Protein AF-A0A815UAU1-F1 (afdb_monomer)

Radius of gyration: 28.66 Å; Cα contacts (8 Å, |Δi|>4): 587; chains: 1; bounding box: 74×50×82 Å

Organism: NCBI:txid433720

Solvent-accessible surface area (backbone atoms only — not comparable to full-atom values): 23749 Å² total; per-residue (Å²): 126,92,50,70,70,54,49,52,50,51,54,50,49,51,51,55,52,43,58,73,74,43,81,90,56,65,56,72,71,77,64,42,78,79,85,42,63,48,33,87,87,74,79,46,83,36,79,49,58,70,68,62,52,49,52,52,53,50,60,60,48,56,71,62,36,62,79,75,72,68,66,88,78,69,89,53,76,68,48,58,55,51,50,42,52,52,53,54,43,56,71,41,75,79,56,81,88,83,90,83,75,69,91,59,68,8,84,53,72,77,63,82,79,70,58,102,77,76,45,74,67,56,51,52,49,54,49,52,51,52,48,46,42,22,25,26,68,68,45,80,79,82,88,82,84,46,76,90,71,63,84,51,74,70,56,56,55,45,48,52,36,30,75,73,66,46,46,51,91,83,72,62,51,74,70,54,34,56,53,48,51,54,44,23,44,56,31,35,46,75,72,73,44,89,66,92,48,71,68,55,33,51,51,50,26,35,50,36,51,45,57,58,74,81,54,89,78,56,50,55,68,49,46,48,26,62,47,36,62,49,48,86,39,50,28,31,32,38,80,55,92,88,60,90,56,57,88,33,40,33,38,28,16,61,68,54,29,58,78,63,75,50,55,76,68,37,41,28,37,40,36,38,42,88,86,22,53,43,51,33,30,37,36,70,32,84,87,44,51,84,63,33,33,35,53,39,76,51,51,27,57,47,18,62,48,54,74,71,36,70,34,37,55,40,82,47,92,76,79,49,68,26,56,33,36,31,42,40,39,26,41,81,36,47,75,76,59,88,76,52,66,67,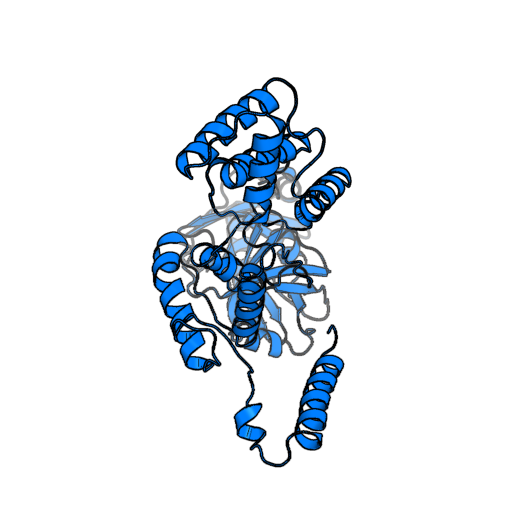59,49,46,52,51,53,53,51,53,40,72,68,40,99,52,34,53,44,26,41,64,35,52,51,74,49,78,52,96,93,37,70,32,42,34,35,26,76,39,42,32,92,37,62,45,26,32,60,53,94,81,30,42,72,42,58,84,73,79,57,40,53,75,75,61,68,77,67,120

InterPro domains:
  IPR003338 CDC48, N-terminal subdomain [PF02359] (234-317)
  IPR003338 CDC48, N-terminal subdomain [SM01073] (234-319)
  IPR009010 Aspartate decarboxylase-like domain superfamily [SSF50692] (230-316)
  IPR024317 Dynein heavy chain, AAA module D4 [PF12780] (71-209)
  IPR026983 Dynein heavy chain [PTHR10676] (1-212)
  IPR027417 P-loop containing nucleoside triphosphate hydrolase [G3DSA:3.40.50.300] (92-209)
  IPR027417 P-loop containing nucleoside triphosphate hydrolase [SSF52540] (67-172)
  IPR029067 CDC48 domain 2-like superfamily [SSF54585] (323-408)

Secondary structure (DSSP, 8-state):
--SHHHHHHHHHHHHHHHHHH-TTS-HHHHTPSS--EESTTTSSSEE--HHHHHHHHHHHHHHHHHHHT-------HHHHHHHHHHHHHHHSTT-------STTSSTTTT-TT--TT--HHHHHHHHHHHHHHHHHH---------GGG--SHHHHHHHHHHHHHS--TTSS-HHHHHHHHHHHHHHHHHTT----SHHHHHHHHHHHHHT----TTTHHHHHHHHHS---TTEEEEE--TTS---TTEEEE-HHHHHHTT--TT-EEEEE-STT-EEEEEEEE-TTSPTTEEE--HHHHHHTT--TT-EEEEEE----PBPSEEEEEEBHHHHTT----HHHHHHHHHHHHHHSSS-EEETT-EEEEEETTEEEEEEEEEEESSSEEE--TT-EEE--SPPBPGGGGT--

Nearest PDB structures (foldseek):
  7pux-assembly1_A  TM=9.427E-01  e=7.842E-20  Homo sapiens
  5c1b-assembly1_F  TM=9.233E-01  e=8.822E-20  Homo sapiens
  6hd3-assembly1_A  TM=8.995E-01  e=5.476E-19  Arabidopsis thaliana
  8dat-assembly1_A  TM=9.107E-01  e=5.134E-18  Saccharomyces cerevisiae
  2pjh-assembly1_B  TM=8.827E-01  e=4.563E-18  Mus musculus

Mean predicted aligned error: 16.79 Å

pLDDT: mean 79.56, std 16.66, range [28.84, 98.0]

Sequence (411 aa):
LIYDYERQWTEKAIDDIAAKHFSNVDLNTALKRPILFSDWLAGHYASIDEDELRQYIQGRLKTDYEEEVGIQLVFFNQVLDQVLRIDRVFRQPQDHLLLIGLSGTGKATLCRFVHNKYTAADFDDDLRQLLRHSGCKGEKIVFLLDESNVMDSSFLERMNTLLANGEVRGLFEGDEYSALLNLCKEGAQRQGLMLDSNDELYKWFTIQIINIKKMDQFMYPILTNLLCEPLKNQLKVQDDKKVELDNCTVAIEPYNMAELNLLDNDFVILNGRKLRETILVVIQDERCVADCIIMNHIIQKNLQVHDGHRVTINKCKQIVECKLIKILPTESSFKKITITNDEMRNTIKQYFSALRESITHKDDIFTICINTHDIVFKVIETDPSLYGRVTQDTVINCEGDPIKDEELYEE

Structure (mmCIF, N/CA/C/O backbone):
data_AF-A0A815UAU1-F1
#
_entry.id   AF-A0A815UAU1-F1
#
loop_
_atom_site.group_PDB
_atom_site.id
_atom_site.type_symbol
_atom_site.label_atom_id
_atom_site.label_alt_id
_atom_site.label_comp_id
_atom_site.label_asym_id
_atom_site.label_entity_id
_atom_site.label_seq_id
_atom_site.pdbx_PDB_ins_code
_atom_site.Cartn_x
_atom_site.Cartn_y
_atom_site.Cartn_z
_atom_site.occupancy
_atom_site.B_iso_or_equiv
_atom_site.auth_seq_id
_atom_site.auth_comp_id
_atom_site.auth_asym_id
_atom_site.auth_atom_id
_atom_site.pdbx_PDB_model_num
ATOM 1 N N . LEU A 1 1 ? -11.770 -13.297 15.658 1.00 76.50 1 LEU A N 1
ATOM 2 C CA . LEU A 1 1 ? -12.160 -14.541 14.957 1.00 76.50 1 LEU A CA 1
ATOM 3 C C . LEU A 1 1 ? -11.358 -14.610 13.677 1.00 76.50 1 LEU A C 1
ATOM 5 O O . LEU A 1 1 ? -11.324 -13.610 12.958 1.00 76.50 1 LEU A O 1
ATOM 9 N N . ILE A 1 2 ? -10.658 -15.720 13.475 1.00 65.00 2 ILE A N 1
ATOM 10 C CA . ILE A 1 2 ? -9.672 -15.885 12.404 1.00 65.00 2 ILE A CA 1
ATOM 11 C C . ILE A 1 2 ? -10.360 -16.448 11.164 1.00 65.00 2 ILE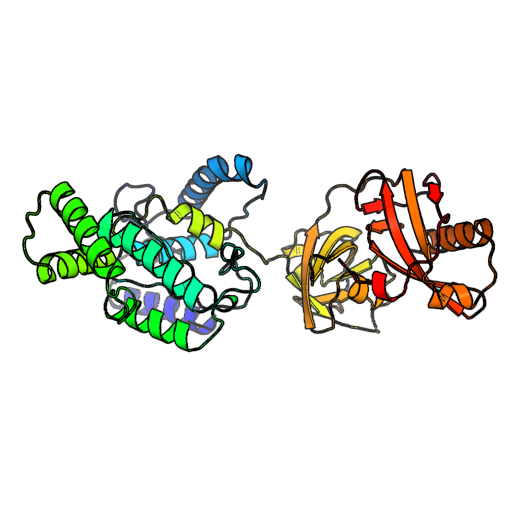 A C 1
ATOM 13 O O . ILE A 1 2 ? -10.180 -15.905 10.078 1.00 65.00 2 ILE A O 1
ATOM 17 N N . TYR A 1 3 ? -11.190 -17.478 11.331 1.00 69.00 3 TYR A N 1
ATOM 18 C CA . TYR A 1 3 ? -11.841 -18.160 10.215 1.00 69.00 3 TYR A CA 1
ATOM 19 C C . TYR A 1 3 ? -13.300 -17.730 10.040 1.00 69.00 3 TYR A C 1
ATOM 21 O O . TYR A 1 3 ? -13.998 -17.424 11.009 1.00 69.00 3 TYR A O 1
ATOM 29 N N . ASP A 1 4 ? -13.801 -17.768 8.804 1.00 75.00 4 ASP A N 1
ATOM 30 C CA . ASP A 1 4 ? -15.182 -17.366 8.506 1.00 75.00 4 ASP A CA 1
ATOM 31 C C . ASP A 1 4 ? -16.225 -18.278 9.154 1.00 75.00 4 ASP A C 1
ATOM 33 O O . ASP A 1 4 ? -17.266 -17.796 9.600 1.00 75.00 4 ASP A O 1
ATOM 37 N N . TYR A 1 5 ? -15.928 -19.573 9.310 1.00 80.88 5 TYR A N 1
ATOM 38 C CA . TYR A 1 5 ? -16.826 -20.484 10.025 1.00 80.88 5 TYR A CA 1
ATOM 39 C C . TYR A 1 5 ? -17.003 -20.075 11.497 1.00 80.88 5 TYR A C 1
ATOM 41 O O . TYR A 1 5 ? -18.077 -20.269 12.060 1.00 80.88 5 TYR A O 1
ATOM 49 N N . GLU A 1 6 ? -15.979 -19.483 12.127 1.00 86.75 6 GLU A N 1
ATOM 50 C CA . GLU A 1 6 ? -16.072 -18.995 13.507 1.00 86.75 6 GLU A CA 1
ATOM 51 C C . GLU A 1 6 ? -16.976 -17.765 13.581 1.00 86.75 6 GLU A C 1
ATOM 53 O O . GLU A 1 6 ? -17.777 -17.642 14.506 1.00 86.75 6 GLU A O 1
ATOM 58 N N . ARG A 1 7 ? -16.876 -16.869 12.589 1.00 82.81 7 ARG A N 1
ATOM 59 C CA . ARG A 1 7 ? -17.733 -15.679 12.477 1.00 82.81 7 ARG A CA 1
ATOM 60 C C . ARG A 1 7 ? -19.193 -16.085 12.307 1.00 82.81 7 ARG A C 1
ATOM 62 O O . ARG A 1 7 ? -20.031 -15.672 13.106 1.00 82.81 7 ARG A O 1
ATOM 69 N N . GLN A 1 8 ? -19.473 -16.978 11.359 1.00 89.06 8 GLN A N 1
ATOM 70 C CA . GLN A 1 8 ? -20.814 -17.526 11.133 1.00 89.06 8 GLN A CA 1
ATOM 71 C C . GLN A 1 8 ? -21.358 -18.231 12.379 1.00 89.06 8 GLN A C 1
ATOM 73 O O . GLN A 1 8 ? -22.524 -18.065 12.736 1.00 89.06 8 GLN A O 1
ATOM 78 N N . TRP A 1 9 ? -20.510 -18.992 13.076 1.00 93.88 9 TRP A N 1
ATOM 79 C CA . TRP A 1 9 ? -20.888 -19.632 14.331 1.00 93.88 9 TRP A CA 1
ATOM 80 C C . TRP A 1 9 ? -21.287 -18.605 15.397 1.00 93.88 9 TRP A C 1
ATOM 82 O O . TRP A 1 9 ? -22.320 -18.783 16.043 1.00 93.88 9 TRP A O 1
ATOM 92 N N . THR A 1 10 ? -20.532 -17.511 15.555 1.00 93.19 10 THR A N 1
ATOM 93 C CA . THR A 1 10 ? -20.895 -16.454 16.512 1.00 93.19 10 THR A CA 1
ATOM 94 C C . THR A 1 10 ? -22.176 -15.720 16.138 1.00 93.19 10 THR A C 1
ATOM 96 O O . THR A 1 10 ? -22.988 -15.453 17.019 1.00 93.19 10 THR A O 1
ATOM 99 N N . GLU A 1 11 ? -22.401 -15.435 14.854 1.00 90.69 11 GLU A N 1
ATOM 100 C CA . GLU A 1 11 ? -23.638 -14.792 14.396 1.00 90.69 11 GLU A CA 1
ATOM 101 C C . GLU A 1 11 ? -24.856 -15.666 14.684 1.00 90.69 11 GLU A C 1
ATOM 103 O O . GLU A 1 11 ? -25.838 -15.190 15.253 1.00 90.69 11 GLU A O 1
ATOM 108 N N . LYS A 1 12 ? -24.751 -16.965 14.383 1.00 93.00 12 LYS A N 1
ATOM 109 C CA . LYS A 1 12 ? -25.801 -17.932 14.691 1.00 93.00 12 LYS A CA 1
ATOM 110 C C . LYS A 1 12 ? -26.042 -18.054 16.195 1.00 93.00 12 LYS A C 1
ATOM 112 O O . LYS A 1 12 ? -27.187 -18.094 16.628 1.00 93.00 12 LYS A O 1
ATOM 117 N N . ALA A 1 13 ? -24.981 -18.080 17.000 1.00 95.25 13 ALA A N 1
ATOM 118 C CA . ALA A 1 13 ? -25.111 -18.131 18.453 1.00 95.25 13 ALA A CA 1
ATOM 119 C C . ALA A 1 13 ? -25.843 -16.896 19.006 1.00 95.25 13 ALA A C 1
ATOM 121 O O . ALA A 1 13 ? -26.655 -17.034 19.920 1.00 95.25 13 ALA A O 1
ATOM 122 N N . ILE A 1 14 ? -25.595 -15.707 18.444 1.00 94.19 14 ILE A N 1
ATOM 123 C CA . ILE A 1 14 ? -26.321 -14.480 18.803 1.00 94.19 14 ILE A CA 1
ATOM 124 C C . ILE A 1 14 ? -27.814 -14.630 18.488 1.00 94.19 14 ILE A C 1
ATOM 126 O O . ILE A 1 14 ? -28.634 -14.352 19.363 1.00 94.19 14 ILE A O 1
ATOM 130 N N . ASP A 1 15 ? -28.168 -15.109 17.291 1.00 92.38 15 ASP A N 1
ATOM 131 C CA . ASP A 1 15 ? -29.570 -15.32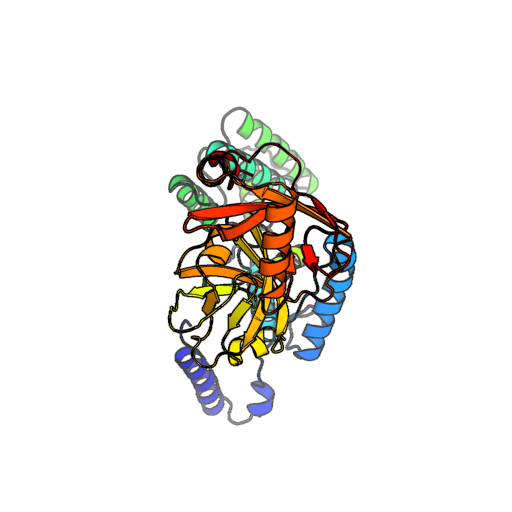8 16.902 1.00 92.38 15 ASP A CA 1
ATOM 132 C C . ASP A 1 15 ? -30.264 -16.356 17.801 1.00 92.38 15 ASP A C 1
ATOM 134 O O . ASP A 1 15 ? -31.357 -16.100 18.310 1.00 92.38 15 ASP A O 1
ATOM 138 N N . ASP A 1 16 ? -29.612 -17.494 18.051 1.00 93.75 16 ASP A N 1
ATOM 139 C CA . ASP A 1 16 ? -30.149 -18.581 18.872 1.00 93.75 16 ASP A CA 1
ATOM 140 C C . ASP A 1 16 ? -30.397 -18.113 20.321 1.00 93.75 16 ASP A C 1
ATOM 142 O O . ASP A 1 16 ? -31.437 -18.408 20.921 1.00 93.75 16 ASP A O 1
ATOM 146 N N . ILE A 1 17 ? -29.462 -17.344 20.895 1.00 95.31 17 ILE A N 1
ATOM 147 C CA . ILE A 1 17 ? -29.600 -16.763 22.238 1.00 95.31 17 ILE A CA 1
ATOM 148 C C . ILE A 1 17 ? -30.711 -15.709 22.252 1.00 95.31 17 ILE A C 1
ATOM 150 O O . ILE A 1 17 ? -31.532 -15.701 23.175 1.00 95.31 17 ILE A O 1
ATOM 154 N N . ALA A 1 18 ? -30.777 -14.843 21.241 1.00 94.00 18 ALA A N 1
ATOM 155 C CA . ALA A 1 18 ? -31.800 -13.810 21.166 1.00 94.00 18 ALA A CA 1
ATOM 156 C C . ALA A 1 18 ? -33.207 -14.417 21.046 1.00 94.00 18 ALA A C 1
ATOM 158 O O . ALA A 1 18 ? -34.098 -14.036 21.803 1.00 94.00 18 ALA A O 1
ATOM 159 N N . ALA A 1 19 ? -33.387 -15.430 20.194 1.00 92.19 19 ALA A N 1
ATOM 160 C CA . ALA A 1 19 ? -34.642 -16.170 20.049 1.00 92.19 19 ALA A CA 1
ATOM 161 C C . ALA A 1 19 ? -35.066 -16.878 21.334 1.00 92.19 19 ALA A C 1
ATOM 163 O O . ALA A 1 19 ? -36.250 -16.903 21.674 1.00 92.19 19 ALA A O 1
ATOM 164 N N . LYS A 1 20 ? -34.101 -17.412 22.085 1.00 94.31 20 LYS A N 1
ATOM 165 C CA . LYS A 1 20 ? -34.370 -18.073 23.361 1.00 94.31 20 LYS A CA 1
ATOM 166 C C . LYS A 1 20 ? -34.835 -17.103 24.450 1.00 94.31 20 LYS A C 1
ATOM 168 O O . LYS A 1 20 ? -35.671 -17.479 25.269 1.00 94.31 20 LYS A O 1
ATOM 173 N N . HIS A 1 21 ? -34.271 -15.897 24.501 1.00 95.62 21 HIS A N 1
ATOM 174 C CA . HIS A 1 21 ? -34.474 -14.968 25.619 1.00 95.62 21 HIS A CA 1
ATOM 175 C C . HIS A 1 21 ? -35.450 -13.816 25.324 1.00 95.62 21 HIS A C 1
ATOM 177 O O . HIS A 1 21 ? -36.014 -13.260 26.266 1.00 95.62 21 HIS A O 1
ATOM 183 N N . PHE A 1 22 ? -35.702 -13.484 24.055 1.00 93.00 22 PHE A N 1
ATOM 184 C CA . PHE A 1 22 ? -36.542 -12.357 23.636 1.00 93.00 22 PHE A CA 1
ATOM 185 C C . PHE A 1 22 ? -37.668 -12.801 22.692 1.00 93.00 22 PHE A C 1
ATOM 187 O O . PHE A 1 22 ? -37.708 -12.442 21.519 1.00 93.00 22 PHE A O 1
ATOM 194 N N . SER A 1 23 ? -38.636 -13.555 23.217 1.00 87.06 23 SER A N 1
ATOM 195 C CA . SER A 1 23 ? -39.723 -14.157 22.425 1.00 87.06 23 SER A CA 1
ATOM 196 C C . SER A 1 23 ? -40.730 -13.167 21.817 1.00 87.06 23 SER A C 1
ATOM 198 O O . SER A 1 23 ? -41.486 -13.545 20.929 1.00 87.06 23 S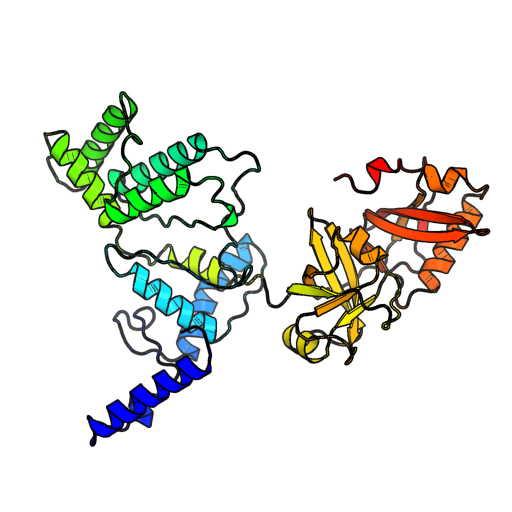ER A O 1
ATOM 200 N N . ASN A 1 24 ? -40.772 -11.920 22.301 1.00 90.56 24 ASN A N 1
ATOM 201 C CA . ASN A 1 24 ? -41.742 -10.898 21.875 1.00 90.56 24 ASN A CA 1
ATOM 202 C C . ASN A 1 24 ? -41.119 -9.804 20.989 1.00 90.56 24 ASN A C 1
ATOM 204 O O . ASN A 1 24 ? -41.729 -8.754 20.796 1.00 90.56 24 ASN A O 1
ATOM 208 N N . VAL A 1 25 ? -39.896 -10.014 20.499 1.00 90.12 25 VAL A N 1
ATOM 209 C CA . VAL A 1 25 ? -39.168 -9.049 19.668 1.00 90.12 25 VAL A CA 1
ATOM 210 C C . VAL A 1 25 ? -39.069 -9.587 18.247 1.00 90.12 25 VAL A C 1
ATOM 212 O O . VAL A 1 25 ? -38.770 -10.762 18.045 1.00 90.12 25 VAL A O 1
ATOM 215 N N . ASP A 1 26 ? -39.287 -8.726 17.253 1.00 90.50 26 ASP A N 1
ATOM 216 C CA . ASP A 1 26 ? -38.965 -9.065 15.869 1.00 90.50 26 ASP A CA 1
ATOM 217 C C . ASP A 1 26 ? -37.446 -9.036 15.668 1.00 90.50 26 ASP A C 1
ATOM 219 O O . ASP A 1 26 ? -36.834 -7.982 15.471 1.00 90.50 26 ASP A O 1
ATOM 223 N N . LEU A 1 27 ? -36.837 -10.218 15.737 1.00 88.25 27 LEU A N 1
ATOM 224 C CA . LEU A 1 27 ? -35.395 -10.391 15.589 1.00 88.25 27 LEU A CA 1
ATOM 225 C C . LEU A 1 27 ? -34.892 -10.002 14.198 1.00 88.25 27 LEU A C 1
ATOM 227 O O . LEU A 1 27 ? -33.742 -9.590 14.082 1.00 88.25 27 LEU A O 1
ATOM 231 N N . ASN A 1 28 ? -35.735 -10.067 13.160 1.00 86.50 28 ASN A N 1
ATOM 232 C CA . ASN A 1 28 ? -35.327 -9.675 11.808 1.00 86.50 28 ASN A CA 1
ATOM 233 C C . ASN A 1 28 ? -35.041 -8.175 11.728 1.00 86.50 28 ASN A C 1
ATOM 235 O O . ASN A 1 28 ? -34.115 -7.754 11.040 1.00 86.50 28 ASN A O 1
ATOM 239 N N . THR A 1 29 ? -35.820 -7.378 12.462 1.00 87.88 29 THR A N 1
ATOM 240 C CA . THR A 1 29 ? -35.600 -5.937 12.585 1.00 87.88 29 THR A CA 1
ATOM 241 C C . THR A 1 29 ? -34.509 -5.633 13.612 1.00 87.88 29 THR A C 1
ATOM 243 O O . THR A 1 29 ? -33.607 -4.848 13.334 1.00 87.88 29 THR A O 1
ATOM 246 N N . ALA A 1 30 ? -34.552 -6.268 14.789 1.00 86.69 30 ALA A N 1
ATOM 247 C CA . ALA A 1 30 ? -33.636 -5.964 15.892 1.00 86.69 30 ALA A CA 1
ATOM 248 C C . ALA A 1 30 ? -32.180 -6.377 15.621 1.00 86.69 30 ALA A C 1
ATOM 250 O O . ALA A 1 30 ? -31.256 -5.715 16.088 1.00 86.69 30 ALA A O 1
ATOM 251 N N . LEU A 1 31 ? -31.975 -7.462 14.873 1.00 89.19 31 LEU A N 1
ATOM 252 C CA . LEU A 1 31 ? -30.661 -7.984 14.501 1.00 89.19 31 LEU A CA 1
ATOM 253 C C . LEU A 1 31 ? -30.424 -7.850 12.994 1.00 89.19 31 LEU A C 1
ATOM 255 O O . LEU A 1 31 ? -29.733 -8.682 12.409 1.00 89.19 31 LEU A O 1
ATOM 259 N N . LYS A 1 32 ? -31.010 -6.846 12.330 1.00 87.56 32 LYS A N 1
ATOM 260 C CA . LYS A 1 32 ? -30.747 -6.594 10.907 1.00 87.56 32 LYS A CA 1
ATOM 261 C C . LYS A 1 32 ? -29.243 -6.359 10.707 1.00 87.56 32 LYS A C 1
ATOM 263 O O . LYS A 1 32 ? -28.653 -5.507 11.366 1.00 87.56 32 LYS A O 1
ATOM 268 N N . ARG A 1 33 ? -28.620 -7.126 9.806 1.00 87.00 33 ARG A N 1
ATOM 269 C CA . ARG A 1 33 ? -27.207 -6.958 9.429 1.00 87.00 33 ARG A CA 1
ATOM 270 C C . ARG A 1 33 ? -27.071 -5.995 8.233 1.00 87.00 33 ARG A C 1
ATOM 272 O O . ARG A 1 33 ? -27.980 -5.983 7.400 1.00 87.00 33 ARG A O 1
ATOM 279 N N . PRO A 1 34 ? -25.948 -5.257 8.110 1.00 86.56 34 PRO A N 1
ATOM 280 C CA . PRO A 1 34 ? -24.843 -5.176 9.075 1.00 86.56 34 PRO A CA 1
ATOM 281 C C . PRO A 1 34 ? -25.235 -4.402 10.346 1.00 86.56 34 PRO A C 1
ATOM 283 O O . PRO A 1 34 ? -26.013 -3.456 10.296 1.00 86.56 34 PRO A O 1
ATOM 286 N N . ILE A 1 35 ? -24.697 -4.816 11.497 1.00 88.56 35 ILE A N 1
ATOM 287 C CA . ILE A 1 35 ? -24.988 -4.192 12.798 1.00 88.56 35 ILE A CA 1
ATOM 288 C C . ILE A 1 35 ? -23.983 -3.056 13.031 1.00 88.56 35 ILE A C 1
ATOM 290 O O . ILE A 1 35 ? -22.897 -3.277 13.567 1.00 88.56 35 ILE A O 1
ATOM 294 N N . LEU A 1 36 ? -24.337 -1.841 12.608 1.00 89.81 36 LEU A N 1
ATOM 295 C CA . LEU A 1 36 ? -23.458 -0.667 12.632 1.00 89.81 36 LEU A CA 1
ATOM 296 C C . LEU A 1 36 ? -23.939 0.361 13.661 1.00 89.81 36 LEU A C 1
ATOM 298 O O . LEU A 1 36 ? -25.119 0.702 13.693 1.00 89.81 36 LEU A O 1
ATOM 302 N N . PHE A 1 37 ? -23.024 0.883 14.484 1.00 89.75 37 PHE A N 1
ATOM 303 C CA . PHE A 1 37 ? -23.331 1.886 15.511 1.00 89.75 37 PHE A CA 1
ATOM 304 C C . PHE A 1 37 ? -22.308 3.020 15.532 1.00 89.75 37 PHE A C 1
ATOM 306 O O . PHE A 1 37 ? -21.106 2.766 15.640 1.00 89.75 37 PHE A O 1
ATOM 313 N N . SER A 1 38 ? -22.787 4.263 15.510 1.00 87.44 38 SER A N 1
ATOM 314 C CA . SER A 1 38 ? -21.967 5.472 15.639 1.00 87.44 38 SER A CA 1
ATOM 315 C C . SER A 1 38 ? -22.820 6.669 16.081 1.00 87.44 38 SER A C 1
ATOM 317 O O . SER A 1 38 ? -24.043 6.588 16.157 1.00 87.44 38 SER A O 1
ATOM 319 N N . ASP A 1 39 ? -22.177 7.780 16.419 1.00 85.62 39 ASP A N 1
ATOM 320 C CA . ASP A 1 39 ? -22.794 9.078 16.718 1.00 85.62 39 ASP A CA 1
ATOM 321 C C . ASP A 1 39 ? -22.559 10.132 15.630 1.00 85.62 39 ASP A C 1
ATOM 323 O O . ASP A 1 39 ? -23.007 11.268 15.779 1.00 85.62 39 ASP A O 1
ATOM 327 N N . TRP A 1 40 ? -21.886 9.781 14.532 1.00 82.88 40 TRP A N 1
ATOM 328 C CA . TRP A 1 40 ? -21.477 10.755 13.516 1.00 82.88 40 TRP A CA 1
ATOM 329 C C . TRP A 1 40 ? -22.643 11.421 12.787 1.00 82.88 40 TRP A C 1
ATOM 331 O O . TRP A 1 40 ? -22.534 12.581 12.403 1.00 82.88 40 TRP A O 1
ATOM 341 N N . LEU A 1 41 ? -23.753 10.702 12.606 1.00 83.38 41 LEU A N 1
ATOM 342 C CA . LEU A 1 41 ? -24.944 11.229 11.934 1.00 83.38 41 LEU A CA 1
ATOM 343 C C . LEU A 1 41 ? -25.939 11.842 12.922 1.00 83.38 41 LEU A C 1
ATOM 345 O O . LEU A 1 41 ? -26.469 12.924 12.692 1.00 83.38 41 LEU A O 1
ATOM 349 N N . ALA A 1 42 ? -26.198 11.144 14.029 1.00 82.31 42 ALA A N 1
ATOM 350 C CA . ALA A 1 42 ? -27.287 11.471 14.947 1.00 82.31 42 ALA A CA 1
ATOM 351 C C . ALA A 1 42 ? -26.860 12.353 16.137 1.00 82.31 42 ALA A C 1
ATOM 353 O O . ALA A 1 42 ? -27.703 12.738 16.952 1.00 82.31 42 ALA A O 1
ATOM 354 N N . GLY A 1 43 ? -25.560 12.632 16.300 1.00 81.50 43 GLY A N 1
ATOM 355 C CA . GLY A 1 43 ? -25.004 13.378 17.439 1.00 81.50 43 GLY A CA 1
ATOM 356 C C . GLY A 1 43 ? -25.059 12.633 18.781 1.00 81.50 43 GLY A C 1
ATOM 357 O O . GLY A 1 43 ? -24.645 13.168 19.808 1.00 81.50 43 GLY A O 1
ATOM 358 N N . HIS A 1 44 ? -25.572 11.403 18.786 1.00 87.00 44 HIS A N 1
ATOM 359 C CA . HIS A 1 44 ? -25.591 10.479 19.912 1.00 87.00 44 HIS A CA 1
ATOM 360 C C . HIS A 1 44 ? -25.415 9.052 19.390 1.00 87.00 44 HIS A C 1
ATOM 362 O O . HIS A 1 44 ? -25.752 8.764 18.243 1.00 87.00 44 HIS A O 1
ATOM 368 N N . TYR A 1 45 ? -24.869 8.166 20.223 1.00 87.38 45 TYR A N 1
ATOM 369 C CA . TYR A 1 45 ? -24.503 6.816 19.804 1.00 87.38 45 TYR A CA 1
ATOM 370 C C . TYR A 1 45 ? -25.745 5.967 19.508 1.00 87.38 45 TYR A C 1
ATOM 372 O O . TYR A 1 45 ? -26.495 5.630 20.426 1.00 87.38 45 TYR A O 1
ATOM 380 N N . ALA A 1 46 ? -25.960 5.628 18.238 1.00 90.62 46 ALA A N 1
ATOM 381 C CA . ALA A 1 46 ? -27.148 4.923 17.766 1.00 90.62 46 ALA A CA 1
ATOM 382 C C . ALA A 1 46 ? -26.824 3.989 16.589 1.00 90.62 46 ALA A C 1
ATOM 384 O O . ALA A 1 46 ? -25.724 4.026 16.038 1.00 90.62 46 ALA A O 1
ATOM 385 N N . SER A 1 47 ? -27.785 3.131 16.227 1.00 90.19 47 SER A N 1
ATOM 386 C CA . SER A 1 47 ? -27.693 2.303 15.019 1.00 90.19 47 SER A CA 1
ATOM 387 C C . SER A 1 47 ? -27.745 3.192 13.779 1.00 90.19 47 SER A C 1
ATOM 389 O O . SER A 1 47 ? -28.535 4.135 13.743 1.00 90.19 47 SER A O 1
ATOM 391 N N . ILE A 1 48 ? -26.939 2.876 12.768 1.00 89.88 48 ILE A N 1
ATOM 392 C CA . ILE A 1 48 ? -26.842 3.656 11.528 1.00 89.88 48 ILE A CA 1
ATOM 393 C C . ILE A 1 48 ? -27.041 2.750 10.311 1.00 89.88 48 ILE A C 1
ATOM 395 O O . ILE A 1 48 ? -26.619 1.594 10.326 1.00 89.88 48 ILE A O 1
ATOM 399 N N . ASP A 1 49 ? -27.679 3.282 9.267 1.00 88.75 49 ASP A N 1
ATOM 400 C CA . ASP A 1 49 ? -27.807 2.605 7.979 1.00 88.75 49 ASP A CA 1
ATOM 401 C C . ASP A 1 49 ? -26.485 2.618 7.189 1.00 88.75 49 ASP A C 1
ATOM 403 O O . ASP A 1 49 ? -25.731 3.595 7.201 1.00 88.75 49 ASP A O 1
ATOM 407 N N . GLU A 1 50 ? -26.190 1.513 6.501 1.00 86.50 50 GLU A N 1
ATOM 408 C CA . GLU A 1 50 ? -24.929 1.350 5.773 1.00 86.50 50 GLU A CA 1
ATOM 409 C C . GLU A 1 50 ? -24.744 2.417 4.682 1.00 86.50 50 GLU A C 1
ATOM 411 O O . GLU A 1 50 ? -23.646 2.966 4.540 1.00 86.50 50 GLU A O 1
ATOM 416 N N . ASP A 1 51 ? -25.802 2.738 3.934 1.00 86.38 51 ASP A N 1
ATOM 417 C CA . ASP A 1 51 ? -25.719 3.671 2.810 1.00 86.38 51 ASP A CA 1
ATOM 418 C C . ASP A 1 51 ? -25.521 5.109 3.299 1.00 86.38 51 ASP A C 1
ATOM 420 O O . ASP A 1 51 ? -24.716 5.856 2.733 1.00 86.38 51 ASP A O 1
ATOM 424 N N . GLU A 1 52 ? -26.187 5.485 4.393 1.00 87.94 52 GLU A N 1
ATOM 425 C CA . GLU A 1 52 ? -26.014 6.797 5.026 1.00 87.94 52 GLU A CA 1
ATOM 426 C C . GLU A 1 52 ? -24.591 6.976 5.566 1.00 87.94 52 GLU A C 1
ATOM 428 O O . GLU A 1 52 ? -23.953 8.009 5.335 1.00 87.94 52 GLU A O 1
ATOM 433 N N . LEU A 1 53 ? -24.054 5.951 6.238 1.00 85.81 53 LEU A N 1
ATOM 434 C CA . LEU A 1 53 ? -22.676 5.964 6.723 1.00 85.81 53 LEU A CA 1
ATOM 435 C C . LEU A 1 53 ? -21.682 6.082 5.564 1.00 85.81 53 LEU A C 1
ATOM 437 O O . LEU A 1 53 ? -20.749 6.885 5.627 1.00 85.81 53 LEU A O 1
ATOM 441 N N . ARG A 1 54 ? -21.885 5.309 4.493 1.00 81.62 54 ARG A N 1
ATOM 442 C CA . ARG A 1 54 ? -21.031 5.340 3.302 1.00 81.62 54 ARG A CA 1
ATOM 443 C C . ARG A 1 54 ? -20.992 6.733 2.685 1.00 81.62 54 ARG A C 1
ATOM 445 O O . ARG A 1 54 ? -19.904 7.247 2.430 1.00 81.62 54 ARG A O 1
ATOM 452 N N . GLN A 1 55 ? -22.154 7.347 2.470 1.00 82.12 55 GLN A N 1
ATOM 453 C CA . GLN A 1 55 ? -22.250 8.692 1.897 1.00 82.12 55 GLN A CA 1
ATOM 454 C C . GLN A 1 55 ? -21.574 9.737 2.786 1.00 82.12 55 GLN A C 1
ATOM 456 O O . GLN A 1 55 ? -20.854 10.601 2.285 1.00 82.12 55 GLN A O 1
ATOM 461 N N . TYR A 1 56 ? -21.754 9.635 4.104 1.00 82.19 56 TYR A N 1
ATOM 462 C CA . TYR A 1 56 ? -21.117 10.538 5.056 1.00 82.19 56 TYR A CA 1
ATOM 463 C C . TYR A 1 56 ? -19.589 10.468 4.994 1.00 82.19 56 TYR A C 1
ATOM 465 O O . TYR A 1 56 ? -18.924 11.502 4.884 1.00 82.19 56 TYR A O 1
ATOM 473 N N . ILE A 1 57 ? -19.020 9.259 5.014 1.00 75.19 57 ILE A N 1
ATOM 474 C CA . ILE A 1 57 ? -17.564 9.086 4.958 1.00 75.19 57 ILE A CA 1
ATOM 475 C C . ILE A 1 57 ? -17.021 9.521 3.584 1.00 75.19 57 ILE A C 1
ATOM 477 O O . ILE A 1 57 ? -15.996 10.200 3.522 1.00 75.19 57 ILE A O 1
ATOM 481 N N . GLN A 1 58 ? -17.725 9.206 2.491 1.00 72.25 58 GLN A N 1
ATOM 482 C CA . GLN A 1 58 ? -17.380 9.668 1.140 1.00 72.25 58 GLN A CA 1
ATOM 483 C C . GLN A 1 58 ? -17.338 11.195 1.038 1.00 72.25 58 GLN A C 1
ATOM 485 O O . GLN A 1 58 ? -16.377 11.744 0.503 1.00 72.25 58 GLN A O 1
ATOM 490 N N . GLY A 1 59 ? -18.351 11.885 1.568 1.00 71.81 59 GLY A N 1
ATOM 491 C CA . GLY A 1 59 ? -18.409 13.347 1.558 1.00 71.81 59 GLY A CA 1
ATOM 492 C C . GLY A 1 59 ? -17.271 13.987 2.355 1.00 71.81 59 GLY A C 1
ATOM 493 O O . GLY A 1 59 ? -16.669 14.960 1.900 1.00 71.81 59 GLY A O 1
ATOM 494 N N . ARG A 1 60 ? -16.925 13.403 3.509 1.00 68.44 60 ARG A N 1
ATOM 495 C CA . ARG A 1 60 ? -15.778 13.839 4.317 1.00 68.44 60 ARG A CA 1
ATOM 496 C C . ARG A 1 60 ? -14.451 13.662 3.581 1.00 68.44 60 ARG A C 1
ATOM 498 O O . ARG A 1 60 ? -13.666 14.596 3.565 1.00 68.44 60 ARG A O 1
ATOM 505 N N . LEU A 1 61 ? -14.214 12.509 2.957 1.00 61.06 61 LEU A N 1
ATOM 506 C CA . LEU A 1 61 ? -12.936 12.214 2.297 1.00 61.06 61 LEU A CA 1
ATOM 507 C C . LEU A 1 61 ? -12.723 12.950 0.971 1.00 61.06 61 LEU A C 1
ATOM 509 O O . LEU A 1 61 ? -11.592 13.258 0.608 1.00 61.06 61 LEU A O 1
ATOM 513 N N . LYS A 1 62 ? -13.798 13.249 0.237 1.00 57.03 62 LYS A N 1
ATOM 514 C CA . LYS A 1 62 ? -13.691 13.934 -1.055 1.00 57.03 62 LYS A CA 1
ATOM 515 C C . LYS A 1 62 ? -13.173 15.372 -0.930 1.00 57.03 62 LYS A C 1
ATOM 517 O O . LYS A 1 62 ? -12.534 15.861 -1.850 1.00 57.03 62 LYS A O 1
ATOM 522 N N . THR A 1 63 ? -13.441 16.025 0.200 1.00 54.00 63 THR A N 1
ATOM 523 C CA . THR A 1 63 ? -13.131 17.449 0.389 1.00 54.00 63 THR A CA 1
ATOM 524 C C . THR A 1 63 ? -11.637 17.702 0.611 1.00 54.00 63 THR A C 1
ATOM 526 O O . THR A 1 63 ? -11.146 18.690 0.085 1.00 54.00 63 THR A O 1
ATOM 529 N N . ASP A 1 64 ? -10.896 16.799 1.276 1.00 48.47 64 ASP A N 1
ATOM 530 C CA . ASP A 1 64 ? -9.468 17.046 1.559 1.00 48.47 64 ASP A CA 1
ATOM 531 C C . ASP A 1 64 ? -8.493 16.149 0.753 1.00 48.47 64 ASP A C 1
ATOM 533 O O . ASP A 1 64 ? -7.312 16.462 0.665 1.00 48.47 64 ASP A O 1
ATOM 537 N N . TYR A 1 65 ? -8.937 15.039 0.132 1.00 47.72 65 TYR A N 1
ATOM 538 C CA . TYR A 1 65 ? -8.032 14.088 -0.560 1.00 47.72 65 TYR A CA 1
ATOM 539 C C . TYR A 1 65 ? -7.849 14.342 -2.071 1.00 47.72 65 TYR A C 1
ATOM 541 O O . TYR A 1 65 ? -6.772 14.078 -2.619 1.00 47.72 65 TYR A O 1
ATOM 549 N N . GLU A 1 66 ? -8.878 14.865 -2.758 1.00 45.41 66 GLU A N 1
ATOM 550 C CA . GLU A 1 66 ? -8.779 15.260 -4.177 1.00 45.41 66 GLU A CA 1
ATOM 551 C C . GLU A 1 66 ? -7.852 16.478 -4.362 1.00 45.41 66 GLU A C 1
ATOM 553 O O . GLU A 1 66 ? -7.233 16.605 -5.417 1.00 45.41 66 GLU A O 1
ATOM 558 N N . GLU A 1 67 ? -7.702 17.325 -3.334 1.00 42.94 67 GLU A N 1
ATOM 559 C CA . GLU A 1 67 ? -6.825 18.504 -3.368 1.00 42.94 67 GLU A CA 1
ATOM 560 C C . GLU A 1 67 ? -5.345 18.182 -3.071 1.00 42.94 67 GLU A C 1
ATOM 562 O O . GLU A 1 67 ? -4.472 18.837 -3.638 1.00 42.94 67 GLU A O 1
ATOM 567 N N . GLU A 1 68 ? -5.035 17.165 -2.248 1.00 40.03 68 GLU A N 1
ATOM 568 C CA . GLU A 1 68 ? -3.647 16.864 -1.835 1.00 40.03 68 GLU A CA 1
ATOM 569 C C . GLU A 1 68 ? -2.964 15.699 -2.582 1.00 40.03 68 GLU A C 1
ATOM 571 O O . GLU A 1 68 ? -1.751 15.759 -2.788 1.00 40.03 68 GLU A O 1
ATOM 576 N N . VAL A 1 69 ? -3.677 14.627 -2.974 1.00 41.31 69 VAL A N 1
ATOM 577 C CA . VAL A 1 69 ? -3.014 13.360 -3.390 1.00 41.31 69 VAL A CA 1
ATOM 578 C C . VAL A 1 69 ? -3.572 12.738 -4.682 1.00 41.31 69 VAL A C 1
ATOM 580 O O . VAL A 1 69 ? -2.896 11.933 -5.320 1.00 41.31 69 VAL A O 1
ATOM 583 N N . GLY A 1 70 ? -4.779 13.108 -5.124 1.00 39.22 70 GLY A N 1
ATOM 584 C CA . GLY A 1 70 ? -5.329 12.650 -6.413 1.00 39.22 70 GLY A CA 1
ATOM 585 C C . GLY A 1 70 ? -5.648 11.146 -6.494 1.00 39.22 70 GLY A C 1
ATOM 586 O O . GLY A 1 70 ? -5.712 10.583 -7.588 1.00 39.22 70 GLY A O 1
ATOM 587 N N . ILE A 1 71 ? -5.849 10.477 -5.354 1.00 45.09 71 ILE A N 1
ATOM 588 C CA . ILE A 1 71 ? -6.186 9.046 -5.273 1.00 45.09 71 ILE A CA 1
ATOM 589 C C . ILE A 1 71 ? -7.707 8.870 -5.162 1.00 45.09 71 ILE A C 1
ATOM 591 O O . ILE A 1 71 ? -8.358 9.458 -4.300 1.00 45.09 71 ILE A O 1
ATOM 595 N N . GLN A 1 72 ? -8.276 8.007 -6.007 1.00 44.19 72 GLN A N 1
ATOM 596 C CA . GLN A 1 72 ? -9.694 7.647 -5.972 1.00 44.19 72 GLN A CA 1
ATOM 597 C C . GLN A 1 72 ? -9.950 6.585 -4.887 1.00 44.19 72 GLN A C 1
ATOM 599 O O . GLN A 1 72 ? -9.611 5.418 -5.066 1.00 44.19 72 GLN A O 1
ATOM 604 N N . LEU A 1 73 ? -10.560 6.980 -3.766 1.00 49.53 73 LEU A N 1
ATOM 605 C CA . LEU A 1 73 ? -10.888 6.067 -2.663 1.00 49.53 73 LEU A CA 1
ATOM 606 C C . LEU A 1 73 ? -12.109 5.198 -3.010 1.00 49.53 73 LEU A C 1
ATOM 608 O O . LEU A 1 73 ? -13.173 5.711 -3.366 1.00 49.53 73 LEU A O 1
ATOM 612 N N . VAL A 1 74 ? -11.968 3.875 -2.886 1.00 53.28 74 VAL A N 1
ATOM 613 C CA . VAL A 1 74 ? -13.053 2.901 -3.091 1.00 53.28 74 VAL A CA 1
ATOM 614 C C . VAL A 1 74 ? -13.486 2.339 -1.738 1.00 53.28 74 VAL A C 1
ATOM 616 O O . VAL A 1 74 ? -12.670 1.854 -0.963 1.00 53.28 74 VAL A O 1
ATOM 619 N N . PHE A 1 75 ? -14.787 2.396 -1.446 1.00 56.44 75 PHE A N 1
ATOM 620 C CA . PHE A 1 75 ? -15.348 1.968 -0.162 1.00 56.44 75 PHE A CA 1
ATOM 621 C C . PHE A 1 75 ? -15.925 0.555 -0.249 1.00 56.44 75 PHE A C 1
ATOM 623 O O . PHE A 1 75 ? -16.893 0.319 -0.979 1.00 56.44 75 PHE A O 1
ATOM 630 N N . PHE A 1 76 ? -15.396 -0.361 0.562 1.00 62.56 76 PHE A N 1
ATOM 631 C CA . PHE A 1 76 ? -15.959 -1.699 0.754 1.00 62.56 76 PHE A CA 1
ATOM 632 C C . PHE A 1 76 ? -16.737 -1.777 2.073 1.00 62.56 76 PHE A C 1
ATOM 634 O O . PHE A 1 76 ? -16.350 -1.154 3.061 1.00 62.56 76 PHE A O 1
ATOM 641 N N . ASN A 1 77 ? -17.810 -2.577 2.114 1.00 68.31 77 ASN A N 1
ATOM 642 C CA . ASN A 1 77 ? -18.697 -2.701 3.285 1.00 68.31 77 ASN A CA 1
ATOM 643 C C . ASN A 1 77 ? -17.917 -3.128 4.542 1.00 68.31 77 ASN A C 1
ATOM 645 O O . ASN A 1 77 ? -18.194 -2.669 5.646 1.00 68.31 77 ASN A O 1
ATOM 649 N N . GLN A 1 78 ? -16.889 -3.963 4.366 1.00 67.19 78 GLN A N 1
ATOM 650 C CA . GLN A 1 78 ? -16.012 -4.402 5.454 1.00 67.19 78 GLN A CA 1
ATOM 651 C C . GLN A 1 78 ? -15.225 -3.244 6.078 1.00 67.19 78 GLN A C 1
ATOM 653 O O . GLN A 1 78 ? -14.989 -3.254 7.285 1.00 67.19 78 GLN A O 1
ATOM 658 N N . VAL A 1 79 ? -14.844 -2.230 5.291 1.00 67.94 79 VAL A N 1
ATOM 659 C CA . VAL A 1 79 ? -14.087 -1.086 5.810 1.00 67.94 79 VAL A CA 1
ATOM 660 C C . VAL A 1 79 ? -14.970 -0.203 6.681 1.00 67.94 79 VAL A C 1
ATOM 662 O O . VAL A 1 79 ? -14.503 0.268 7.711 1.00 67.94 79 VAL A O 1
ATOM 665 N N . LEU A 1 80 ? -16.255 -0.050 6.342 1.00 73.75 80 LEU A N 1
ATOM 666 C CA . LEU A 1 80 ? -17.213 0.683 7.179 1.00 73.75 80 LEU A CA 1
ATOM 667 C C . LEU A 1 80 ? -17.271 0.096 8.598 1.00 73.75 80 LEU A C 1
ATOM 669 O O . LEU A 1 80 ? -17.175 0.832 9.577 1.00 73.75 80 LEU A O 1
ATOM 673 N N . ASP A 1 81 ? -17.341 -1.231 8.716 1.00 75.19 81 ASP A N 1
ATOM 674 C CA . ASP A 1 81 ? -17.323 -1.915 10.013 1.00 75.19 81 ASP A CA 1
ATOM 675 C C . ASP A 1 81 ? -15.980 -1.737 10.751 1.00 75.19 81 ASP A C 1
ATOM 677 O O . ASP A 1 81 ? -15.965 -1.412 11.939 1.00 75.19 81 ASP A O 1
ATOM 681 N N . GLN A 1 82 ? -14.839 -1.884 10.064 1.00 71.88 82 GLN A N 1
ATOM 682 C CA . GLN A 1 82 ? -13.515 -1.681 10.680 1.00 71.88 82 GLN A CA 1
ATOM 683 C C . GLN A 1 82 ? -13.337 -0.265 11.219 1.00 71.88 82 GLN A C 1
ATOM 685 O O . GLN A 1 82 ? -12.876 -0.069 12.341 1.00 71.88 82 GLN A O 1
ATOM 690 N N . VAL A 1 83 ? -13.753 0.719 10.436 1.00 73.38 83 VAL A N 1
ATOM 691 C CA . VAL A 1 83 ? -13.712 2.130 10.794 1.00 73.38 83 VAL A CA 1
ATOM 692 C C . VAL A 1 83 ? -14.496 2.394 12.078 1.00 73.38 83 VAL A C 1
ATOM 694 O O . VAL A 1 83 ? -13.966 3.019 12.995 1.00 73.38 83 VAL A O 1
ATOM 697 N N . LEU A 1 84 ? -15.719 1.865 12.190 1.00 78.69 84 LEU A N 1
ATOM 698 C CA . LEU A 1 84 ? -16.528 2.026 13.399 1.00 78.69 84 LEU A CA 1
ATOM 699 C C . LEU A 1 84 ? -15.933 1.307 14.616 1.00 78.69 84 LEU A C 1
ATOM 701 O O . LEU A 1 84 ? -16.062 1.788 15.742 1.00 78.69 84 LEU A O 1
ATOM 705 N N . ARG A 1 85 ? -15.267 0.162 14.424 1.00 77.12 85 ARG A N 1
ATOM 706 C CA . ARG A 1 85 ? -14.557 -0.534 15.513 1.00 77.12 85 ARG A CA 1
ATOM 707 C C . ARG A 1 85 ? -13.398 0.297 16.043 1.00 77.12 85 ARG A C 1
ATOM 709 O O . ARG A 1 85 ? -13.216 0.388 17.253 1.00 77.12 85 ARG A O 1
ATOM 716 N N . ILE A 1 86 ? -12.639 0.894 15.137 1.00 73.88 86 ILE A N 1
ATOM 717 C CA . ILE A 1 86 ? -11.454 1.689 15.447 1.00 73.88 86 ILE A CA 1
ATOM 718 C C . ILE A 1 86 ? -11.852 2.983 16.145 1.00 73.88 86 ILE A C 1
ATOM 720 O O . ILE A 1 86 ? -11.341 3.297 17.217 1.00 73.88 86 ILE A O 1
ATOM 724 N N . ASP A 1 87 ? -12.856 3.666 15.608 1.00 73.50 87 ASP A N 1
ATOM 725 C CA . ASP A 1 87 ? -13.470 4.815 16.254 1.00 73.50 87 ASP A CA 1
ATOM 726 C C . ASP A 1 87 ? -13.992 4.467 17.664 1.00 73.50 87 ASP A C 1
ATOM 728 O O . ASP A 1 87 ? -13.742 5.215 18.610 1.00 73.50 87 ASP A O 1
ATOM 732 N N . ARG A 1 88 ? -14.618 3.298 17.861 1.00 76.00 88 ARG A N 1
ATOM 733 C CA . ARG A 1 88 ? -15.056 2.856 19.195 1.00 76.00 88 ARG A CA 1
ATOM 734 C C . ARG A 1 88 ? -13.892 2.681 20.176 1.00 76.00 88 ARG A C 1
ATOM 736 O O . ARG A 1 88 ? -14.052 3.082 21.327 1.00 76.00 88 ARG A O 1
ATOM 743 N N . VAL A 1 89 ? -12.765 2.102 19.752 1.00 70.94 89 VAL A N 1
ATOM 744 C CA . VAL A 1 89 ? -11.555 1.954 20.589 1.00 70.94 89 VAL A CA 1
ATOM 745 C C . VAL A 1 89 ? -11.034 3.329 20.997 1.00 70.94 89 VAL A C 1
ATOM 747 O O . VAL A 1 89 ? -10.833 3.600 22.173 1.00 70.94 89 VAL A O 1
ATOM 750 N N . PHE A 1 90 ? -10.951 4.265 20.058 1.00 66.31 90 PHE A N 1
ATOM 751 C CA . PHE A 1 90 ? -10.427 5.600 20.339 1.00 66.31 90 PHE A CA 1
ATOM 752 C C . PHE A 1 90 ? -11.310 6.492 21.214 1.00 66.31 90 PHE A C 1
ATOM 754 O O . PHE A 1 90 ? -10.846 7.497 21.758 1.00 66.31 90 PHE A O 1
ATOM 761 N N . ARG A 1 91 ? -12.592 6.158 21.365 1.00 69.19 91 ARG A N 1
ATOM 762 C CA . ARG A 1 91 ? -13.469 6.828 22.334 1.00 69.19 91 ARG A CA 1
ATOM 763 C C . ARG A 1 91 ? -13.242 6.340 23.762 1.00 69.19 91 ARG A C 1
ATOM 765 O O . ARG A 1 91 ? -13.632 7.045 24.698 1.00 69.19 91 ARG A O 1
ATOM 772 N N . GLN A 1 92 ? -12.675 5.148 23.939 1.00 66.56 92 GLN A N 1
ATOM 773 C CA . GLN A 1 92 ? -12.428 4.584 25.257 1.00 66.56 92 GLN A CA 1
ATOM 774 C C . GLN A 1 92 ? -11.146 5.188 25.850 1.00 66.56 92 GLN A C 1
ATOM 776 O O . GLN A 1 92 ? -10.117 5.247 25.180 1.00 66.56 92 GLN A O 1
ATOM 781 N N . PRO A 1 93 ? -11.184 5.690 27.097 1.00 59.19 93 PRO A N 1
ATOM 782 C CA . PRO A 1 93 ? -9.968 6.119 27.773 1.00 59.19 93 PRO A CA 1
ATOM 783 C C . PRO A 1 93 ? -9.077 4.901 28.052 1.00 59.19 93 PRO A C 1
ATOM 785 O O . PRO A 1 93 ? -9.582 3.870 28.487 1.00 59.19 93 PRO A O 1
ATOM 788 N N . GLN A 1 94 ? -7.763 5.064 27.883 1.00 60.88 94 GLN A N 1
ATOM 789 C CA . GLN A 1 94 ? -6.744 4.027 28.120 1.00 60.88 94 GLN A CA 1
ATOM 790 C C . GLN A 1 94 ? -6.782 2.814 27.175 1.00 60.88 94 GLN A C 1
ATOM 792 O O . GLN A 1 94 ? -6.219 1.776 27.520 1.00 60.88 94 GLN A O 1
ATOM 797 N N . ASP A 1 95 ? -7.428 2.919 26.012 1.00 59.88 95 ASP A N 1
ATOM 798 C CA . ASP A 1 95 ? -7.517 1.796 25.080 1.00 59.88 95 ASP A CA 1
ATOM 799 C C . ASP A 1 95 ? -6.495 1.923 23.944 1.00 59.88 95 ASP A C 1
ATOM 801 O O . ASP A 1 95 ? -6.317 2.991 23.350 1.00 59.88 95 ASP A O 1
ATOM 805 N N . HIS A 1 96 ? -5.815 0.816 23.655 1.00 64.12 96 HIS A N 1
ATOM 806 C CA . HIS A 1 96 ? -4.765 0.728 22.643 1.00 64.12 96 HIS A CA 1
ATOM 807 C C . HIS A 1 96 ? -5.210 -0.234 21.553 1.00 64.12 96 HIS A C 1
ATOM 809 O O . HIS A 1 96 ? -5.736 -1.313 21.825 1.00 64.12 96 HIS A O 1
ATOM 815 N N . LEU A 1 97 ? -4.967 0.130 20.300 1.00 64.12 97 LEU A N 1
ATOM 816 C CA . LEU A 1 97 ? -5.391 -0.669 19.161 1.00 64.12 97 LEU A CA 1
ATOM 817 C C . LEU A 1 97 ? -4.216 -1.465 18.586 1.00 64.12 97 LEU A C 1
ATOM 819 O O . LEU A 1 97 ? -3.246 -0.881 18.113 1.00 64.12 97 LEU A O 1
ATOM 823 N N . LEU A 1 98 ? -4.346 -2.793 18.542 1.00 62.44 98 LEU A N 1
ATOM 824 C CA . LEU A 1 98 ? -3.471 -3.662 17.755 1.00 62.44 98 LEU A CA 1
ATOM 825 C C . LEU A 1 98 ? -4.218 -4.156 16.512 1.00 62.44 98 LEU A C 1
ATOM 827 O O . LEU A 1 98 ? -5.160 -4.945 16.609 1.00 62.44 98 LEU A O 1
ATOM 831 N N . LEU A 1 99 ? -3.781 -3.714 15.333 1.00 61.03 99 LEU A N 1
ATOM 832 C CA . LEU A 1 99 ? -4.335 -4.163 14.058 1.00 61.03 99 LEU A CA 1
ATOM 833 C C . LEU A 1 99 ? -3.546 -5.360 13.527 1.00 61.03 99 LEU A C 1
ATOM 835 O O . LEU A 1 99 ? -2.457 -5.212 12.987 1.00 61.03 99 LEU A O 1
ATOM 839 N N . ILE A 1 100 ? -4.127 -6.557 13.628 1.00 55.50 100 ILE A N 1
ATOM 840 C CA . ILE A 1 100 ? -3.529 -7.790 13.098 1.00 55.50 100 ILE A CA 1
ATOM 841 C C . ILE A 1 100 ? -4.069 -8.073 11.692 1.00 55.50 100 ILE A C 1
ATOM 843 O O . ILE A 1 100 ? -5.253 -7.902 11.398 1.00 55.50 100 ILE A O 1
ATOM 847 N N . GLY A 1 101 ? -3.205 -8.513 10.785 1.00 52.91 101 GLY A N 1
ATOM 848 C CA . GLY A 1 101 ? -3.592 -9.128 9.514 1.00 52.91 101 GLY A CA 1
ATOM 849 C C . GLY A 1 101 ? -2.449 -9.135 8.510 1.00 52.91 101 GLY A C 1
ATOM 850 O O . GLY A 1 101 ? -1.363 -8.648 8.803 1.00 52.91 101 GLY A O 1
ATOM 851 N N . LEU A 1 102 ? -2.704 -9.718 7.343 1.00 41.41 102 LEU A N 1
ATOM 852 C CA . LEU A 1 102 ? -1.685 -9.936 6.320 1.00 41.41 102 LEU A CA 1
ATOM 853 C C . LEU A 1 102 ? -1.060 -8.608 5.855 1.00 41.41 102 LEU A C 1
ATOM 855 O O . LEU A 1 102 ? -1.721 -7.566 5.843 1.00 41.41 102 LEU A O 1
ATOM 859 N N . SER A 1 103 ? 0.225 -8.653 5.496 1.00 40.28 103 SER A N 1
ATOM 860 C CA . SER A 1 103 ? 0.959 -7.488 4.995 1.00 40.28 103 SER A CA 1
ATOM 861 C C . SER A 1 103 ? 0.238 -6.890 3.783 1.00 40.28 103 SER A C 1
ATOM 863 O O . SER A 1 103 ? -0.117 -7.611 2.850 1.00 40.28 103 SER A O 1
ATOM 865 N N . GLY A 1 104 ? -0.008 -5.578 3.842 1.00 43.81 104 GLY A N 1
ATOM 866 C CA . GLY A 1 104 ? -0.703 -4.823 2.805 1.00 43.81 104 GLY A CA 1
ATOM 867 C C . GLY A 1 104 ? -2.230 -4.974 2.780 1.00 43.81 104 GLY A C 1
ATOM 868 O O . GLY A 1 104 ? -2.848 -4.969 1.733 1.00 43.81 104 GLY A O 1
ATOM 869 N N . THR A 1 105 ? -2.884 -5.045 3.938 1.00 46.44 105 THR A N 1
ATOM 870 C CA . THR A 1 105 ? -4.312 -4.679 4.046 1.00 46.44 105 THR A CA 1
ATOM 871 C C . THR A 1 105 ? -4.472 -3.207 4.470 1.00 46.44 105 THR A C 1
ATOM 873 O O . THR A 1 105 ? -5.230 -2.920 5.394 1.00 46.44 105 THR A O 1
ATOM 876 N N . GLY A 1 106 ? -3.648 -2.296 3.938 1.00 45.88 106 GLY A N 1
ATOM 877 C CA . GLY A 1 106 ? -3.643 -0.865 4.298 1.00 45.88 106 GLY A CA 1
ATOM 878 C C . GLY A 1 106 ? -3.114 -0.477 5.691 1.00 45.88 106 GLY A C 1
ATOM 879 O O . GLY A 1 106 ? -2.983 0.703 5.985 1.00 45.88 106 GLY A O 1
ATOM 880 N N . LYS A 1 107 ? -2.725 -1.426 6.557 1.00 50.66 107 LYS A N 1
ATOM 881 C CA . LYS A 1 107 ? -2.329 -1.135 7.959 1.00 50.66 107 LYS A CA 1
ATOM 882 C C . LYS A 1 107 ? -1.128 -0.184 8.121 1.00 50.66 107 LYS A C 1
ATOM 884 O O . LYS A 1 107 ? -0.995 0.418 9.179 1.00 50.66 107 LYS A O 1
ATOM 889 N N . ALA A 1 108 ? -0.271 -0.071 7.104 1.00 42.62 108 ALA A N 1
ATOM 890 C CA . ALA A 1 108 ? 1.054 0.556 7.184 1.00 42.62 108 ALA A CA 1
ATOM 891 C C . ALA A 1 108 ? 1.229 1.814 6.304 1.00 42.62 108 ALA A C 1
ATOM 893 O O . ALA A 1 108 ? 2.329 2.361 6.224 1.00 42.62 108 ALA A O 1
ATOM 894 N N . THR A 1 109 ? 0.183 2.279 5.608 1.00 41.16 109 THR A N 1
ATOM 895 C CA . THR A 1 109 ? 0.332 3.189 4.452 1.00 41.16 109 THR A CA 1
ATOM 896 C C . THR A 1 109 ? 0.903 4.581 4.783 1.00 41.16 109 THR A C 1
ATOM 898 O O . THR A 1 109 ? 1.445 5.224 3.886 1.00 41.16 109 THR A O 1
ATOM 901 N N . LEU A 1 110 ? 0.915 5.029 6.046 1.00 31.58 110 LEU A N 1
ATOM 902 C CA . LEU A 1 110 ? 1.544 6.302 6.449 1.00 31.58 110 LEU A CA 1
ATOM 903 C C . LEU A 1 110 ? 2.828 6.192 7.292 1.00 31.58 110 LEU A C 1
ATOM 905 O O . LEU A 1 110 ? 3.424 7.223 7.594 1.00 31.58 110 LEU A O 1
ATOM 909 N N . CYS A 1 111 ? 3.361 5.002 7.586 1.00 33.88 111 CYS A N 1
ATOM 910 C CA . CYS A 1 111 ? 4.649 4.882 8.299 1.00 33.88 111 CYS A CA 1
ATOM 911 C C . CYS A 1 111 ? 5.884 5.023 7.377 1.00 33.88 111 CYS A C 1
ATOM 913 O O . CYS A 1 111 ? 6.994 4.616 7.725 1.00 33.88 111 CYS A O 1
ATOM 915 N N . ARG A 1 112 ? 5.721 5.620 6.186 1.00 31.48 112 ARG A N 1
ATOM 916 C CA . ARG A 1 112 ? 6.750 5.707 5.130 1.00 31.48 112 ARG A CA 1
ATOM 917 C C . ARG A 1 112 ? 7.805 6.807 5.348 1.00 31.48 112 ARG A C 1
ATOM 919 O O . ARG A 1 112 ? 8.543 7.129 4.423 1.00 31.48 112 ARG A O 1
ATOM 926 N N . PHE A 1 113 ? 7.898 7.365 6.555 1.00 28.84 113 PHE A N 1
ATOM 927 C CA . PHE A 1 113 ? 8.896 8.381 6.918 1.00 28.84 113 PHE A CA 1
ATOM 928 C C . PHE A 1 113 ? 9.960 7.888 7.896 1.00 28.84 113 PHE A C 1
ATOM 930 O O . PHE A 1 113 ? 10.619 8.689 8.550 1.00 28.84 113 PHE A O 1
ATOM 937 N N . VAL A 1 114 ? 10.195 6.580 7.973 1.00 32.19 114 VAL A N 1
ATOM 938 C CA . VAL A 1 114 ? 11.339 6.077 8.734 1.00 32.19 114 VAL A CA 1
ATOM 939 C C . VAL A 1 114 ? 12.507 5.893 7.771 1.00 32.19 114 VAL A C 1
ATOM 941 O O . VAL A 1 114 ? 12.574 4.936 7.003 1.00 32.19 114 VAL A O 1
ATOM 944 N N . HIS A 1 115 ? 13.390 6.897 7.754 1.00 33.69 115 HIS A N 1
ATOM 945 C CA . HIS A 1 115 ? 14.654 6.891 7.017 1.00 33.69 115 HIS A CA 1
ATOM 946 C C . HIS A 1 115 ? 15.401 5.559 7.227 1.00 33.69 115 HIS A C 1
ATOM 948 O O . HIS A 1 115 ? 15.433 5.035 8.337 1.00 33.69 115 HIS A O 1
ATOM 954 N N . ASN A 1 116 ? 16.096 5.060 6.194 1.00 37.25 116 ASN A N 1
ATOM 955 C CA . ASN A 1 116 ? 16.897 3.814 6.193 1.00 37.25 116 ASN A CA 1
ATOM 956 C C . ASN A 1 116 ? 18.050 3.751 7.238 1.00 37.25 116 ASN A C 1
ATOM 958 O O . ASN A 1 116 ? 18.930 2.897 7.138 1.00 37.25 116 ASN A O 1
ATOM 962 N N . LYS A 1 117 ? 18.094 4.665 8.215 1.00 52.59 117 LYS A N 1
ATOM 963 C CA . LYS A 1 117 ? 19.076 4.751 9.306 1.00 52.59 117 LYS A CA 1
ATOM 964 C C . LYS A 1 117 ? 18.438 5.155 10.646 1.00 52.59 117 LYS A C 1
ATOM 966 O O . LYS A 1 117 ? 19.078 5.852 11.421 1.00 52.59 117 LYS A O 1
ATOM 971 N N . TYR A 1 118 ? 17.190 4.773 10.904 1.00 63.12 118 TYR A N 1
ATOM 972 C CA . TYR A 1 118 ? 16.529 5.092 12.169 1.00 63.12 118 TYR A CA 1
ATOM 973 C C . TYR A 1 118 ? 17.151 4.310 13.328 1.00 63.12 118 TYR A C 1
ATOM 975 O O . TYR A 1 118 ? 17.196 3.077 13.310 1.00 63.12 118 TYR A O 1
ATOM 983 N N . THR A 1 119 ? 17.679 5.031 14.311 1.00 72.38 119 THR A N 1
ATOM 984 C CA . THR A 1 119 ? 18.346 4.463 15.483 1.00 72.38 119 THR A CA 1
ATOM 985 C C . THR A 1 119 ? 17.440 4.502 16.712 1.00 72.38 119 THR A C 1
ATOM 987 O O . THR A 1 119 ? 16.444 5.220 16.758 1.00 72.38 119 THR A O 1
ATOM 990 N N . ALA A 1 120 ? 17.809 3.763 17.762 1.00 73.56 120 ALA A N 1
ATOM 991 C CA . ALA A 1 120 ? 17.107 3.828 19.046 1.00 73.56 120 ALA A CA 1
ATOM 992 C C . ALA A 1 120 ? 17.126 5.241 19.670 1.00 73.56 120 ALA A C 1
ATOM 994 O O . ALA A 1 120 ? 16.207 5.597 20.400 1.00 73.56 120 ALA A O 1
ATOM 995 N N . ALA A 1 121 ? 18.151 6.047 19.374 1.00 80.06 121 ALA A N 1
ATOM 996 C CA . ALA A 1 121 ? 18.243 7.422 19.858 1.00 80.06 121 ALA A CA 1
ATOM 997 C C . ALA A 1 121 ? 17.252 8.352 19.142 1.00 80.06 121 ALA A C 1
ATOM 999 O O . ALA A 1 121 ? 16.655 9.206 19.795 1.00 80.06 121 ALA A O 1
ATOM 1000 N N . ASP A 1 122 ? 17.051 8.150 17.835 1.00 79.44 122 ASP A N 1
ATOM 1001 C CA . ASP A 1 122 ? 16.052 8.892 17.054 1.00 79.44 122 ASP A CA 1
ATOM 1002 C C . ASP A 1 122 ? 14.640 8.578 17.566 1.00 79.44 122 ASP A C 1
ATOM 1004 O O . ASP A 1 122 ? 13.834 9.482 17.769 1.00 79.44 122 ASP A O 1
ATOM 1008 N N . PHE A 1 123 ? 14.378 7.308 17.892 1.00 76.50 123 PHE A N 1
ATOM 1009 C CA . PHE A 1 123 ? 13.116 6.910 18.512 1.00 76.50 123 PHE A CA 1
ATOM 1010 C C . PHE A 1 123 ? 12.869 7.555 19.870 1.00 76.50 123 PHE A C 1
ATOM 1012 O O . PHE A 1 123 ? 11.766 8.030 20.138 1.00 76.50 123 PHE A O 1
ATOM 1019 N N . ASP A 1 124 ? 13.882 7.574 20.735 1.00 82.75 124 ASP A N 1
ATOM 1020 C CA . ASP A 1 124 ? 13.752 8.218 22.036 1.00 82.75 124 ASP A CA 1
ATOM 1021 C C . ASP A 1 124 ? 13.450 9.717 21.878 1.00 82.75 124 ASP A C 1
ATOM 1023 O O . ASP A 1 124 ? 12.639 10.252 22.634 1.00 82.75 124 ASP A O 1
ATOM 1027 N N . ASP A 1 125 ? 14.036 10.394 20.885 1.00 83.56 125 ASP A N 1
ATOM 1028 C CA . ASP A 1 125 ? 13.728 11.802 20.622 1.00 83.56 125 ASP A CA 1
ATOM 1029 C C . ASP A 1 125 ? 12.294 12.010 20.117 1.00 83.56 125 ASP A C 1
ATOM 1031 O O . ASP A 1 125 ? 11.559 12.826 20.681 1.00 83.56 125 ASP A O 1
ATOM 1035 N N . ASP A 1 126 ? 11.851 11.212 19.144 1.00 80.25 126 ASP A N 1
ATOM 1036 C CA . ASP A 1 126 ? 10.475 11.257 18.638 1.00 80.25 126 ASP A CA 1
ATOM 1037 C C . ASP A 1 126 ? 9.462 10.996 19.758 1.00 80.25 126 ASP A C 1
ATOM 1039 O O . ASP A 1 126 ? 8.456 11.704 19.893 1.00 80.25 126 ASP A O 1
ATOM 1043 N N . LEU A 1 127 ? 9.750 10.023 20.627 1.00 80.44 127 LEU A N 1
ATOM 1044 C CA . LEU A 1 127 ? 8.897 9.705 21.761 1.00 80.44 127 LEU A CA 1
ATOM 1045 C C . LEU A 1 127 ? 8.864 10.852 22.781 1.00 80.44 127 LEU A C 1
ATOM 1047 O O . LEU A 1 127 ? 7.789 11.202 23.273 1.00 80.44 127 LEU A O 1
ATOM 1051 N N . ARG A 1 128 ? 10.000 11.503 23.070 1.00 86.50 128 ARG A N 1
ATOM 1052 C CA . ARG A 1 128 ? 10.026 12.703 23.928 1.00 86.50 128 ARG A CA 1
ATOM 1053 C C . ARG A 1 128 ? 9.180 13.825 23.347 1.00 86.50 128 ARG A C 1
ATOM 1055 O O . ARG A 1 128 ? 8.429 14.463 24.090 1.00 86.50 128 ARG A O 1
ATOM 1062 N N . GLN A 1 129 ? 9.304 14.090 22.048 1.00 83.88 129 GLN A N 1
ATOM 1063 C CA . GLN A 1 129 ? 8.525 15.128 21.376 1.00 83.88 129 GLN A CA 1
ATOM 1064 C C . GLN A 1 129 ? 7.029 14.816 21.467 1.00 83.88 129 GLN A C 1
ATOM 1066 O O . GLN A 1 129 ? 6.251 15.665 21.912 1.00 83.88 129 GLN A O 1
ATOM 1071 N N . LEU A 1 130 ? 6.637 13.579 21.157 1.00 80.25 130 LEU A N 1
ATOM 1072 C CA . LEU A 1 130 ? 5.253 13.121 21.235 1.00 80.25 130 LEU A CA 1
ATOM 1073 C C . LEU A 1 130 ? 4.669 13.298 22.640 1.00 80.25 130 LEU A C 1
ATOM 1075 O O . LEU A 1 130 ? 3.601 13.896 22.806 1.00 80.25 130 LEU A O 1
ATOM 1079 N N . LEU A 1 131 ? 5.385 12.839 23.669 1.00 84.44 131 LEU A N 1
ATOM 1080 C CA . LEU A 1 131 ? 4.919 12.944 25.049 1.00 84.44 131 LEU A CA 1
ATOM 1081 C C . LEU A 1 131 ? 4.855 14.398 25.526 1.00 84.44 131 LEU A C 1
ATOM 1083 O O . LEU A 1 131 ? 3.932 14.744 26.256 1.00 84.44 131 LEU A O 1
ATOM 1087 N N . ARG A 1 132 ? 5.754 15.286 25.080 1.00 86.50 132 ARG A N 1
ATOM 1088 C CA . ARG A 1 132 ? 5.673 16.729 25.385 1.00 86.50 132 ARG A CA 1
ATOM 1089 C C . ARG A 1 132 ? 4.450 17.382 24.743 1.00 86.50 132 ARG A C 1
ATOM 1091 O O . ARG A 1 132 ? 3.755 18.163 25.397 1.00 86.50 132 ARG A O 1
ATOM 1098 N N . HIS A 1 133 ? 4.172 17.079 23.479 1.00 81.75 133 HIS A N 1
ATOM 1099 C CA . HIS A 1 133 ? 3.001 17.617 22.790 1.00 81.75 133 HIS A CA 1
ATOM 1100 C C . HIS A 1 133 ? 1.700 17.140 23.452 1.00 81.75 133 HIS A C 1
ATOM 1102 O O . HIS A 1 133 ? 0.831 17.953 23.774 1.00 81.75 133 HIS A O 1
ATOM 1108 N N . SER A 1 134 ? 1.605 15.851 23.774 1.00 80.31 134 SER A N 1
ATOM 1109 C CA . SER A 1 134 ? 0.422 15.309 24.437 1.00 80.31 134 SER A CA 1
ATOM 1110 C C . SER A 1 134 ? 0.310 15.762 25.897 1.00 80.31 134 SER A C 1
ATOM 1112 O O . SER A 1 134 ? -0.648 16.438 26.277 1.00 80.31 134 SER A O 1
ATOM 1114 N N . GLY A 1 135 ? 1.321 15.467 26.711 1.00 83.00 135 GLY A N 1
ATOM 1115 C CA . GLY A 1 135 ? 1.279 15.656 28.154 1.00 83.00 135 GLY A CA 1
ATOM 1116 C C . GLY A 1 135 ? 1.430 17.102 28.634 1.00 83.00 135 GLY A C 1
ATOM 1117 O O . GLY A 1 135 ? 0.912 17.428 29.697 1.00 83.00 135 GLY A O 1
ATOM 1118 N N . CYS A 1 136 ? 2.092 17.996 27.884 1.00 85.56 136 CYS A N 1
ATOM 1119 C CA . CYS A 1 136 ? 2.262 19.399 28.305 1.00 85.56 136 CYS A CA 1
ATOM 1120 C C . CYS A 1 136 ? 1.319 20.366 27.583 1.00 85.56 136 CYS A C 1
ATOM 1122 O O . CYS A 1 136 ? 0.902 21.377 28.156 1.00 85.56 136 CYS A O 1
ATOM 1124 N N . LYS A 1 137 ? 1.010 20.116 26.304 1.00 79.62 137 LYS A N 1
ATOM 1125 C CA . LYS A 1 137 ? 0.151 21.010 25.508 1.00 79.62 137 LYS A CA 1
ATOM 1126 C C . LYS A 1 137 ? -1.303 20.552 25.459 1.00 79.62 137 LYS A C 1
ATOM 1128 O O . LYS A 1 137 ? -2.152 21.360 25.090 1.00 79.62 137 LYS A O 1
ATOM 1133 N N . GLY A 1 138 ? -1.594 19.317 25.873 1.00 72.50 138 GLY A N 1
ATOM 1134 C CA . GLY A 1 138 ? -2.926 18.728 25.751 1.00 72.50 138 GLY A CA 1
ATOM 1135 C C . GLY A 1 138 ? -3.303 18.457 24.295 1.00 72.50 138 GLY A C 1
ATOM 1136 O O . GLY A 1 138 ? -4.490 18.378 23.971 1.00 72.50 138 GLY A O 1
ATOM 1137 N N . GLU A 1 139 ? -2.309 18.373 23.405 1.00 73.94 139 GLU A N 1
ATOM 1138 C CA . GLU A 1 139 ? -2.542 18.018 22.014 1.00 73.94 139 GLU A CA 1
ATOM 1139 C C . GLU A 1 139 ? -2.930 16.545 21.932 1.00 73.94 139 GLU A C 1
ATOM 1141 O O . GLU A 1 139 ? -2.420 15.680 22.646 1.00 73.94 139 GLU A O 1
ATOM 1146 N N . LYS A 1 140 ? -3.875 16.254 21.049 1.00 66.38 140 LYS A N 1
ATOM 1147 C CA . LYS A 1 140 ? -4.322 14.886 20.827 1.00 66.38 140 LYS A CA 1
ATOM 1148 C C . LYS A 1 140 ? -3.423 14.302 19.765 1.00 66.38 140 LYS A C 1
ATOM 1150 O O . LYS A 1 140 ? -3.270 14.911 18.714 1.00 66.38 140 LYS A O 1
ATOM 1155 N N . ILE A 1 141 ? -2.815 13.163 20.057 1.00 65.56 141 ILE A N 1
ATOM 1156 C CA . ILE A 1 141 ? -1.840 12.546 19.167 1.00 65.56 141 ILE A CA 1
ATOM 1157 C C . ILE A 1 141 ? -2.193 11.080 19.031 1.00 65.56 141 ILE A C 1
ATOM 1159 O O . ILE A 1 141 ? -2.560 10.425 20.005 1.00 65.56 141 ILE A O 1
ATOM 1163 N N . VAL A 1 142 ? -2.075 10.584 17.808 1.00 64.94 142 VAL A N 1
ATOM 1164 C CA . VAL A 1 142 ? -2.140 9.161 17.505 1.00 64.94 142 VAL A CA 1
ATOM 1165 C C . VAL A 1 142 ? -0.758 8.749 17.057 1.00 64.94 142 VAL A C 1
ATOM 1167 O O . VAL A 1 142 ? -0.252 9.265 16.062 1.00 64.94 142 VAL A O 1
ATOM 1170 N N . PHE A 1 143 ? -0.152 7.832 17.802 1.00 64.06 143 PHE A N 1
ATOM 1171 C CA . PHE A 1 143 ? 1.100 7.220 17.399 1.00 64.06 143 PHE A CA 1
ATOM 1172 C C . PHE A 1 143 ? 0.799 5.971 16.574 1.00 64.06 143 PHE A C 1
ATOM 1174 O O . PHE A 1 143 ? 0.187 5.030 17.077 1.00 64.06 143 PHE A O 1
ATOM 1181 N N . LEU A 1 144 ? 1.189 5.985 15.300 1.00 61.88 144 LEU A N 1
ATOM 1182 C CA . LEU A 1 144 ? 1.052 4.843 14.401 1.00 61.88 144 LEU A CA 1
ATOM 1183 C C . LEU A 1 144 ? 2.408 4.157 14.268 1.00 61.88 144 LEU A C 1
ATOM 1185 O O . LEU A 1 144 ? 3.396 4.803 13.921 1.00 61.88 144 LEU A O 1
ATOM 1189 N N . LEU A 1 145 ? 2.437 2.855 14.536 1.00 59.25 145 LEU A N 1
ATOM 1190 C CA . LEU A 1 145 ? 3.638 2.036 14.470 1.00 59.25 145 LEU A CA 1
ATOM 1191 C C . LEU A 1 145 ? 3.362 0.795 13.622 1.00 59.25 145 LEU A C 1
ATOM 1193 O O . LEU A 1 145 ? 2.435 0.044 13.927 1.00 59.25 145 LEU A O 1
ATOM 1197 N N . ASP A 1 146 ? 4.180 0.575 12.594 1.00 60.41 146 ASP A N 1
ATOM 1198 C CA . ASP A 1 146 ? 4.176 -0.656 11.807 1.00 60.41 146 ASP A CA 1
ATOM 1199 C C . ASP A 1 146 ? 5.299 -1.605 12.260 1.00 60.41 146 ASP A C 1
ATOM 1201 O O . ASP A 1 146 ? 6.337 -1.179 12.771 1.00 60.41 146 ASP A O 1
ATOM 1205 N N . GLU A 1 147 ? 5.105 -2.908 12.046 1.00 56.22 147 GLU A N 1
ATOM 1206 C CA . GLU A 1 147 ? 6.091 -3.951 12.356 1.00 56.22 147 GLU A CA 1
ATOM 1207 C C . GLU A 1 147 ? 7.407 -3.707 11.606 1.00 56.22 147 GLU A C 1
ATOM 1209 O O . GLU A 1 147 ? 8.485 -3.932 12.152 1.00 56.22 147 GLU A O 1
ATOM 1214 N N . SER A 1 148 ? 7.331 -3.158 10.387 1.00 55.84 148 SER A N 1
ATOM 1215 C CA . SER A 1 148 ? 8.510 -2.805 9.590 1.00 55.84 148 SER A CA 1
ATOM 1216 C C . SER A 1 148 ? 9.380 -1.703 10.211 1.00 55.84 148 SER A C 1
ATOM 1218 O O . SER A 1 148 ? 10.552 -1.586 9.854 1.00 55.84 148 SER A O 1
ATOM 1220 N N . ASN A 1 149 ? 8.845 -0.917 11.154 1.00 56.19 149 ASN A N 1
ATOM 1221 C CA . ASN A 1 149 ? 9.593 0.117 11.872 1.00 56.19 149 ASN A CA 1
ATOM 1222 C C . ASN A 1 149 ? 10.271 -0.411 13.146 1.00 56.19 149 ASN A C 1
ATOM 1224 O O . ASN A 1 149 ? 11.074 0.301 13.752 1.00 56.19 149 ASN A O 1
ATOM 1228 N N . VAL A 1 150 ? 9.967 -1.643 13.570 1.00 61.75 150 VAL A N 1
ATOM 1229 C CA . VAL A 1 150 ? 10.531 -2.238 14.784 1.00 61.75 150 VAL A CA 1
ATOM 1230 C C . VAL A 1 150 ? 11.896 -2.843 14.459 1.00 61.75 150 VAL A C 1
ATOM 1232 O O . VAL A 1 150 ? 12.016 -3.995 14.053 1.00 61.75 150 VAL A O 1
ATOM 1235 N N . MET A 1 151 ? 12.943 -2.038 14.634 1.00 60.56 151 MET A N 1
ATOM 1236 C CA . MET A 1 151 ? 14.316 -2.413 14.272 1.00 60.56 151 MET A CA 1
ATOM 1237 C C . MET A 1 151 ? 15.011 -3.300 15.320 1.00 60.56 151 MET A C 1
ATOM 1239 O O . MET A 1 151 ? 15.903 -4.071 14.969 1.00 60.56 151 MET A O 1
ATOM 1243 N N . ASP A 1 152 ? 14.634 -3.188 16.601 1.00 68.25 152 ASP A N 1
ATOM 1244 C CA . ASP A 1 152 ? 15.245 -3.934 17.710 1.00 68.25 152 ASP A CA 1
ATOM 1245 C C . ASP A 1 152 ? 14.274 -4.134 18.895 1.00 68.25 152 ASP A C 1
ATOM 1247 O O . ASP A 1 152 ? 13.331 -3.372 19.111 1.00 68.25 152 ASP A O 1
ATOM 1251 N N . SER A 1 153 ? 14.540 -5.168 19.692 1.00 70.62 153 SER A N 1
ATOM 1252 C CA . SER A 1 153 ? 13.806 -5.576 20.897 1.00 70.62 153 SER A CA 1
ATOM 1253 C C . SER A 1 153 ? 13.656 -4.470 21.950 1.00 70.62 153 SER A C 1
ATOM 1255 O O . SER A 1 153 ? 12.623 -4.391 22.619 1.00 70.62 153 SER A O 1
ATOM 1257 N N . SER A 1 154 ? 14.638 -3.570 22.041 1.00 72.31 154 SER A N 1
ATOM 1258 C CA . SER A 1 154 ? 14.624 -2.407 22.934 1.00 72.31 154 SER A CA 1
ATOM 1259 C C . SER A 1 154 ? 13.464 -1.439 22.650 1.00 72.31 154 SER A C 1
ATOM 1261 O O . SER A 1 154 ? 12.957 -0.785 23.564 1.00 72.31 154 SER A O 1
ATOM 1263 N N . PHE A 1 155 ? 12.983 -1.386 21.405 1.00 73.19 155 PHE A N 1
ATOM 1264 C CA . PHE A 1 155 ? 11.845 -0.560 20.997 1.00 73.19 155 PHE A CA 1
ATOM 1265 C C . PHE A 1 155 ? 10.532 -1.064 21.610 1.00 73.19 155 PHE A C 1
ATOM 1267 O O . PHE A 1 155 ? 9.757 -0.299 22.189 1.00 73.19 155 PHE A O 1
ATOM 1274 N N . LEU A 1 156 ? 10.301 -2.379 21.529 1.00 71.94 156 LEU A N 1
ATOM 1275 C CA . LEU A 1 156 ? 9.099 -3.019 22.067 1.00 71.94 156 LEU A CA 1
ATOM 1276 C C . LEU A 1 156 ? 9.042 -2.925 23.592 1.00 71.94 156 LEU A C 1
ATOM 1278 O O . LEU A 1 156 ? 7.964 -2.751 24.151 1.00 71.94 156 LEU A O 1
ATOM 1282 N N . GLU A 1 157 ? 10.185 -2.999 24.274 1.00 78.31 157 GLU A N 1
ATOM 1283 C CA . GLU A 1 157 ? 10.249 -2.839 25.730 1.00 78.31 157 GLU A CA 1
ATOM 1284 C C . GLU A 1 157 ? 9.802 -1.436 26.174 1.00 78.31 157 GLU A C 1
ATOM 1286 O O . GLU A 1 157 ? 8.996 -1.292 27.102 1.00 78.31 157 GLU A O 1
ATOM 1291 N N . ARG A 1 158 ? 10.257 -0.396 25.464 1.00 75.31 158 ARG A N 1
ATOM 1292 C CA . ARG A 1 158 ? 9.847 0.996 25.709 1.00 75.31 158 ARG A CA 1
ATOM 1293 C C . ARG A 1 158 ? 8.358 1.191 25.444 1.00 75.31 158 ARG A C 1
ATOM 1295 O O . ARG A 1 158 ? 7.666 1.748 26.293 1.00 75.31 158 ARG A O 1
ATOM 1302 N N . MET A 1 159 ? 7.847 0.656 24.333 1.00 77.06 159 MET A N 1
ATOM 1303 C CA . MET A 1 159 ? 6.415 0.691 24.021 1.00 77.06 159 MET A CA 1
ATOM 1304 C C . MET A 1 159 ? 5.584 -0.028 25.082 1.00 77.06 159 MET A C 1
ATOM 1306 O O . MET A 1 159 ? 4.622 0.539 25.583 1.00 77.06 159 MET A O 1
ATOM 1310 N N . ASN A 1 160 ? 5.975 -1.230 25.502 1.00 74.81 160 ASN A N 1
ATOM 1311 C CA . ASN A 1 160 ? 5.265 -1.960 26.553 1.00 74.81 160 ASN A CA 1
ATOM 1312 C C . ASN A 1 160 ? 5.218 -1.170 27.866 1.00 74.81 160 ASN A C 1
ATOM 1314 O O . ASN A 1 160 ? 4.184 -1.139 28.531 1.00 74.81 160 ASN A O 1
ATOM 1318 N N . THR A 1 161 ? 6.313 -0.493 28.220 1.00 79.50 161 THR A N 1
ATOM 1319 C CA . THR A 1 161 ? 6.370 0.351 29.422 1.00 79.50 161 THR A CA 1
ATOM 1320 C C . THR A 1 161 ? 5.446 1.563 29.291 1.00 79.50 161 THR A C 1
ATOM 1322 O O . THR A 1 161 ? 4.689 1.847 30.221 1.00 79.50 161 THR A O 1
ATOM 1325 N N . LEU A 1 162 ? 5.435 2.215 28.124 1.00 78.25 162 LEU A N 1
ATOM 1326 C CA . LEU A 1 162 ? 4.549 3.339 27.830 1.00 78.25 162 LEU A CA 1
ATOM 1327 C C . LEU A 1 162 ? 3.072 2.933 27.863 1.00 78.25 162 LEU A C 1
ATOM 1329 O O . LEU A 1 162 ? 2.262 3.618 28.477 1.00 78.25 162 LEU A O 1
ATOM 1333 N N . LEU A 1 163 ? 2.716 1.815 27.230 1.00 73.56 163 LEU A N 1
ATOM 1334 C CA . LEU A 1 163 ? 1.337 1.331 27.167 1.00 73.56 163 LEU A CA 1
ATOM 1335 C C . LEU A 1 163 ? 0.824 0.910 28.552 1.00 73.56 163 LEU A C 1
ATOM 1337 O O . LEU A 1 163 ? -0.349 1.127 28.853 1.00 73.56 163 LEU A O 1
ATOM 1341 N N . ALA A 1 164 ? 1.696 0.335 29.389 1.00 72.19 164 ALA A N 1
ATOM 1342 C CA . ALA A 1 164 ? 1.349 -0.121 30.733 1.00 72.19 164 ALA A CA 1
ATOM 1343 C C . ALA A 1 164 ? 1.278 1.015 31.765 1.00 72.19 164 ALA A C 1
ATOM 1345 O O . ALA A 1 164 ? 0.384 1.015 32.609 1.00 72.19 164 ALA A O 1
ATOM 1346 N N . ASN A 1 165 ? 2.219 1.965 31.718 1.00 78.38 165 ASN A N 1
ATOM 1347 C CA . ASN A 1 165 ? 2.404 2.958 32.784 1.00 78.38 165 ASN A CA 1
ATOM 1348 C C . ASN A 1 165 ? 2.132 4.404 32.347 1.00 78.38 165 ASN A C 1
ATOM 1350 O O . ASN A 1 165 ? 2.049 5.286 33.197 1.00 78.38 165 ASN A O 1
ATOM 1354 N N . GLY A 1 166 ? 2.015 4.673 31.044 1.00 73.50 166 GLY A N 1
ATOM 1355 C CA . GLY A 1 166 ? 1.964 6.035 30.505 1.00 73.50 166 GLY A CA 1
ATOM 1356 C C . GLY A 1 166 ? 3.310 6.768 30.552 1.00 73.50 166 GLY A C 1
ATOM 1357 O O . GLY A 1 166 ? 3.348 7.973 30.325 1.00 73.50 166 GLY A O 1
ATOM 1358 N N . GLU A 1 167 ? 4.408 6.063 30.840 1.00 80.38 167 GLU A N 1
ATOM 1359 C CA . GLU A 1 167 ? 5.761 6.618 30.919 1.00 80.38 167 GLU A CA 1
ATOM 1360 C C . GLU A 1 167 ? 6.828 5.601 30.492 1.00 80.38 167 GLU A C 1
ATOM 1362 O O . GLU A 1 167 ? 6.600 4.392 30.533 1.00 80.38 167 GLU A O 1
ATOM 1367 N N . VAL A 1 168 ? 8.017 6.086 30.127 1.00 83.06 168 VAL A N 1
ATOM 1368 C CA . VAL A 1 168 ? 9.197 5.256 29.844 1.00 83.06 168 VAL A CA 1
ATOM 1369 C C . VAL A 1 168 ? 10.332 5.686 30.767 1.00 83.06 168 VAL A C 1
ATOM 1371 O O . VAL A 1 168 ? 10.716 6.856 30.798 1.00 83.06 168 VAL A O 1
ATOM 1374 N N . ARG A 1 169 ? 10.876 4.738 31.539 1.00 80.38 169 ARG A N 1
ATOM 1375 C CA . ARG A 1 169 ? 11.965 5.021 32.483 1.00 80.38 169 ARG A CA 1
ATOM 1376 C C . ARG A 1 169 ? 13.236 5.425 31.740 1.00 80.38 169 ARG A C 1
ATOM 1378 O O . ARG A 1 169 ? 13.614 4.776 30.772 1.00 80.38 169 ARG A O 1
ATOM 1385 N N . GLY A 1 170 ? 13.889 6.476 32.228 1.00 84.00 170 GLY A N 1
ATOM 1386 C CA . GLY A 1 170 ? 15.124 7.009 31.649 1.00 84.00 170 GLY A CA 1
ATOM 1387 C C . GLY A 1 170 ? 14.946 7.739 30.315 1.00 84.00 170 GLY A C 1
ATOM 1388 O O . GLY A 1 170 ? 15.930 8.081 29.668 1.00 84.00 170 GLY A O 1
ATOM 1389 N N . LEU A 1 171 ? 13.702 7.994 29.889 1.00 87.12 171 LEU A N 1
ATOM 1390 C CA . LEU A 1 171 ? 13.440 8.772 28.678 1.00 87.12 171 LEU A CA 1
ATOM 1391 C C . LEU A 1 171 ? 13.709 10.267 28.894 1.00 87.12 171 LEU A C 1
ATOM 1393 O O . LEU A 1 171 ? 14.286 10.916 28.027 1.00 87.12 171 LEU A O 1
ATOM 1397 N N . PHE A 1 172 ? 13.306 10.799 30.052 1.00 88.88 172 PHE A N 1
ATOM 1398 C CA . PHE A 1 172 ? 13.572 12.175 30.467 1.00 88.88 172 PHE A CA 1
ATOM 1399 C C . PHE A 1 172 ? 14.530 12.175 31.658 1.00 88.88 172 PHE A C 1
ATOM 1401 O O . PHE A 1 172 ? 14.148 11.783 32.760 1.00 88.88 172 PHE A O 1
ATOM 1408 N N . GLU A 1 173 ? 15.756 12.649 31.451 1.00 88.94 173 GLU A N 1
ATOM 1409 C CA . GLU A 1 173 ? 16.784 12.720 32.494 1.00 88.94 173 GLU A CA 1
ATOM 1410 C C . GLU A 1 173 ? 17.472 14.093 32.512 1.00 88.94 173 GLU A C 1
ATOM 1412 O O . GLU A 1 173 ? 17.430 14.848 31.540 1.00 88.94 173 GLU A O 1
ATOM 1417 N N . GLY A 1 174 ? 18.089 14.439 33.647 1.00 91.06 174 GLY A N 1
ATOM 1418 C CA . GLY A 1 174 ? 18.895 15.654 33.799 1.00 91.06 174 GLY A CA 1
ATOM 1419 C C . GLY A 1 174 ? 18.178 16.941 33.368 1.00 91.06 174 GLY A C 1
ATOM 1420 O O . GLY A 1 174 ? 17.117 17.300 33.894 1.00 91.06 174 GLY A O 1
ATOM 1421 N N . ASP A 1 175 ? 18.777 17.642 32.406 1.00 89.00 175 ASP A N 1
ATOM 1422 C CA . ASP A 1 175 ? 18.268 18.914 31.887 1.00 89.00 175 ASP A CA 1
ATOM 1423 C C . ASP A 1 175 ? 16.927 18.747 31.154 1.00 89.00 175 ASP A C 1
ATOM 1425 O O . ASP A 1 175 ? 16.057 19.616 31.247 1.00 89.00 175 ASP A O 1
ATOM 1429 N N . GLU A 1 176 ? 16.702 17.608 30.488 1.00 87.38 176 GLU A N 1
ATOM 1430 C CA . GLU A 1 176 ? 15.448 17.341 29.775 1.00 87.38 176 GLU A CA 1
ATOM 1431 C C . GLU A 1 176 ? 14.267 17.159 30.724 1.00 87.38 176 GLU A C 1
ATOM 1433 O O . GLU A 1 176 ? 13.159 17.603 30.413 1.00 87.38 176 GLU A O 1
ATOM 1438 N N . TYR A 1 177 ? 14.502 16.531 31.879 1.00 91.00 177 TYR A N 1
ATOM 1439 C CA . TYR A 1 177 ? 13.494 16.374 32.926 1.00 91.00 177 TYR A CA 1
ATOM 1440 C C . TYR A 1 177 ? 13.118 17.730 33.531 1.00 91.00 177 TYR A C 1
ATOM 1442 O O . TYR A 1 177 ? 11.941 18.051 33.692 1.00 91.00 177 TYR A O 1
ATOM 1450 N N . SER A 1 178 ? 14.116 18.578 33.787 1.00 90.19 178 SER A N 1
ATOM 1451 C CA . SER A 1 178 ? 13.891 19.937 34.290 1.00 90.19 178 SER A CA 1
ATOM 1452 C C . SER A 1 178 ? 13.109 20.791 33.283 1.00 90.19 178 SER A C 1
ATOM 1454 O O . SER A 1 178 ? 12.171 21.499 33.656 1.00 90.19 178 SER A O 1
ATOM 1456 N N . ALA A 1 179 ? 13.440 20.683 31.992 1.00 91.25 179 ALA A N 1
ATOM 1457 C CA . ALA A 1 179 ? 12.707 21.346 30.918 1.00 91.25 179 ALA A CA 1
ATOM 1458 C C . ALA A 1 179 ? 11.258 20.842 30.807 1.00 91.25 179 ALA A C 1
ATOM 1460 O O . ALA A 1 179 ? 10.338 21.648 30.656 1.00 91.25 179 ALA A O 1
ATOM 1461 N N . LEU A 1 180 ? 11.040 19.528 30.932 1.00 92.25 180 LEU A N 1
ATOM 1462 C CA . LEU A 1 180 ? 9.707 18.928 30.926 1.00 92.25 180 LEU A CA 1
ATOM 1463 C C . LEU A 1 180 ? 8.835 19.489 32.056 1.00 92.25 180 LEU A C 1
ATOM 1465 O O . LEU A 1 180 ? 7.715 19.921 31.804 1.00 92.25 180 LEU A O 1
ATOM 1469 N N . LEU A 1 181 ? 9.348 19.529 33.287 1.00 92.38 181 LEU A N 1
ATOM 1470 C CA . LEU A 1 181 ? 8.586 20.016 34.440 1.00 92.38 181 LEU A CA 1
ATOM 1471 C C . LEU A 1 181 ? 8.167 21.483 34.297 1.00 92.38 181 LEU A C 1
ATOM 1473 O O . LEU A 1 181 ? 7.046 21.834 34.669 1.00 92.38 181 LEU A O 1
ATOM 1477 N N . ASN A 1 182 ? 9.022 22.324 33.710 1.00 91.38 182 ASN A N 1
ATOM 1478 C CA . ASN A 1 182 ? 8.668 23.711 33.407 1.00 91.38 182 ASN A CA 1
ATOM 1479 C C . ASN A 1 182 ? 7.497 23.786 32.413 1.00 91.38 182 ASN A C 1
ATOM 1481 O O . ASN A 1 182 ? 6.525 24.497 32.666 1.00 91.38 182 ASN A O 1
ATOM 1485 N N . LEU A 1 183 ? 7.531 22.983 31.344 1.00 90.69 183 LEU A N 1
ATOM 1486 C CA . LEU A 1 183 ? 6.430 22.896 30.376 1.00 90.69 183 LEU A CA 1
ATOM 1487 C C . LEU A 1 183 ? 5.142 22.351 31.007 1.00 90.69 183 LEU A C 1
ATOM 1489 O O . LEU A 1 183 ? 4.049 22.838 30.712 1.00 90.69 183 LEU A O 1
ATOM 1493 N N . CYS A 1 184 ? 5.247 21.364 31.899 1.00 91.94 184 CYS A N 1
ATOM 1494 C CA . CYS A 1 184 ? 4.103 20.836 32.639 1.00 91.94 184 CYS A CA 1
ATOM 1495 C C . CYS A 1 184 ? 3.487 21.894 33.552 1.00 91.94 184 CYS A C 1
ATOM 1497 O O . CYS A 1 184 ? 2.266 21.985 33.643 1.00 91.94 184 CYS A O 1
ATOM 1499 N N . LYS A 1 185 ? 4.311 22.732 34.188 1.00 91.12 185 LYS A N 1
ATOM 1500 C CA . LYS A 1 185 ? 3.833 23.821 35.044 1.00 91.12 185 LYS A CA 1
ATOM 1501 C C . LYS A 1 185 ? 3.041 24.848 34.245 1.00 91.12 185 LYS A C 1
ATOM 1503 O O . LYS A 1 185 ? 1.946 25.228 34.655 1.00 91.12 185 LYS A O 1
ATOM 1508 N N . GLU A 1 186 ? 3.542 25.234 33.075 1.00 90.31 186 GLU A N 1
ATOM 1509 C CA . GLU A 1 186 ? 2.823 26.112 32.146 1.00 90.31 186 GLU A CA 1
ATOM 1510 C C . GLU A 1 186 ? 1.524 25.471 31.624 1.00 90.31 186 GLU A C 1
ATOM 1512 O O . GLU A 1 186 ? 0.497 26.140 31.493 1.00 90.31 186 GLU A O 1
ATOM 1517 N N . GLY A 1 187 ? 1.540 24.168 31.327 1.00 87.81 187 GLY A N 1
ATOM 1518 C CA . GLY A 1 187 ? 0.359 23.401 30.914 1.00 87.81 187 GLY A CA 1
ATOM 1519 C C . GLY A 1 187 ? -0.720 23.321 31.997 1.00 87.81 187 GLY A C 1
ATOM 1520 O O . GLY A 1 187 ? -1.886 23.618 31.733 1.00 87.81 187 GLY A O 1
ATOM 1521 N N . ALA A 1 188 ? -0.328 22.998 33.229 1.00 89.44 188 ALA A N 1
ATOM 1522 C CA . ALA A 1 188 ? -1.219 22.928 34.380 1.00 89.44 188 ALA A CA 1
ATOM 1523 C C . ALA A 1 188 ? -1.840 24.298 34.696 1.00 89.44 188 ALA A C 1
ATOM 1525 O O . ALA A 1 188 ? -3.056 24.396 34.876 1.00 89.44 188 ALA A O 1
ATOM 1526 N N . GLN A 1 189 ? -1.042 25.372 34.652 1.00 88.88 189 GLN A N 1
ATOM 1527 C CA . GLN A 1 189 ? -1.532 26.740 34.843 1.00 88.88 189 GLN A CA 1
ATOM 1528 C C . GLN A 1 189 ? -2.561 27.146 33.782 1.00 88.88 189 GLN A C 1
ATOM 1530 O O . GLN A 1 189 ? -3.568 27.769 34.122 1.00 88.88 189 GLN A O 1
ATOM 1535 N N . ARG A 1 190 ? -2.372 26.748 32.515 1.00 87.44 190 ARG A N 1
ATOM 1536 C CA . ARG A 1 190 ? -3.370 26.966 31.450 1.00 87.44 190 ARG A CA 1
ATOM 1537 C C . ARG A 1 190 ? -4.701 26.262 31.728 1.00 87.44 190 ARG A C 1
ATOM 1539 O O . ARG A 1 190 ? -5.741 26.767 31.316 1.00 87.44 190 ARG A O 1
ATOM 1546 N N . GLN A 1 191 ? -4.684 25.137 32.443 1.00 84.44 191 GLN A N 1
ATOM 1547 C CA . GLN A 1 191 ? -5.886 24.427 32.899 1.00 84.44 191 GLN A CA 1
ATOM 1548 C C . GLN A 1 191 ? -6.419 24.937 34.254 1.00 84.44 191 GLN A C 1
ATOM 1550 O O . GLN A 1 191 ? -7.376 24.377 34.786 1.00 84.44 191 GLN A O 1
ATOM 1555 N N . GLY A 1 192 ? -5.826 25.994 34.822 1.00 87.31 192 GLY A N 1
ATOM 1556 C CA . GLY A 1 192 ? -6.221 26.561 36.114 1.00 87.31 192 GLY A CA 1
ATOM 1557 C C . GLY A 1 192 ? -5.767 25.746 37.329 1.00 87.31 192 GLY A C 1
ATOM 1558 O O . GLY A 1 192 ? -6.263 25.972 38.432 1.00 87.31 192 GLY A O 1
ATOM 1559 N N . LEU A 1 193 ? -4.840 24.803 37.148 1.00 88.44 193 LEU A N 1
ATOM 1560 C CA . LEU A 1 193 ? -4.270 23.993 38.220 1.00 88.44 193 LEU A CA 1
ATOM 1561 C C . LEU A 1 193 ? -2.983 24.646 38.737 1.00 88.44 193 LEU A C 1
ATOM 1563 O O . LEU A 1 193 ? -2.094 25.001 37.962 1.00 88.44 193 LEU A O 1
ATOM 1567 N N . MET A 1 194 ? -2.872 24.787 40.058 1.00 87.94 194 MET A N 1
ATOM 1568 C CA . MET A 1 194 ? -1.646 25.227 40.725 1.00 87.94 194 MET A CA 1
ATOM 1569 C C . MET A 1 194 ? -0.949 24.004 41.311 1.00 87.94 194 MET A C 1
ATOM 1571 O O . MET A 1 194 ? -1.416 23.439 42.295 1.00 87.94 194 MET A O 1
ATOM 1575 N N . LEU A 1 195 ? 0.125 23.574 40.652 1.00 89.50 195 LEU A N 1
ATOM 1576 C CA . LEU A 1 195 ? 0.948 22.440 41.064 1.00 89.50 195 LEU A CA 1
ATOM 1577 C C . LEU A 1 195 ? 2.337 22.968 41.436 1.00 89.50 195 LEU A C 1
ATOM 1579 O O . LEU A 1 195 ? 2.994 23.613 40.612 1.00 89.50 195 LEU A O 1
ATOM 1583 N N . ASP A 1 196 ? 2.759 22.709 42.674 1.00 82.19 196 ASP A N 1
ATOM 1584 C CA . ASP A 1 196 ? 3.964 23.313 43.257 1.00 82.19 196 ASP A CA 1
ATOM 1585 C C . ASP A 1 196 ? 5.123 22.321 43.396 1.00 82.19 196 ASP A C 1
ATOM 1587 O O . ASP A 1 196 ? 6.285 22.735 43.414 1.00 82.19 196 ASP A O 1
ATOM 1591 N N . SER A 1 197 ? 4.833 21.018 43.457 1.00 92.00 197 SER A N 1
ATOM 1592 C CA . SER A 1 197 ? 5.857 19.977 43.545 1.00 92.00 197 SER A CA 1
ATOM 1593 C C . SER A 1 197 ? 6.138 19.308 42.197 1.00 92.00 197 SER A C 1
ATOM 1595 O O . SER A 1 197 ? 5.248 19.114 41.365 1.00 92.00 197 SER A O 1
ATOM 1597 N N . ASN A 1 198 ? 7.393 18.898 42.001 1.00 89.75 198 ASN A N 1
ATOM 1598 C CA . ASN A 1 198 ? 7.813 18.165 40.804 1.00 89.75 198 ASN A CA 1
ATOM 1599 C C . ASN A 1 198 ? 7.035 16.849 40.637 1.00 89.75 198 ASN A C 1
ATOM 1601 O O . ASN A 1 198 ? 6.653 16.501 39.523 1.00 89.75 198 ASN A O 1
ATOM 1605 N N . ASP A 1 199 ? 6.739 16.158 41.741 1.00 88.31 199 ASP A N 1
ATOM 1606 C CA . ASP A 1 199 ? 5.984 14.901 41.729 1.00 88.31 199 ASP A CA 1
ATOM 1607 C C . ASP A 1 199 ? 4.530 15.105 41.285 1.00 88.31 199 ASP A C 1
ATOM 1609 O O . ASP A 1 199 ? 3.981 14.285 40.551 1.00 88.31 199 ASP A O 1
ATOM 1613 N N . GLU A 1 200 ? 3.887 16.196 41.710 1.00 90.38 200 GLU A N 1
ATOM 1614 C CA . GLU A 1 200 ? 2.529 16.535 41.274 1.00 90.38 200 GLU A CA 1
ATOM 1615 C C . GLU A 1 200 ? 2.490 16.927 39.799 1.00 90.38 200 GLU A C 1
ATOM 1617 O O . GLU A 1 200 ? 1.596 16.484 39.078 1.00 90.38 200 GLU A O 1
ATOM 1622 N N . LEU A 1 201 ? 3.474 17.703 39.334 1.00 91.12 201 LEU A N 1
ATOM 1623 C CA . LEU A 1 201 ? 3.611 18.077 37.925 1.00 91.12 201 LEU A CA 1
ATOM 1624 C C . LEU A 1 201 ? 3.800 16.849 37.031 1.00 91.12 201 LEU A C 1
ATOM 1626 O O . LEU A 1 201 ? 3.164 16.739 35.983 1.00 91.12 201 LEU A O 1
ATOM 1630 N N . TYR A 1 202 ? 4.638 15.907 37.458 1.00 89.75 202 TYR A N 1
ATOM 1631 C CA . TYR A 1 202 ? 4.908 14.693 36.699 1.00 89.75 202 TYR A CA 1
ATOM 1632 C C . TYR A 1 202 ? 3.729 13.702 36.732 1.00 89.75 202 TYR A C 1
ATOM 1634 O O . TYR A 1 202 ? 3.377 13.100 35.714 1.00 89.75 202 TYR A O 1
ATOM 1642 N N . LYS A 1 203 ? 3.023 13.590 37.866 1.00 88.75 203 LYS A N 1
ATOM 1643 C CA . LYS A 1 203 ? 1.748 12.852 37.930 1.00 88.75 203 LYS A CA 1
ATOM 1644 C C . LYS A 1 203 ? 0.697 13.468 37.017 1.00 88.75 203 LYS A C 1
ATOM 1646 O O . LYS A 1 203 ? 0.018 12.737 36.302 1.00 88.75 203 LYS A O 1
ATOM 1651 N N . TRP A 1 204 ? 0.570 14.794 37.014 1.00 89.25 204 TRP A N 1
ATOM 1652 C CA . TRP A 1 204 ? -0.339 15.496 36.113 1.00 89.25 204 TRP A CA 1
ATOM 1653 C C . TRP A 1 204 ? 0.008 15.212 34.650 1.00 89.25 204 TRP A C 1
ATOM 1655 O O . TRP A 1 204 ? -0.882 14.843 33.893 1.00 89.25 204 TRP A O 1
ATOM 1665 N N . PHE A 1 205 ? 1.288 15.280 34.282 1.00 88.69 205 PHE A N 1
ATOM 1666 C CA . PHE A 1 205 ? 1.778 14.944 32.943 1.00 88.69 205 PHE A CA 1
ATOM 1667 C C . PHE A 1 205 ? 1.391 13.524 32.513 1.00 88.69 205 PHE A C 1
ATOM 1669 O O . PHE A 1 205 ? 0.805 13.334 31.449 1.00 88.69 205 PHE A O 1
ATOM 1676 N N . THR A 1 206 ? 1.627 12.539 33.381 1.00 85.88 206 THR A N 1
ATOM 1677 C CA . THR A 1 206 ? 1.260 11.134 33.135 1.00 85.88 206 THR A CA 1
ATOM 1678 C C . THR A 1 206 ? -0.254 10.986 32.958 1.00 85.88 206 THR A C 1
ATOM 1680 O O . THR A 1 206 ? -0.728 10.314 32.045 1.00 85.88 206 THR A O 1
ATOM 1683 N N . ILE A 1 207 ? -1.043 11.684 33.781 1.00 83.00 207 ILE A N 1
ATOM 1684 C CA . ILE A 1 207 ? -2.505 11.720 33.662 1.00 83.00 207 ILE A CA 1
ATOM 1685 C C . ILE A 1 207 ? -2.940 12.358 32.335 1.00 83.00 207 ILE A C 1
ATOM 1687 O O . ILE A 1 207 ? -3.905 11.879 31.745 1.00 83.00 207 ILE A O 1
ATOM 1691 N N . GLN A 1 208 ? -2.265 13.407 31.853 1.00 81.19 208 GLN A N 1
ATOM 1692 C CA . GLN A 1 208 ? -2.573 14.018 30.553 1.00 81.19 208 GLN A CA 1
ATOM 1693 C C . GLN A 1 208 ? -2.300 13.049 29.394 1.00 81.19 208 GLN A C 1
ATOM 1695 O O . GLN A 1 208 ? -3.151 12.921 28.518 1.00 81.19 208 GLN A O 1
ATOM 1700 N N . ILE A 1 209 ? -1.176 12.320 29.428 1.00 77.94 209 ILE A N 1
ATOM 1701 C CA . ILE A 1 209 ? -0.838 11.288 28.428 1.00 77.94 209 ILE A CA 1
ATOM 1702 C C . ILE A 1 209 ? -1.896 10.178 28.407 1.00 77.94 209 ILE A C 1
ATOM 1704 O O . ILE A 1 209 ? -2.311 9.718 27.348 1.00 77.94 209 ILE A O 1
ATOM 1708 N N . ILE A 1 210 ? -2.375 9.766 29.580 1.00 71.50 210 ILE A N 1
ATOM 1709 C CA . ILE A 1 210 ? -3.382 8.708 29.711 1.00 71.50 210 ILE A CA 1
ATOM 1710 C C . ILE A 1 210 ? -4.785 9.193 29.293 1.00 71.50 210 ILE A C 1
ATOM 1712 O O . ILE A 1 210 ? -5.586 8.417 28.769 1.00 71.50 210 ILE A O 1
ATOM 1716 N N . ASN A 1 211 ? -5.107 10.471 29.516 1.00 63.88 211 ASN A N 1
ATOM 1717 C CA . ASN A 1 211 ? -6.438 11.047 29.291 1.00 63.88 211 ASN A CA 1
ATOM 1718 C C . ASN A 1 211 ? -6.622 11.710 27.920 1.00 63.88 211 ASN A C 1
ATOM 1720 O O . ASN A 1 211 ? -7.494 12.576 27.785 1.00 63.88 211 ASN A O 1
ATOM 1724 N N . ILE A 1 212 ? -5.868 11.310 26.894 1.00 56.78 212 ILE A N 1
ATOM 1725 C CA . ILE A 1 212 ? -6.081 11.788 25.522 1.00 56.78 212 ILE A CA 1
ATOM 1726 C C . ILE A 1 212 ? -7.546 11.524 25.131 1.00 56.78 212 ILE A C 1
ATOM 1728 O O . ILE A 1 212 ? -7.951 10.394 24.876 1.00 56.78 212 ILE A O 1
ATOM 1732 N N . LYS A 1 213 ? -8.380 12.572 25.125 1.00 45.06 213 LYS A N 1
ATOM 1733 C CA . LYS A 1 213 ? -9.808 12.476 24.796 1.00 45.06 213 LYS A CA 1
ATOM 1734 C C . LYS A 1 213 ? -10.188 13.343 23.604 1.00 45.06 213 LYS A C 1
ATOM 1736 O O . LYS A 1 213 ? -9.873 14.529 23.549 1.00 45.06 213 LYS A O 1
ATOM 1741 N N . LYS A 1 214 ? -11.038 12.740 22.762 1.00 43.84 214 LYS A N 1
ATOM 1742 C CA . LYS A 1 214 ? -11.826 13.233 21.611 1.00 43.84 214 LYS A CA 1
ATOM 1743 C C . LYS A 1 214 ? -11.123 13.270 20.257 1.00 43.84 214 LYS A C 1
ATOM 1745 O O . LYS A 1 214 ? -10.321 14.149 19.979 1.00 43.84 214 LYS A O 1
ATOM 1750 N N . MET A 1 215 ? -11.553 12.364 19.394 1.00 41.97 215 MET A N 1
ATOM 1751 C CA . MET A 1 215 ? -10.842 11.888 18.218 1.00 41.97 215 MET A CA 1
ATOM 1752 C C . MET A 1 215 ? -11.429 12.360 16.884 1.00 41.97 215 MET A C 1
ATOM 1754 O O . MET A 1 215 ? -11.065 11.844 15.836 1.00 41.97 215 MET A O 1
ATOM 1758 N N . ASP A 1 216 ? -12.301 13.367 16.894 1.00 40.16 216 ASP A N 1
ATOM 1759 C CA . ASP A 1 216 ? -13.053 13.774 15.694 1.00 40.16 216 ASP A CA 1
ATOM 1760 C C . ASP A 1 216 ? -12.154 14.309 14.557 1.00 40.16 216 ASP A C 1
ATOM 1762 O O . ASP A 1 216 ? -12.584 14.383 13.405 1.00 40.16 216 ASP A O 1
ATOM 1766 N N . GLN A 1 217 ? -10.904 14.667 14.883 1.00 39.47 217 GLN A N 1
ATOM 1767 C CA . GLN A 1 217 ? -9.925 15.280 13.978 1.00 39.47 217 GLN A CA 1
ATOM 1768 C C . GLN A 1 217 ? -8.834 14.313 13.477 1.00 39.47 217 GLN A C 1
ATOM 1770 O O . GLN A 1 217 ? -8.215 14.586 12.457 1.00 39.47 217 GLN A O 1
ATOM 1775 N N . PHE A 1 218 ? -8.624 13.167 14.143 1.00 45.47 218 PHE A N 1
ATOM 1776 C CA . PHE A 1 218 ? -7.600 12.166 13.768 1.00 45.47 218 PHE A CA 1
ATOM 1777 C C . PHE A 1 218 ? -8.176 10.901 13.139 1.00 45.47 218 PHE A C 1
ATOM 1779 O O . PHE A 1 218 ? -7.455 10.105 12.542 1.00 45.47 218 PHE A O 1
ATOM 1786 N N . MET A 1 219 ? -9.494 10.755 13.207 1.00 47.06 219 MET A N 1
ATOM 1787 C CA . MET A 1 219 ? -10.228 9.748 12.462 1.00 47.06 219 MET A CA 1
ATOM 1788 C C . MET A 1 219 ? -9.954 9.887 10.955 1.00 47.06 219 MET A C 1
ATOM 1790 O O . MET A 1 219 ? -9.934 8.887 10.265 1.00 47.06 219 MET A O 1
ATOM 1794 N N . TYR A 1 220 ? -9.632 11.090 10.460 1.00 46.81 220 TYR A N 1
ATOM 1795 C CA . TYR A 1 220 ? -9.324 11.365 9.053 1.00 46.81 220 TYR A CA 1
ATOM 1796 C C . TYR A 1 220 ? -8.025 10.704 8.543 1.00 46.81 220 TYR A C 1
ATOM 1798 O O . TYR A 1 220 ? -8.129 9.885 7.641 1.00 46.81 220 TYR A O 1
ATOM 1806 N N . PRO A 1 221 ? -6.824 10.912 9.125 1.00 46.53 221 PRO A N 1
ATOM 1807 C CA . PRO A 1 221 ? -5.618 10.185 8.706 1.00 46.53 221 PRO A CA 1
ATOM 1808 C C . PRO A 1 221 ? -5.706 8.665 8.927 1.00 46.53 221 PRO A C 1
ATOM 1810 O O . PRO A 1 221 ? -5.067 7.902 8.210 1.00 46.53 221 PRO A O 1
ATOM 1813 N N . ILE A 1 222 ? -6.514 8.197 9.882 1.00 47.66 222 ILE A N 1
ATOM 1814 C CA . ILE A 1 222 ? -6.708 6.761 10.144 1.00 47.66 222 ILE A CA 1
ATOM 1815 C C . ILE A 1 222 ? -7.706 6.144 9.163 1.00 47.66 222 ILE A C 1
ATOM 1817 O O . ILE A 1 222 ? -7.444 5.065 8.648 1.00 47.66 222 ILE A O 1
ATOM 1821 N N . LEU A 1 223 ? -8.799 6.845 8.854 1.00 42.75 223 LEU A N 1
ATOM 1822 C CA . LEU A 1 223 ? -9.700 6.554 7.742 1.00 42.75 223 LEU A CA 1
ATOM 1823 C C . LEU A 1 223 ? -8.911 6.504 6.448 1.00 42.75 223 LEU A C 1
ATOM 1825 O O . LEU A 1 223 ? -9.013 5.513 5.753 1.00 42.75 223 LEU A O 1
ATOM 1829 N N . THR A 1 224 ? -8.079 7.504 6.169 1.00 40.91 224 THR A N 1
ATOM 1830 C CA . THR A 1 224 ? -7.145 7.497 5.047 1.00 40.91 224 THR A CA 1
ATOM 1831 C C . THR A 1 224 ? -6.248 6.266 5.095 1.00 40.91 224 THR A C 1
ATOM 1833 O O . THR A 1 224 ? -6.146 5.590 4.096 1.00 40.91 224 THR A O 1
ATOM 1836 N N . ASN A 1 225 ? -5.666 5.873 6.229 1.00 44.16 225 ASN A N 1
ATOM 1837 C CA . ASN A 1 225 ? -4.855 4.647 6.297 1.00 44.16 225 ASN A CA 1
ATOM 1838 C C . ASN A 1 225 ? -5.652 3.347 6.080 1.00 44.16 225 ASN A C 1
ATOM 1840 O O . ASN A 1 225 ? -5.159 2.428 5.442 1.00 44.16 225 ASN A O 1
ATOM 1844 N N . LEU A 1 226 ? -6.875 3.252 6.605 1.00 43.91 226 LEU A N 1
ATOM 1845 C CA . LEU A 1 226 ? -7.734 2.063 6.509 1.00 43.91 226 LEU A CA 1
ATOM 1846 C C . LEU A 1 226 ? -8.490 1.965 5.177 1.00 43.91 226 LEU A C 1
ATOM 1848 O O . LEU A 1 226 ? -8.859 0.866 4.772 1.00 43.91 226 LEU A O 1
ATOM 1852 N N . LEU A 1 227 ? -8.771 3.108 4.543 1.00 41.38 227 LEU A N 1
ATOM 1853 C CA . LEU A 1 227 ? -9.488 3.257 3.271 1.00 41.38 227 LEU A CA 1
ATOM 1854 C C . LEU A 1 227 ? -8.534 3.441 2.090 1.00 41.38 227 LEU A C 1
ATOM 1856 O O . LEU A 1 227 ? -8.910 3.116 0.966 1.00 41.38 227 LEU A O 1
ATOM 1860 N N . CYS A 1 228 ? -7.301 3.903 2.320 1.00 39.19 228 CYS A N 1
ATOM 1861 C CA . CYS A 1 228 ? -6.194 3.654 1.409 1.00 39.19 228 CYS A CA 1
ATOM 1862 C C . CYS A 1 228 ? -5.784 2.200 1.586 1.00 39.19 228 CYS A C 1
ATOM 1864 O O . CYS A 1 228 ? -4.836 1.862 2.295 1.00 39.19 228 CYS A O 1
ATOM 1866 N N . GLU A 1 229 ? -6.487 1.333 0.867 1.00 37.78 229 GLU A N 1
ATOM 1867 C CA . GLU A 1 229 ? -5.816 0.188 0.279 1.00 37.78 229 GLU A CA 1
ATOM 1868 C C . GLU A 1 229 ? -4.535 0.685 -0.419 1.00 37.78 229 GLU A C 1
ATOM 1870 O O . GLU A 1 229 ? -4.545 1.636 -1.198 1.00 37.78 229 GLU A O 1
ATOM 1875 N N . PRO A 1 230 ? -3.398 0.083 -0.100 1.00 43.38 230 PRO A N 1
ATOM 1876 C CA . PRO A 1 230 ? -2.871 -1.013 -0.875 1.00 43.38 230 PRO A CA 1
ATOM 1877 C C . PRO A 1 230 ? -3.527 -2.251 -0.236 1.00 43.38 230 PRO A C 1
ATOM 1879 O O . PRO A 1 230 ? -3.410 -2.402 0.975 1.00 43.38 230 PRO A O 1
ATOM 1882 N N . LEU A 1 231 ? -4.316 -3.121 -0.886 1.00 47.16 231 LEU A N 1
ATOM 1883 C CA . LEU A 1 231 ? -3.904 -3.991 -1.987 1.00 47.16 231 LEU A CA 1
ATOM 1884 C C . LEU A 1 231 ? -5.036 -4.877 -2.578 1.00 47.16 231 LEU A C 1
ATOM 1886 O O . LEU A 1 231 ? -4.983 -6.102 -2.455 1.00 47.16 231 LEU A O 1
ATOM 1890 N N . LYS A 1 232 ? -6.029 -4.350 -3.300 1.00 53.09 232 LYS A N 1
ATOM 1891 C CA . LYS A 1 232 ? -6.656 -5.216 -4.330 1.00 53.09 232 LYS A CA 1
ATOM 1892 C C . LYS A 1 232 ? -5.707 -5.467 -5.485 1.00 53.09 232 LYS A C 1
ATOM 1894 O O . LYS A 1 232 ? -5.644 -6.548 -6.045 1.00 53.09 232 LYS A O 1
ATOM 1899 N N . ASN A 1 233 ? -4.895 -4.468 -5.773 1.00 69.69 233 ASN A N 1
ATOM 1900 C CA . ASN A 1 233 ? -3.906 -4.466 -6.821 1.00 69.69 233 ASN A CA 1
ATOM 1901 C C . ASN A 1 233 ? -2.585 -5.150 -6.457 1.00 69.69 233 ASN A C 1
ATOM 1903 O O . ASN A 1 233 ? -1.599 -4.779 -7.063 1.00 69.69 233 ASN A O 1
ATOM 1907 N N . GLN A 1 234 ? -2.481 -6.108 -5.530 1.00 78.88 234 GLN A N 1
ATOM 1908 C CA . GLN A 1 234 ? -1.236 -6.894 -5.424 1.00 78.88 234 GLN A CA 1
ATOM 1909 C C . GLN A 1 234 ? -1.434 -8.356 -5.724 1.00 78.88 234 GLN A C 1
ATOM 1911 O O . GLN A 1 234 ? -2.213 -9.042 -5.072 1.00 78.88 234 GLN A O 1
ATOM 1916 N N . LEU A 1 235 ? -0.591 -8.838 -6.627 1.00 85.12 235 LEU A N 1
ATOM 1917 C CA . LEU A 1 235 ? -0.551 -10.228 -7.029 1.00 85.12 235 LEU A CA 1
ATOM 1918 C C . LEU A 1 235 ? 0.821 -10.812 -6.716 1.00 85.12 235 LEU A C 1
ATOM 1920 O O . LEU A 1 235 ? 1.852 -10.130 -6.769 1.00 85.12 235 LEU A O 1
ATOM 1924 N N . LYS A 1 236 ? 0.827 -12.090 -6.349 1.00 88.44 236 LYS A N 1
ATOM 1925 C CA . LYS A 1 236 ? 2.042 -12.859 -6.117 1.00 88.44 236 LYS A CA 1
ATOM 1926 C C . LYS A 1 236 ? 2.622 -13.291 -7.462 1.00 88.44 236 LYS A C 1
ATOM 1928 O O . LYS A 1 236 ? 1.944 -13.938 -8.253 1.00 88.44 236 LYS A O 1
ATOM 1933 N N . VAL A 1 237 ? 3.880 -12.949 -7.703 1.00 92.75 237 VAL A N 1
ATOM 1934 C CA . VAL A 1 237 ? 4.627 -13.372 -8.887 1.00 92.75 237 VAL A CA 1
ATOM 1935 C C . VAL A 1 237 ? 4.755 -14.889 -8.871 1.00 92.75 237 VAL A C 1
ATOM 1937 O O . VAL A 1 237 ? 5.183 -15.462 -7.865 1.00 92.75 237 VAL A O 1
ATOM 1940 N N . GLN A 1 238 ? 4.390 -15.506 -9.988 1.00 90.19 238 GLN A N 1
ATOM 1941 C CA . GLN A 1 238 ? 4.520 -16.934 -10.226 1.00 90.19 238 GLN A CA 1
ATOM 1942 C C . GLN A 1 238 ? 5.313 -17.172 -11.513 1.00 90.19 238 GLN A C 1
ATOM 1944 O O . GLN A 1 238 ? 4.975 -16.632 -12.568 1.00 90.19 238 GLN A O 1
ATOM 1949 N N . ASP A 1 239 ? 6.347 -18.005 -11.434 1.00 85.38 239 ASP A N 1
ATOM 1950 C CA . ASP A 1 239 ? 7.025 -18.532 -12.621 1.00 85.38 239 ASP A CA 1
ATOM 1951 C C . ASP A 1 239 ? 6.303 -19.798 -13.117 1.00 85.38 239 ASP A C 1
ATOM 1953 O O . ASP A 1 239 ? 6.329 -20.844 -12.462 1.00 85.38 239 ASP A O 1
ATOM 1957 N N . ASP A 1 240 ? 5.642 -19.716 -14.274 1.00 82.31 240 ASP A N 1
ATOM 1958 C CA . ASP A 1 240 ? 5.055 -20.878 -14.946 1.00 82.31 240 ASP A CA 1
ATOM 1959 C C . ASP A 1 240 ? 5.486 -20.945 -16.411 1.00 82.31 240 ASP A C 1
ATOM 1961 O O . ASP A 1 240 ? 4.991 -20.235 -17.285 1.00 82.31 240 ASP A O 1
ATOM 1965 N N . LYS A 1 241 ? 6.382 -21.892 -16.692 1.00 78.62 241 LYS A N 1
ATOM 1966 C CA . LYS A 1 241 ? 6.919 -22.142 -18.034 1.00 78.62 241 LYS A CA 1
ATOM 1967 C C . LYS A 1 241 ? 5.892 -22.711 -19.018 1.00 78.62 241 LYS A C 1
ATOM 1969 O O . LYS A 1 241 ? 6.223 -22.880 -20.186 1.00 78.62 241 LYS A O 1
ATOM 1974 N N . LYS A 1 242 ? 4.681 -23.063 -18.571 1.00 82.12 242 LYS A N 1
ATOM 1975 C CA . LYS A 1 242 ? 3.594 -23.542 -19.442 1.00 82.12 242 LYS A CA 1
ATOM 1976 C C . LYS A 1 242 ? 2.828 -22.406 -20.118 1.00 82.12 242 LYS A C 1
ATOM 1978 O O . LYS A 1 242 ? 2.064 -22.675 -21.050 1.00 82.12 242 LYS A O 1
ATOM 1983 N N . VAL A 1 243 ? 2.987 -21.175 -19.636 1.00 83.94 243 VAL A N 1
ATOM 1984 C CA . VAL A 1 243 ? 2.378 -19.982 -20.223 1.00 83.94 243 VAL A CA 1
ATOM 1985 C C . VAL A 1 243 ? 3.458 -19.249 -21.010 1.00 83.94 243 VAL A C 1
ATOM 1987 O O . VAL A 1 243 ? 4.390 -18.684 -20.445 1.00 83.94 243 VAL A O 1
ATOM 1990 N N . GLU A 1 244 ? 3.360 -19.297 -22.336 1.00 86.19 244 GLU A N 1
ATOM 1991 C CA . GLU A 1 244 ? 4.281 -18.577 -23.213 1.00 86.19 244 GLU A CA 1
ATOM 1992 C C . GLU A 1 244 ? 3.880 -17.098 -23.262 1.00 86.19 244 GLU A C 1
ATOM 1994 O O . GLU A 1 244 ? 2.857 -16.737 -23.842 1.00 86.19 244 GLU A O 1
ATOM 1999 N N . LEU A 1 245 ? 4.688 -16.254 -22.618 1.00 91.94 245 LEU A N 1
ATOM 2000 C CA . LEU A 1 245 ? 4.516 -14.804 -22.567 1.00 91.94 245 LEU A CA 1
ATOM 2001 C C . LEU A 1 245 ? 5.710 -14.112 -23.216 1.00 91.94 245 LEU A C 1
ATOM 2003 O O . LEU A 1 245 ? 6.868 -14.452 -22.948 1.00 91.94 245 LEU A O 1
ATOM 2007 N N . ASP A 1 246 ? 5.424 -13.102 -24.029 1.00 93.44 246 ASP A N 1
ATOM 2008 C CA . ASP A 1 246 ? 6.440 -12.172 -24.506 1.00 93.44 246 ASP A CA 1
ATOM 2009 C C . ASP A 1 246 ? 6.816 -11.147 -23.418 1.00 93.44 246 ASP A C 1
ATOM 2011 O O . ASP A 1 246 ? 6.338 -11.193 -22.284 1.00 93.44 246 ASP A O 1
ATOM 2015 N N . ASN A 1 247 ? 7.711 -10.219 -23.750 1.00 94.88 247 ASN A N 1
ATOM 2016 C CA . ASN A 1 247 ? 8.236 -9.238 -22.796 1.00 94.88 247 ASN A CA 1
ATOM 2017 C C . ASN A 1 247 ? 7.284 -8.065 -22.520 1.00 94.88 247 ASN A C 1
ATOM 2019 O O . ASN A 1 247 ? 7.668 -7.157 -21.790 1.00 94.88 247 ASN A O 1
ATOM 2023 N N . CYS A 1 248 ? 6.079 -8.066 -23.099 1.00 95.31 248 CYS A N 1
ATOM 2024 C CA . CYS A 1 248 ? 5.083 -7.015 -22.898 1.00 95.31 248 CYS A CA 1
ATOM 2025 C C . CYS A 1 248 ? 3.787 -7.526 -22.257 1.00 95.31 248 CYS A C 1
ATOM 2027 O O . CYS A 1 248 ? 2.893 -6.728 -21.991 1.00 95.31 248 CYS A O 1
ATOM 2029 N N . THR A 1 249 ? 3.677 -8.830 -21.986 1.00 96.81 249 THR A N 1
ATOM 2030 C CA . THR A 1 249 ? 2.423 -9.465 -21.571 1.00 96.81 249 THR A CA 1
ATOM 2031 C C . THR A 1 249 ? 2.549 -10.159 -20.216 1.00 96.81 249 THR A C 1
ATOM 2033 O O . THR A 1 249 ? 3.550 -10.813 -19.920 1.00 96.81 249 THR A O 1
ATOM 2036 N N . VAL A 1 250 ? 1.496 -10.069 -19.404 1.00 96.94 250 VAL A N 1
ATOM 2037 C CA . VAL A 1 250 ? 1.345 -10.801 -18.137 1.00 96.94 250 VAL A CA 1
ATOM 2038 C C . VAL A 1 250 ? 0.007 -11.515 -18.080 1.00 96.94 250 VAL A C 1
ATOM 2040 O O . VAL A 1 250 ? -0.995 -10.985 -18.551 1.00 96.94 250 VAL A O 1
ATOM 2043 N N . ALA A 1 251 ? -0.017 -12.710 -17.496 1.00 96.75 251 ALA A N 1
ATOM 2044 C CA . ALA A 1 251 ? -1.230 -13.518 -17.403 1.00 96.75 251 ALA A CA 1
ATOM 2045 C C . ALA A 1 251 ? -1.800 -13.531 -15.985 1.00 96.75 251 ALA A C 1
ATOM 2047 O O . ALA A 1 251 ? -1.062 -13.640 -15.000 1.00 96.75 251 ALA A O 1
ATOM 2048 N N . ILE A 1 252 ? -3.125 -13.416 -15.897 1.00 94.62 252 ILE A N 1
ATOM 2049 C CA . ILE A 1 252 ? -3.884 -13.368 -14.645 1.00 94.62 252 ILE A CA 1
ATOM 2050 C C . ILE A 1 252 ? -5.163 -14.207 -14.803 1.00 94.62 252 ILE A C 1
ATOM 2052 O O . ILE A 1 252 ? -5.726 -14.308 -15.894 1.00 94.62 252 ILE A O 1
ATOM 2056 N N . GLU A 1 253 ? -5.624 -14.828 -13.716 1.00 91.75 253 GLU A N 1
ATOM 2057 C CA . GLU A 1 253 ? -6.887 -15.575 -13.705 1.00 91.75 253 GLU A CA 1
ATOM 2058 C C . GLU A 1 253 ? -8.096 -14.623 -13.861 1.00 91.75 253 GLU A C 1
ATOM 2060 O O . GLU A 1 253 ? -8.102 -13.543 -13.259 1.00 91.75 253 GLU A O 1
ATOM 2065 N N . PRO A 1 254 ? -9.158 -15.000 -14.603 1.00 86.81 254 PRO A N 1
ATOM 2066 C CA . PRO A 1 254 ? -10.348 -14.160 -14.779 1.00 86.81 254 PRO A CA 1
ATOM 2067 C C . PRO A 1 254 ? -10.989 -13.645 -13.483 1.00 86.81 254 PRO A C 1
ATOM 2069 O O . PRO A 1 254 ? -11.522 -12.535 -13.477 1.00 86.81 254 PRO A O 1
ATOM 2072 N N . TYR A 1 255 ? -10.928 -14.406 -12.384 1.00 80.75 255 TYR A N 1
ATOM 2073 C CA . TYR A 1 255 ? -11.442 -13.947 -11.091 1.00 80.75 255 TYR A CA 1
ATOM 2074 C C . TYR A 1 255 ? -10.687 -12.703 -10.589 1.00 80.75 255 TYR A C 1
ATOM 2076 O O . TYR A 1 255 ? -11.305 -11.668 -10.335 1.00 80.75 255 TYR A O 1
ATOM 2084 N N . ASN A 1 256 ? -9.351 -12.758 -10.551 1.00 82.62 256 ASN A N 1
ATOM 2085 C CA . ASN A 1 256 ? -8.506 -11.620 -10.177 1.00 82.62 256 ASN A CA 1
ATOM 2086 C C . ASN A 1 256 ? -8.732 -10.425 -11.120 1.00 82.62 256 ASN A C 1
ATOM 2088 O O . ASN A 1 256 ? -8.780 -9.282 -10.674 1.00 82.62 256 ASN A O 1
ATOM 2092 N N . MET A 1 257 ? -8.895 -10.664 -12.429 1.00 84.88 257 MET A N 1
ATOM 2093 C CA . MET A 1 257 ? -9.178 -9.587 -13.389 1.00 84.88 257 MET A CA 1
ATOM 2094 C C . MET A 1 257 ? -10.492 -8.866 -13.073 1.00 84.88 257 MET A C 1
ATOM 2096 O O . MET A 1 257 ? -10.530 -7.634 -13.077 1.00 84.88 257 MET A O 1
ATOM 2100 N N . ALA A 1 258 ? -11.548 -9.617 -12.745 1.00 78.50 258 ALA A N 1
ATOM 2101 C CA . ALA A 1 258 ? -12.832 -9.05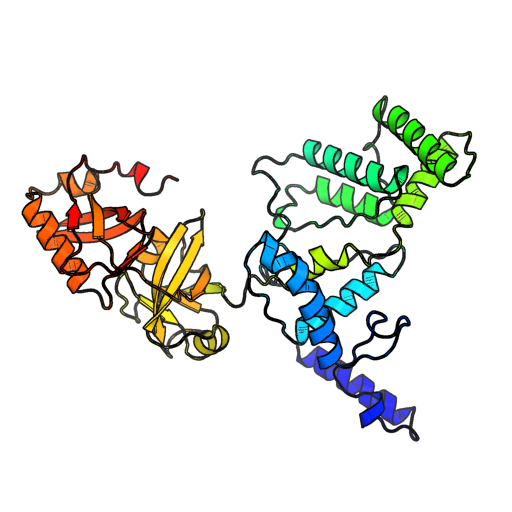1 -12.349 1.00 78.50 258 ALA A CA 1
ATOM 2102 C C . ALA A 1 258 ? -12.715 -8.223 -11.059 1.00 78.50 258 ALA A C 1
ATOM 2104 O O . ALA A 1 258 ? -13.239 -7.110 -11.001 1.00 78.50 258 ALA A O 1
ATOM 2105 N N . GLU A 1 259 ? -11.979 -8.709 -10.053 1.00 75.75 259 GLU A N 1
ATOM 2106 C CA . GLU A 1 259 ? -11.743 -7.958 -8.811 1.00 75.75 259 GLU A CA 1
ATOM 2107 C C . GLU A 1 259 ? -10.965 -6.653 -9.036 1.00 75.75 259 GLU A C 1
ATOM 2109 O O . GLU A 1 259 ? -11.223 -5.648 -8.365 1.00 75.75 259 GLU A O 1
ATOM 2114 N N . LEU A 1 260 ? -10.051 -6.656 -10.008 1.00 78.62 260 LEU A N 1
ATOM 2115 C CA . LEU A 1 260 ? -9.225 -5.514 -10.402 1.00 78.62 260 LEU A CA 1
ATOM 2116 C C . LEU A 1 260 ? -9.908 -4.564 -11.401 1.00 78.62 260 LEU A C 1
ATOM 2118 O O . LEU A 1 260 ? -9.326 -3.538 -11.758 1.00 78.62 260 LEU A O 1
ATOM 2122 N N . ASN A 1 261 ? -11.129 -4.871 -11.858 1.00 81.44 261 ASN A N 1
ATOM 2123 C CA . ASN A 1 261 ? -11.808 -4.174 -12.962 1.00 81.44 261 ASN A CA 1
ATOM 2124 C C . ASN A 1 261 ? -10.950 -4.085 -14.244 1.00 81.44 261 ASN A C 1
ATOM 2126 O O . ASN A 1 261 ? -10.949 -3.067 -14.957 1.00 81.44 261 ASN A O 1
ATOM 2130 N N . LEU A 1 262 ? -10.206 -5.156 -14.519 1.00 88.75 262 LEU A N 1
ATOM 2131 C CA . LEU A 1 262 ? -9.410 -5.343 -15.725 1.00 88.75 262 LEU A CA 1
ATOM 2132 C C . LEU A 1 262 ? -10.180 -6.187 -16.742 1.00 88.75 262 LEU A C 1
ATOM 2134 O O . LEU A 1 262 ? -10.886 -7.132 -16.394 1.00 88.75 262 LEU A O 1
ATOM 2138 N N . LEU A 1 263 ? -10.020 -5.837 -18.009 1.00 91.38 263 LEU A N 1
ATOM 2139 C CA . LEU A 1 263 ? -10.482 -6.591 -19.165 1.00 91.38 263 LEU A CA 1
ATOM 2140 C C . LEU A 1 263 ? -9.282 -7.216 -19.877 1.00 91.38 263 LEU A C 1
ATOM 2142 O O . LEU A 1 263 ? -8.145 -6.770 -19.715 1.00 91.38 263 LEU A O 1
ATOM 2146 N N . ASP A 1 264 ? -9.536 -8.255 -20.669 1.00 93.88 264 ASP A N 1
ATOM 2147 C CA . ASP A 1 264 ? -8.500 -8.860 -21.505 1.00 93.88 264 ASP A CA 1
ATOM 2148 C C . ASP A 1 264 ? -7.908 -7.814 -22.461 1.00 93.88 264 ASP A C 1
ATOM 2150 O O . ASP A 1 264 ? -8.640 -7.104 -23.154 1.00 93.88 264 ASP A O 1
ATOM 2154 N N . ASN A 1 265 ? -6.579 -7.752 -22.516 1.00 94.19 265 ASN A N 1
ATOM 2155 C CA . ASN A 1 265 ? -5.784 -6.767 -23.253 1.00 94.19 265 ASN A CA 1
ATOM 2156 C C . ASN A 1 265 ? -5.812 -5.332 -22.702 1.00 94.19 265 ASN A C 1
ATOM 2158 O O . ASN A 1 265 ? -5.421 -4.402 -23.411 1.00 94.19 265 ASN A O 1
ATOM 2162 N N . ASP A 1 266 ? -6.232 -5.122 -21.452 1.00 95.25 266 ASP A N 1
ATOM 2163 C CA . ASP A 1 266 ? -6.021 -3.832 -20.796 1.00 95.25 266 ASP A CA 1
ATOM 2164 C C . ASP A 1 266 ? -4.523 -3.550 -20.595 1.00 95.25 266 ASP A C 1
ATOM 2166 O O . ASP A 1 266 ? -3.709 -4.441 -20.338 1.00 95.25 266 ASP A O 1
ATOM 2170 N N . PHE A 1 267 ? -4.164 -2.270 -20.646 1.00 95.44 267 PHE A N 1
ATOM 2171 C CA . PHE A 1 267 ? -2.836 -1.817 -20.257 1.00 95.44 267 PHE A CA 1
ATOM 2172 C C . PHE A 1 267 ? -2.746 -1.684 -18.746 1.00 95.44 267 PHE A C 1
ATOM 2174 O O . PHE A 1 267 ? -3.650 -1.152 -18.095 1.00 95.44 267 PHE A O 1
ATOM 2181 N N . VAL A 1 268 ? -1.629 -2.123 -18.183 1.00 95.81 268 VAL A N 1
ATOM 2182 C CA . VAL A 1 268 ? -1.364 -2.075 -16.750 1.00 95.81 268 VAL A CA 1
ATOM 2183 C C . VAL A 1 268 ? 0.059 -1.611 -16.479 1.00 95.81 268 VAL A C 1
ATOM 2185 O O . VAL A 1 268 ? 0.980 -1.923 -17.224 1.00 95.81 268 VAL A O 1
ATOM 2188 N N . ILE A 1 269 ? 0.243 -0.865 -15.396 1.00 93.00 269 ILE A N 1
ATOM 2189 C CA . ILE A 1 269 ? 1.553 -0.521 -14.851 1.00 93.00 269 ILE A CA 1
ATOM 2190 C C . ILE A 1 269 ? 1.794 -1.437 -13.661 1.00 93.00 269 ILE A C 1
ATOM 2192 O O . ILE A 1 269 ? 1.039 -1.405 -12.682 1.00 93.00 269 ILE A O 1
ATOM 2196 N N . LEU A 1 270 ? 2.840 -2.252 -13.749 1.00 94.88 270 LEU A N 1
ATOM 2197 C CA . LEU A 1 270 ? 3.296 -3.057 -12.628 1.00 94.88 270 LEU A CA 1
ATOM 2198 C C . LEU A 1 270 ? 4.378 -2.310 -11.867 1.00 94.88 270 LEU A C 1
ATOM 2200 O O . LEU A 1 270 ? 5.334 -1.829 -12.458 1.00 94.88 270 LEU A O 1
ATOM 2204 N N . ASN A 1 271 ? 4.235 -2.262 -10.548 1.00 86.19 271 ASN A N 1
ATOM 2205 C CA . ASN A 1 271 ? 5.223 -1.731 -9.623 1.00 86.19 271 ASN A CA 1
ATOM 2206 C C . ASN A 1 271 ? 5.875 -2.893 -8.872 1.00 86.19 271 ASN A C 1
ATOM 2208 O O . ASN A 1 271 ? 5.196 -3.704 -8.233 1.00 86.19 271 ASN A O 1
ATOM 2212 N N . GLY A 1 272 ? 7.194 -2.965 -8.966 1.00 81.88 272 GLY A N 1
ATOM 2213 C CA . GLY A 1 272 ? 8.036 -3.982 -8.363 1.00 81.88 272 GLY A CA 1
ATOM 2214 C C . GLY A 1 272 ? 8.770 -3.471 -7.129 1.00 81.88 272 GLY A C 1
ATOM 2215 O O . GLY A 1 272 ? 8.261 -2.669 -6.344 1.00 81.88 272 GLY A O 1
ATOM 2216 N N . ARG A 1 273 ? 9.990 -3.969 -6.929 1.00 80.06 273 ARG A N 1
ATOM 2217 C CA . ARG A 1 273 ? 10.866 -3.552 -5.827 1.00 80.06 273 ARG A CA 1
ATOM 2218 C C . ARG A 1 273 ? 11.812 -2.444 -6.275 1.00 80.06 273 ARG A C 1
ATOM 2220 O O . ARG A 1 273 ? 11.984 -2.198 -7.461 1.00 80.06 273 ARG A O 1
ATOM 2227 N N . LYS A 1 274 ? 12.429 -1.771 -5.297 1.00 75.81 274 LYS A N 1
ATOM 2228 C CA . LYS A 1 274 ? 13.360 -0.649 -5.520 1.00 75.81 274 LYS A CA 1
ATOM 2229 C C . LYS A 1 274 ? 12.806 0.420 -6.474 1.00 75.81 274 LYS A C 1
ATOM 2231 O O . LYS A 1 274 ? 13.524 0.910 -7.330 1.00 75.81 274 LYS A O 1
ATOM 2236 N N . LEU A 1 275 ? 11.516 0.742 -6.328 1.00 73.94 275 LEU A N 1
ATOM 2237 C CA . LEU A 1 275 ? 10.819 1.760 -7.128 1.00 73.94 275 L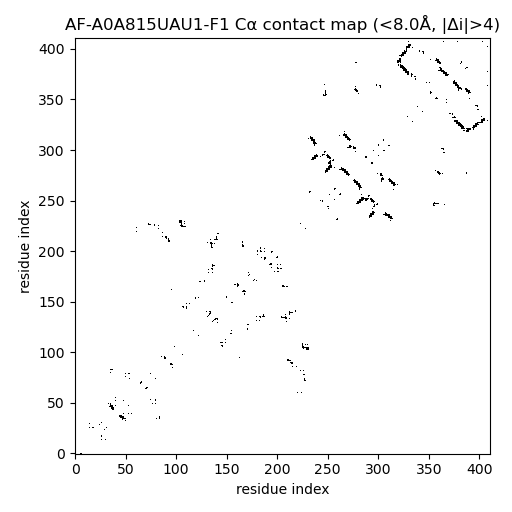EU A CA 1
ATOM 2238 C C . LEU A 1 275 ? 10.826 1.492 -8.644 1.00 73.94 275 LEU A C 1
ATOM 2240 O O . LEU A 1 275 ? 10.610 2.411 -9.424 1.00 73.94 275 LEU A O 1
ATOM 2244 N N . ARG A 1 276 ? 11.057 0.244 -9.066 1.00 82.25 276 ARG A N 1
ATOM 2245 C CA . ARG A 1 276 ? 10.972 -0.132 -10.475 1.00 82.25 276 ARG A CA 1
ATOM 2246 C C . ARG A 1 276 ? 9.526 -0.348 -10.885 1.00 82.25 276 ARG A C 1
ATOM 2248 O O . ARG A 1 276 ? 8.779 -1.040 -10.190 1.00 82.25 276 ARG A O 1
ATOM 2255 N N . GLU A 1 277 ? 9.169 0.180 -12.043 1.00 91.06 277 GLU A N 1
ATOM 2256 C CA . GLU A 1 277 ? 7.875 -0.028 -12.675 1.00 91.06 277 GLU A CA 1
ATOM 2257 C C . GLU A 1 277 ? 8.035 -0.280 -14.175 1.00 91.06 277 GLU A C 1
ATOM 2259 O O . GLU A 1 277 ? 9.057 0.064 -14.763 1.00 91.06 277 GLU A O 1
ATOM 2264 N N . THR A 1 278 ? 7.044 -0.930 -14.781 1.00 96.00 278 THR A N 1
ATOM 2265 C CA . THR A 1 278 ? 6.992 -1.148 -16.232 1.00 96.00 278 THR A CA 1
ATOM 2266 C C . THR A 1 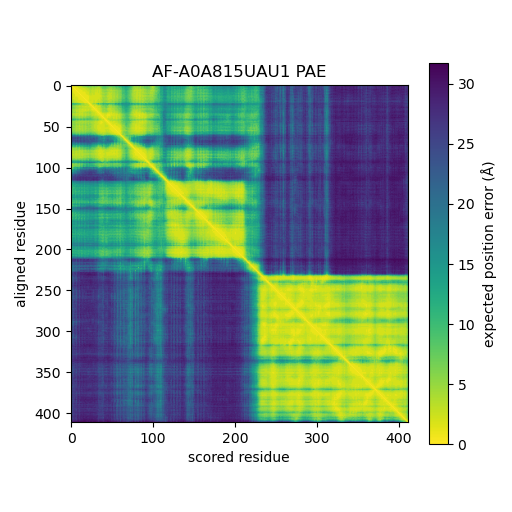278 ? 5.546 -1.231 -16.716 1.00 96.00 278 THR A C 1
ATOM 2268 O O . THR A 1 278 ? 4.633 -1.508 -15.928 1.00 96.00 278 THR A O 1
ATOM 2271 N N . ILE A 1 279 ? 5.332 -0.982 -18.009 1.00 96.38 279 ILE A N 1
ATOM 2272 C CA . ILE A 1 279 ? 4.018 -1.045 -18.652 1.00 96.38 279 ILE A CA 1
ATOM 2273 C C . ILE A 1 279 ? 3.838 -2.358 -19.407 1.00 96.38 279 ILE A C 1
ATOM 2275 O O . ILE A 1 279 ? 4.716 -2.797 -20.144 1.00 96.38 279 ILE A O 1
ATOM 2279 N N . LEU A 1 280 ? 2.687 -2.995 -19.216 1.00 98.00 280 LEU A N 1
ATOM 2280 C CA . LEU A 1 280 ? 2.397 -4.334 -19.714 1.00 98.00 280 LEU A CA 1
ATOM 2281 C C . LEU A 1 280 ? 0.942 -4.432 -20.178 1.00 98.00 280 LEU A C 1
ATOM 2283 O O . LEU A 1 280 ? 0.097 -3.607 -19.829 1.00 98.00 280 LEU A O 1
ATOM 2287 N N . VAL A 1 281 ? 0.650 -5.468 -20.951 1.00 97.06 281 VAL A N 1
ATOM 2288 C CA . VAL A 1 281 ? -0.698 -5.884 -21.333 1.00 97.06 281 VAL A CA 1
ATOM 2289 C C . VAL A 1 281 ? -1.103 -7.063 -20.462 1.00 97.06 281 VAL A C 1
ATOM 2291 O O . VAL A 1 281 ? -0.366 -8.045 -20.355 1.00 97.06 281 VAL A O 1
ATOM 2294 N N . VAL A 1 282 ? -2.275 -6.983 -19.837 1.00 96.31 282 VAL A N 1
ATOM 2295 C CA . VAL A 1 282 ? -2.837 -8.125 -19.112 1.00 96.31 282 VAL A CA 1
ATOM 2296 C C . VAL A 1 282 ? -3.598 -9.035 -20.068 1.00 96.31 282 VAL A C 1
ATOM 2298 O O . VAL A 1 282 ? -4.403 -8.564 -20.872 1.00 96.31 282 VAL A O 1
ATOM 2301 N N . ILE A 1 283 ? -3.371 -10.341 -19.956 1.00 95.88 283 ILE A N 1
ATOM 2302 C CA . ILE A 1 283 ? -4.179 -11.360 -20.621 1.00 95.88 283 ILE A CA 1
ATOM 2303 C C . ILE A 1 283 ? -4.864 -12.271 -19.611 1.00 95.88 283 ILE A C 1
ATOM 2305 O O . ILE A 1 283 ? -4.328 -12.565 -18.537 1.00 95.88 283 ILE A O 1
ATOM 2309 N N . GLN A 1 284 ? -6.039 -12.749 -19.993 1.00 94.25 284 GLN A N 1
ATOM 2310 C CA . GLN A 1 284 ? -6.774 -13.750 -19.237 1.00 94.25 284 GLN A CA 1
ATOM 2311 C C . GLN A 1 284 ? -6.202 -15.152 -19.493 1.00 94.25 284 GLN A C 1
ATOM 2313 O O . GLN A 1 284 ? -6.124 -15.598 -20.639 1.00 94.25 284 GLN A O 1
ATOM 2318 N N . ASP A 1 285 ? -5.872 -15.887 -18.429 1.00 90.94 285 ASP A N 1
ATOM 2319 C CA . ASP A 1 285 ? -5.501 -17.305 -18.517 1.00 90.94 285 ASP A CA 1
ATOM 2320 C C . ASP A 1 285 ? -6.073 -18.094 -17.329 1.00 90.94 285 ASP A C 1
ATOM 2322 O O . ASP A 1 285 ? -5.739 -17.846 -16.173 1.00 90.94 285 ASP A O 1
ATOM 2326 N N . GLU A 1 286 ? -6.946 -19.064 -17.614 1.00 87.31 286 GLU A N 1
ATOM 2327 C CA . GLU A 1 286 ? -7.610 -19.912 -16.607 1.00 87.31 286 GLU A CA 1
ATOM 2328 C C . GLU A 1 286 ? -6.655 -20.889 -15.903 1.00 87.31 286 GLU A C 1
ATOM 2330 O O . GLU A 1 286 ? -7.030 -21.531 -14.925 1.00 87.31 286 GLU A O 1
ATOM 2335 N N . ARG A 1 287 ? -5.420 -21.039 -16.397 1.00 83.19 287 ARG A N 1
ATOM 2336 C CA . ARG A 1 287 ? -4.388 -21.875 -15.764 1.00 83.19 287 ARG A CA 1
ATOM 2337 C C . ARG A 1 287 ? -3.655 -21.137 -14.643 1.00 83.19 287 ARG A C 1
ATOM 2339 O O . ARG A 1 287 ? -2.921 -21.778 -13.890 1.00 83.19 287 ARG A O 1
ATOM 2346 N N . CYS A 1 288 ? -3.829 -19.819 -14.546 1.00 85.06 288 CYS A N 1
ATOM 2347 C CA . CYS A 1 288 ? -3.297 -19.012 -13.456 1.00 85.06 288 CYS A CA 1
ATOM 2348 C C . CYS A 1 288 ? -3.961 -19.385 -12.129 1.00 85.06 288 CYS A C 1
ATOM 2350 O O . CYS A 1 288 ? -5.137 -19.730 -12.082 1.00 85.06 288 CYS A O 1
ATOM 2352 N N . VAL A 1 289 ? -3.196 -19.288 -11.045 1.00 84.50 289 VAL A N 1
ATOM 2353 C CA . VAL A 1 289 ? -3.719 -19.454 -9.686 1.00 84.50 289 VAL A CA 1
ATOM 2354 C C . VAL A 1 289 ? -4.320 -18.129 -9.209 1.00 84.50 289 VAL A C 1
ATOM 2356 O O . VAL A 1 289 ? -3.791 -17.055 -9.515 1.00 84.50 289 VAL A O 1
ATOM 2359 N N . ALA A 1 290 ? -5.386 -18.202 -8.413 1.00 81.56 290 ALA A N 1
ATOM 2360 C CA . ALA A 1 290 ? -5.957 -17.045 -7.733 1.00 81.56 290 ALA A CA 1
ATOM 2361 C C . ALA A 1 290 ? -4.884 -16.286 -6.932 1.00 81.56 290 ALA A C 1
ATOM 2363 O O . ALA A 1 290 ? -3.932 -16.877 -6.417 1.00 81.56 290 ALA A O 1
ATOM 2364 N N . ASP A 1 291 ? -5.011 -14.961 -6.863 1.00 81.69 291 ASP A N 1
ATOM 2365 C CA . ASP A 1 291 ? -4.017 -14.030 -6.302 1.00 81.69 291 ASP A CA 1
ATOM 2366 C C . ASP A 1 291 ? -2.609 -14.054 -6.939 1.00 81.69 291 ASP A C 1
ATOM 2368 O O . ASP A 1 291 ? -1.696 -13.381 -6.443 1.00 81.69 291 ASP A O 1
ATOM 2372 N N . CYS A 1 292 ? -2.395 -14.787 -8.037 1.00 90.06 292 CYS A N 1
ATOM 2373 C CA . CYS A 1 292 ? -1.118 -14.826 -8.745 1.00 90.06 292 CYS A CA 1
ATOM 2374 C C . CYS A 1 292 ? -1.125 -14.034 -10.058 1.00 90.06 292 CYS A C 1
ATOM 2376 O O . CYS A 1 292 ? -2.159 -13.789 -10.682 1.00 90.06 292 CYS A O 1
ATOM 2378 N N . ILE A 1 293 ? 0.080 -13.638 -10.465 1.00 95.25 293 ILE A N 1
ATOM 2379 C CA . ILE A 1 293 ? 0.391 -13.053 -11.767 1.00 95.25 293 ILE A CA 1
ATOM 2380 C C . ILE A 1 293 ? 1.582 -13.791 -12.363 1.00 95.25 293 ILE A C 1
ATOM 2382 O O . ILE A 1 293 ? 2.627 -13.935 -11.720 1.00 95.25 293 ILE A O 1
ATOM 2386 N N . ILE A 1 294 ? 1.422 -14.256 -13.597 1.00 96.06 294 ILE A N 1
ATOM 2387 C CA . ILE A 1 294 ? 2.482 -14.940 -14.330 1.00 96.06 294 ILE A CA 1
ATOM 2388 C C . ILE A 1 294 ? 3.177 -13.923 -15.228 1.00 96.06 294 ILE A C 1
ATOM 2390 O O . ILE A 1 294 ? 2.536 -13.179 -15.973 1.00 96.06 294 ILE A O 1
ATOM 2394 N N . MET A 1 295 ? 4.502 -13.890 -15.138 1.00 95.38 295 MET A N 1
ATOM 2395 C CA . MET A 1 295 ? 5.360 -13.007 -15.921 1.00 95.38 295 MET A CA 1
ATOM 2396 C C . MET A 1 295 ? 6.698 -13.683 -16.197 1.00 95.38 295 MET A C 1
ATOM 2398 O O . MET A 1 295 ? 7.205 -14.455 -15.377 1.00 95.38 295 MET A O 1
ATOM 2402 N N . ASN A 1 296 ? 7.297 -13.366 -17.340 1.00 94.12 296 ASN A N 1
ATOM 2403 C CA . ASN A 1 296 ? 8.557 -13.977 -17.731 1.00 94.12 296 ASN A CA 1
ATOM 2404 C C . ASN A 1 296 ? 9.764 -13.390 -16.969 1.00 94.12 296 ASN A C 1
ATOM 2406 O O . ASN A 1 296 ? 9.688 -12.366 -16.288 1.00 94.12 296 ASN A O 1
ATOM 2410 N N . HIS A 1 297 ? 10.918 -14.038 -17.119 1.00 93.06 297 HIS A N 1
ATOM 2411 C CA . HIS A 1 297 ? 12.148 -13.662 -16.422 1.00 93.06 297 HIS A CA 1
ATOM 2412 C C . HIS A 1 297 ? 12.708 -12.273 -16.796 1.00 93.06 297 HIS A C 1
ATOM 2414 O O . HIS A 1 297 ? 13.500 -11.724 -16.031 1.00 93.06 297 HIS A O 1
ATOM 2420 N N . ILE A 1 298 ? 12.343 -11.708 -17.952 1.00 94.06 298 ILE A N 1
ATOM 2421 C CA . ILE A 1 298 ? 12.766 -10.362 -18.369 1.00 94.06 298 ILE A CA 1
ATOM 2422 C C . ILE A 1 298 ? 11.949 -9.319 -17.605 1.00 94.06 298 ILE A C 1
ATOM 2424 O O . ILE A 1 298 ? 12.529 -8.450 -16.957 1.00 94.06 298 ILE A O 1
ATOM 2428 N N . ILE A 1 299 ? 10.625 -9.482 -17.561 1.00 96.00 299 ILE A N 1
ATOM 2429 C CA . ILE A 1 299 ? 9.725 -8.623 -16.777 1.00 96.00 299 ILE A CA 1
ATOM 2430 C C . ILE A 1 299 ? 10.105 -8.663 -15.287 1.00 96.00 299 ILE A C 1
ATOM 2432 O O . ILE A 1 299 ? 10.193 -7.624 -14.632 1.00 96.00 299 ILE A O 1
ATOM 2436 N N . GLN A 1 300 ? 10.418 -9.851 -14.757 1.00 94.69 300 GLN A N 1
ATOM 2437 C CA . GLN A 1 300 ? 10.886 -10.004 -13.374 1.00 94.69 300 GLN A CA 1
ATOM 2438 C C . GLN A 1 300 ? 12.179 -9.221 -13.093 1.00 94.69 300 GLN A C 1
ATOM 2440 O O . GLN A 1 300 ? 12.305 -8.614 -12.028 1.00 94.69 300 GLN A O 1
ATOM 2445 N N . LYS A 1 301 ? 13.130 -9.199 -14.041 1.00 93.12 301 LYS A N 1
ATOM 2446 C CA . LYS A 1 301 ? 14.366 -8.407 -13.924 1.00 93.12 301 LYS A CA 1
ATOM 2447 C C . LYS A 1 301 ? 14.083 -6.907 -13.930 1.00 93.12 301 LYS A C 1
ATOM 2449 O O . LYS A 1 301 ? 14.619 -6.219 -13.062 1.00 93.12 301 LYS A O 1
ATOM 2454 N N . ASN A 1 302 ? 13.228 -6.426 -14.836 1.00 94.50 302 ASN A N 1
ATOM 2455 C CA . ASN A 1 302 ? 12.851 -5.007 -14.903 1.00 94.50 302 ASN A CA 1
ATOM 2456 C C . ASN A 1 302 ? 12.226 -4.547 -13.580 1.00 94.50 302 ASN A C 1
ATOM 2458 O O . ASN A 1 302 ? 12.618 -3.523 -13.032 1.00 94.50 302 ASN A O 1
ATOM 2462 N N . LEU A 1 303 ? 11.348 -5.368 -12.996 1.00 93.44 303 LEU A N 1
ATOM 2463 C CA . LEU A 1 303 ? 10.678 -5.097 -11.719 1.00 93.44 303 LEU A CA 1
ATOM 2464 C C . LEU A 1 303 ? 11.519 -5.429 -10.467 1.00 93.44 303 LEU A C 1
ATOM 2466 O O . LEU A 1 303 ? 11.075 -5.176 -9.345 1.00 93.44 303 LEU A O 1
ATOM 2470 N N . GLN A 1 304 ? 12.710 -6.016 -10.623 1.00 88.38 304 GLN A N 1
ATOM 2471 C CA . GLN A 1 304 ? 13.551 -6.536 -9.532 1.00 88.38 304 GLN A CA 1
ATOM 2472 C C . GLN A 1 304 ? 12.801 -7.469 -8.562 1.00 88.38 304 GLN A C 1
ATOM 2474 O O . GLN A 1 304 ? 12.933 -7.392 -7.334 1.00 88.38 304 GLN A O 1
ATOM 2479 N N . VAL A 1 305 ? 11.999 -8.370 -9.125 1.00 90.12 305 VAL A N 1
ATOM 2480 C CA . VAL A 1 305 ? 11.224 -9.373 -8.391 1.00 90.12 305 VAL A CA 1
ATOM 2481 C C . VAL A 1 305 ? 11.630 -10.795 -8.778 1.00 90.12 305 VAL A C 1
ATOM 2483 O O . VAL A 1 305 ? 12.325 -11.022 -9.761 1.00 90.12 305 VAL A O 1
ATOM 2486 N N . HIS A 1 306 ? 11.213 -11.754 -7.958 1.00 90.12 306 HIS A N 1
ATOM 2487 C CA . HIS A 1 306 ? 11.429 -13.183 -8.147 1.00 90.12 306 HIS A CA 1
ATOM 2488 C C . HIS A 1 306 ? 10.126 -13.914 -7.832 1.00 90.12 306 HIS A C 1
ATOM 2490 O O . HIS A 1 306 ? 9.199 -13.317 -7.275 1.00 90.12 306 HIS A O 1
ATOM 2496 N N . ASP A 1 307 ? 10.082 -15.205 -8.150 1.00 89.19 307 ASP A N 1
ATOM 2497 C CA . ASP A 1 307 ? 8.981 -16.079 -7.761 1.00 89.19 307 ASP A CA 1
ATOM 2498 C C . ASP A 1 307 ? 8.637 -15.921 -6.269 1.00 89.19 307 ASP A C 1
ATOM 2500 O O . ASP A 1 307 ? 9.504 -15.867 -5.391 1.00 89.19 307 ASP A O 1
ATOM 2504 N N . GLY A 1 308 ? 7.347 -15.762 -5.993 1.00 80.31 308 GLY A N 1
ATOM 2505 C CA . GLY A 1 308 ? 6.812 -15.559 -4.656 1.00 80.31 308 GLY A CA 1
ATOM 2506 C C . GLY A 1 308 ? 6.856 -14.131 -4.111 1.00 80.31 308 GLY A C 1
ATOM 2507 O O . GLY A 1 308 ? 6.204 -13.870 -3.096 1.00 80.31 308 GLY A O 1
ATOM 2508 N N . HIS A 1 309 ? 7.545 -13.190 -4.762 1.00 86.00 309 HIS A N 1
ATOM 2509 C CA . HIS A 1 309 ? 7.414 -11.767 -4.434 1.00 86.00 309 HIS A CA 1
ATOM 2510 C C . HIS A 1 309 ? 6.028 -11.231 -4.822 1.00 86.00 309 HIS A C 1
ATOM 2512 O O . HIS A 1 309 ? 5.296 -11.851 -5.584 1.00 86.00 309 HIS A O 1
ATOM 2518 N N . ARG A 1 310 ? 5.659 -10.061 -4.292 1.00 83.00 310 ARG A N 1
ATOM 2519 C CA . ARG A 1 310 ? 4.425 -9.354 -4.658 1.00 83.00 310 ARG A CA 1
ATOM 2520 C C . ARG A 1 310 ? 4.742 -8.151 -5.538 1.00 83.00 310 ARG A C 1
ATOM 2522 O O . ARG A 1 310 ? 5.759 -7.491 -5.320 1.00 83.00 310 ARG A O 1
ATOM 2529 N N . VAL A 1 311 ? 3.859 -7.884 -6.493 1.00 87.38 311 VAL A N 1
ATOM 2530 C CA . VAL A 1 311 ? 3.891 -6.711 -7.380 1.00 87.38 311 VAL A CA 1
ATOM 2531 C C . VAL A 1 311 ? 2.550 -6.004 -7.339 1.00 87.38 311 VAL A C 1
ATOM 2533 O O . VAL A 1 311 ? 1.516 -6.666 -7.231 1.00 8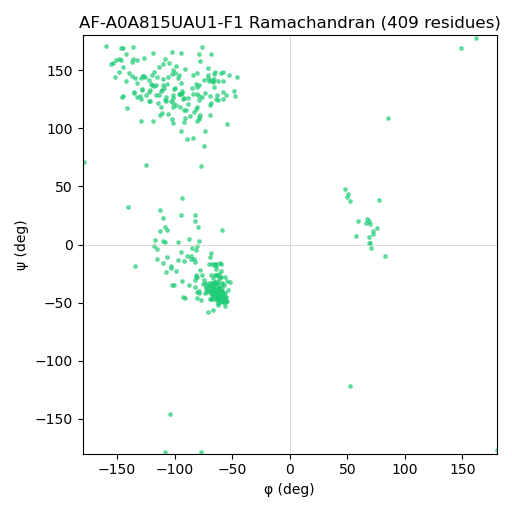7.38 311 VAL A O 1
ATOM 2536 N N . THR A 1 312 ? 2.563 -4.677 -7.441 1.00 85.62 312 THR A N 1
ATOM 2537 C CA . THR A 1 312 ? 1.336 -3.876 -7.464 1.00 85.62 312 THR A CA 1
ATOM 2538 C C . THR A 1 312 ? 0.900 -3.601 -8.911 1.00 85.62 312 THR A C 1
ATOM 2540 O O . THR A 1 312 ? 1.718 -3.133 -9.694 1.00 85.62 312 THR A O 1
ATOM 2543 N N . ILE A 1 313 ? -0.360 -3.854 -9.274 1.00 91.69 313 ILE A N 1
ATOM 2544 C CA . ILE A 1 313 ? -0.927 -3.747 -10.626 1.00 91.69 313 ILE A CA 1
ATOM 2545 C C . ILE A 1 313 ? -1.932 -2.598 -10.766 1.00 91.69 313 ILE A C 1
ATOM 2547 O O . ILE A 1 313 ? -3.038 -2.638 -10.244 1.00 91.69 313 ILE A O 1
ATOM 2551 N N . ASN A 1 314 ? -1.598 -1.575 -11.543 1.00 83.75 314 ASN A N 1
ATOM 2552 C CA . ASN A 1 314 ? -2.479 -0.426 -11.746 1.00 83.75 314 ASN A CA 1
ATOM 2553 C C . ASN A 1 314 ? -2.973 -0.367 -13.188 1.00 83.75 314 ASN A C 1
ATOM 2555 O O . ASN A 1 314 ? -2.170 -0.379 -14.114 1.00 83.75 314 ASN A O 1
ATOM 2559 N N . LYS A 1 315 ? -4.289 -0.256 -13.396 1.00 86.50 315 LYS A N 1
ATOM 2560 C CA . LYS A 1 315 ? -4.857 -0.074 -14.738 1.00 86.50 315 LYS A CA 1
ATOM 2561 C C . LYS A 1 315 ? -4.358 1.235 -15.356 1.00 86.50 315 LYS A C 1
ATOM 2563 O O . LYS A 1 315 ? -4.564 2.312 -14.795 1.00 86.50 315 LYS A O 1
ATOM 2568 N N . CYS A 1 316 ? -3.755 1.147 -16.534 1.00 86.62 316 CYS A N 1
ATOM 2569 C CA . CYS A 1 316 ? -3.321 2.288 -17.322 1.00 86.62 316 CYS A CA 1
ATOM 2570 C C . CYS A 1 316 ? -4.434 2.689 -18.296 1.00 86.62 316 CYS A C 1
ATOM 2572 O O . CYS A 1 316 ? -4.829 1.922 -19.170 1.00 86.62 316 CYS A O 1
ATOM 2574 N N . LYS A 1 317 ? -4.980 3.898 -18.127 1.00 77.94 317 LYS A N 1
ATOM 2575 C CA . LYS A 1 317 ? -6.131 4.367 -18.918 1.00 77.94 317 LYS A CA 1
ATOM 2576 C C . LYS A 1 317 ? -5.735 4.900 -20.295 1.00 77.94 317 LYS A C 1
ATOM 2578 O O . LYS A 1 317 ? -6.577 4.926 -21.189 1.00 77.94 317 LYS A O 1
ATOM 2583 N N . GLN A 1 318 ? -4.506 5.391 -20.445 1.00 81.38 318 GLN A N 1
ATOM 2584 C CA . GLN A 1 318 ? -4.039 6.047 -21.663 1.00 81.38 318 GLN A CA 1
ATOM 2585 C C . GLN A 1 318 ? -2.565 5.733 -21.902 1.00 81.38 318 GLN A C 1
ATOM 2587 O O . GLN A 1 318 ? -1.729 5.959 -21.032 1.00 81.38 318 GLN A O 1
ATOM 2592 N N . ILE A 1 319 ? -2.264 5.262 -23.109 1.00 89.31 319 ILE A N 1
ATOM 2593 C CA . ILE A 1 319 ? -0.905 5.127 -23.625 1.00 89.31 319 ILE A CA 1
ATOM 2594 C C . ILE A 1 319 ? -0.700 6.165 -24.717 1.00 89.31 319 ILE A C 1
ATOM 2596 O O . ILE A 1 319 ? -1.547 6.338 -25.594 1.00 89.31 319 ILE A O 1
ATOM 2600 N N . VAL A 1 320 ? 0.445 6.836 -24.658 1.00 90.25 320 VAL A N 1
ATOM 2601 C CA . VAL A 1 320 ? 0.883 7.790 -25.675 1.00 90.25 320 VAL A CA 1
ATOM 2602 C C . VAL A 1 320 ? 1.818 7.075 -26.648 1.00 90.25 320 VAL A C 1
ATOM 2604 O O . VAL A 1 320 ? 2.574 6.184 -26.261 1.00 90.25 320 VAL A O 1
ATOM 2607 N N . GLU A 1 321 ? 1.771 7.458 -27.918 1.00 95.44 321 GLU A N 1
ATOM 2608 C CA . GLU A 1 321 ? 2.745 7.002 -28.907 1.00 95.44 321 GLU A CA 1
ATOM 2609 C C . GLU A 1 321 ? 4.090 7.695 -28.672 1.00 95.44 321 GLU A C 1
ATOM 2611 O O . GLU A 1 321 ? 4.166 8.920 -28.534 1.00 95.44 321 GLU A O 1
ATOM 2616 N N . CYS A 1 322 ? 5.159 6.907 -28.619 1.00 95.38 322 CYS A N 1
ATOM 2617 C CA . CYS A 1 322 ? 6.504 7.429 -28.468 1.00 95.38 322 CYS A CA 1
ATOM 2618 C C . CYS A 1 322 ? 6.915 8.159 -29.747 1.00 95.38 322 CYS A C 1
ATOM 2620 O O . CYS A 1 322 ? 6.886 7.592 -30.841 1.00 95.38 322 CYS A O 1
ATOM 2622 N N . LYS A 1 323 ? 7.373 9.402 -29.609 1.00 95.31 323 LYS A N 1
ATOM 2623 C CA . LYS A 1 323 ? 8.009 10.136 -30.711 1.00 95.31 323 LYS A CA 1
ATOM 2624 C C . LYS A 1 323 ? 9.448 9.686 -30.891 1.00 95.31 323 LYS A C 1
ATOM 2626 O O . LYS A 1 323 ? 9.913 9.513 -32.015 1.00 95.31 323 LYS A O 1
ATOM 2631 N N . LEU A 1 324 ? 10.134 9.472 -29.773 1.00 96.25 324 LEU A N 1
ATOM 2632 C CA . LEU A 1 324 ? 11.515 9.033 -29.733 1.00 96.25 324 LEU A CA 1
ATOM 2633 C C . LEU A 1 324 ? 11.718 8.049 -28.585 1.00 96.25 324 LEU A C 1
ATOM 2635 O O . LEU A 1 324 ? 11.179 8.228 -27.493 1.00 96.25 324 LEU A O 1
ATOM 2639 N N . ILE A 1 325 ? 12.521 7.023 -28.852 1.00 97.25 325 ILE A N 1
ATOM 2640 C CA . ILE A 1 325 ? 13.082 6.145 -27.830 1.00 97.25 325 ILE A CA 1
ATOM 2641 C C . ILE A 1 325 ? 14.592 6.058 -28.027 1.00 97.25 325 ILE A C 1
ATOM 2643 O O . ILE A 1 325 ? 15.072 5.878 -29.152 1.00 97.25 325 ILE A O 1
ATOM 2647 N N . LYS A 1 326 ? 15.349 6.184 -26.938 1.00 96.81 326 LYS A N 1
ATOM 2648 C CA . LYS A 1 326 ? 16.797 5.973 -26.937 1.00 96.81 326 LYS A CA 1
ATOM 2649 C C . LYS A 1 326 ? 17.102 4.618 -26.325 1.00 96.81 326 LYS A C 1
ATOM 2651 O O . LYS A 1 326 ? 16.711 4.356 -25.192 1.00 96.81 326 LYS A O 1
ATOM 2656 N N . ILE A 1 327 ? 17.802 3.766 -27.063 1.00 96.62 327 ILE A N 1
ATOM 2657 C CA . ILE A 1 327 ? 18.100 2.393 -26.651 1.00 96.62 327 ILE A CA 1
ATOM 2658 C C . ILE A 1 327 ? 19.578 2.132 -26.882 1.00 96.62 327 ILE A C 1
ATOM 2660 O O . ILE A 1 327 ? 20.066 2.322 -27.995 1.00 96.62 327 ILE A O 1
ATOM 2664 N N . LEU A 1 328 ? 20.276 1.668 -25.847 1.00 94.56 328 LEU A N 1
ATOM 2665 C CA . LEU A 1 328 ? 21.698 1.347 -25.926 1.00 94.56 328 LEU A CA 1
ATOM 2666 C C . LEU A 1 328 ? 21.953 -0.095 -25.462 1.00 94.56 328 LEU A C 1
ATOM 2668 O O . LEU A 1 328 ? 21.267 -0.580 -24.554 1.00 94.56 328 LEU A O 1
ATOM 2672 N N . PRO A 1 329 ? 22.910 -0.804 -26.085 1.00 93.75 329 PRO A N 1
ATOM 2673 C CA . PRO A 1 329 ? 23.311 -2.134 -25.651 1.00 93.75 329 PRO A CA 1
ATOM 2674 C C . PRO A 1 329 ? 24.245 -2.064 -24.437 1.00 93.75 329 PRO A C 1
ATOM 2676 O O . PRO A 1 329 ? 24.859 -1.030 -24.161 1.00 93.75 329 PRO A O 1
ATOM 2679 N N . THR A 1 330 ? 24.413 -3.185 -23.740 1.00 92.06 330 THR A N 1
ATOM 2680 C CA . THR A 1 330 ? 25.415 -3.297 -22.669 1.00 92.06 330 THR A CA 1
ATOM 2681 C C . THR A 1 330 ? 26.810 -3.549 -23.223 1.00 92.06 330 THR A C 1
ATOM 2683 O O . THR A 1 330 ? 26.976 -4.245 -24.227 1.00 92.06 330 THR A O 1
ATOM 2686 N N . GLU A 1 331 ? 27.840 -3.049 -22.543 1.00 89.44 331 GLU A N 1
ATOM 2687 C CA . GLU A 1 331 ? 29.238 -3.237 -22.934 1.00 89.44 331 GLU A CA 1
ATOM 2688 C C . GLU A 1 331 ? 29.614 -4.714 -23.111 1.00 89.44 331 GLU A C 1
ATOM 2690 O O . GLU A 1 331 ? 30.225 -5.080 -24.121 1.00 89.44 331 GLU A O 1
ATOM 2695 N N . SER A 1 332 ? 29.276 -5.572 -22.140 1.00 84.94 332 SER A N 1
ATOM 2696 C CA . SER A 1 332 ? 29.659 -6.988 -22.179 1.00 84.94 332 SER A CA 1
ATOM 2697 C C . SER A 1 332 ? 29.033 -7.746 -23.348 1.00 84.94 332 SER A C 1
ATOM 2699 O O . SER A 1 332 ? 29.650 -8.672 -23.884 1.00 84.94 332 SER A O 1
ATOM 2701 N N . SER A 1 333 ? 27.815 -7.374 -23.743 1.00 82.69 333 SER A N 1
ATOM 2702 C CA . SER A 1 333 ? 27.082 -8.046 -24.810 1.00 82.69 333 SER A CA 1
ATOM 2703 C C . SER A 1 333 ? 27.415 -7.462 -26.183 1.00 82.69 333 SER A C 1
ATOM 2705 O O . SER A 1 333 ? 27.582 -8.217 -27.140 1.00 82.69 333 SER A O 1
ATOM 2707 N N . PHE A 1 334 ? 27.651 -6.151 -26.263 1.00 84.25 334 PHE A N 1
ATOM 2708 C CA . PHE A 1 334 ? 28.009 -5.466 -27.501 1.00 84.25 334 PHE A CA 1
ATOM 2709 C C . PHE A 1 334 ? 29.421 -5.806 -27.993 1.00 84.25 334 PHE A C 1
ATOM 2711 O O . PHE A 1 334 ? 29.626 -5.970 -29.192 1.00 84.25 334 PHE A O 1
ATOM 2718 N N . LYS A 1 335 ? 30.392 -6.024 -27.089 1.00 80.31 335 LYS A N 1
ATOM 2719 C CA . LYS A 1 335 ? 31.768 -6.438 -27.453 1.00 80.31 335 LYS A CA 1
ATOM 2720 C C . LYS A 1 335 ? 31.834 -7.771 -28.217 1.00 80.31 335 LYS A C 1
ATOM 2722 O O . LYS A 1 335 ? 32.864 -8.075 -28.814 1.00 80.31 335 LYS A O 1
ATOM 2727 N N . LYS A 1 336 ? 30.769 -8.580 -28.181 1.00 72.12 336 LYS A N 1
ATOM 2728 C CA . LYS A 1 336 ? 30.717 -9.922 -28.787 1.00 72.12 336 LYS A CA 1
ATOM 2729 C C . LYS A 1 336 ? 30.337 -9.911 -30.266 1.00 72.12 336 LYS A C 1
ATOM 2731 O O . LYS A 1 336 ? 30.434 -10.946 -30.920 1.00 72.12 336 LYS A O 1
ATOM 2736 N N . ILE A 1 337 ? 29.899 -8.772 -30.792 1.00 78.69 337 ILE A N 1
ATOM 2737 C CA . ILE A 1 337 ? 29.372 -8.664 -32.149 1.00 78.69 337 ILE A CA 1
ATOM 2738 C C . ILE A 1 337 ? 29.912 -7.421 -32.857 1.00 78.69 337 ILE A C 1
ATOM 2740 O O . ILE A 1 337 ? 30.366 -6.462 -32.242 1.00 78.69 337 ILE A O 1
ATOM 2744 N N . THR A 1 338 ? 29.860 -7.435 -34.184 1.00 80.38 338 THR A N 1
ATOM 2745 C CA . THR A 1 338 ? 30.127 -6.260 -35.016 1.00 80.38 338 THR A CA 1
ATOM 2746 C C . THR A 1 338 ? 28.854 -5.973 -35.795 1.00 80.38 338 THR A C 1
ATOM 2748 O O . THR A 1 338 ? 28.501 -6.741 -36.685 1.00 80.38 338 THR A O 1
ATOM 2751 N N . ILE A 1 339 ? 28.139 -4.916 -35.410 1.00 82.75 339 ILE A N 1
ATOM 2752 C CA . ILE A 1 339 ? 26.890 -4.478 -36.042 1.00 82.75 339 ILE A CA 1
ATOM 2753 C C . ILE A 1 339 ? 26.937 -2.966 -36.246 1.00 82.75 339 ILE A C 1
ATOM 2755 O O . ILE A 1 339 ? 27.481 -2.235 -35.416 1.00 82.75 339 ILE A O 1
ATOM 2759 N N . THR A 1 340 ? 26.380 -2.494 -37.354 1.00 85.81 340 THR A N 1
ATOM 2760 C CA . THR A 1 340 ? 26.196 -1.058 -37.593 1.00 85.81 340 THR A CA 1
ATOM 2761 C C . THR A 1 340 ? 24.992 -0.520 -36.809 1.00 85.81 340 THR A C 1
ATOM 2763 O O . THR A 1 340 ? 24.070 -1.264 -36.471 1.00 85.81 340 THR A O 1
ATOM 2766 N N . ASN A 1 341 ? 24.952 0.791 -36.547 1.00 85.75 341 ASN A N 1
ATOM 2767 C CA . ASN A 1 341 ? 23.803 1.414 -35.871 1.00 85.75 341 ASN A CA 1
ATOM 2768 C C . ASN A 1 341 ? 22.487 1.214 -36.646 1.00 85.75 341 ASN A C 1
ATOM 2770 O O . ASN A 1 341 ? 21.434 1.055 -36.032 1.00 85.75 341 ASN A O 1
ATOM 2774 N N . ASP A 1 342 ? 22.535 1.170 -37.981 1.00 87.56 342 ASP A N 1
ATOM 2775 C CA . ASP A 1 342 ? 21.348 0.943 -38.813 1.00 87.56 342 ASP A CA 1
ATOM 2776 C C . ASP A 1 342 ? 20.844 -0.505 -38.737 1.00 87.56 342 ASP A C 1
ATOM 2778 O O . ASP A 1 342 ? 19.640 -0.739 -38.625 1.00 87.56 342 ASP A O 1
ATOM 2782 N N . GLU A 1 343 ? 21.745 -1.491 -38.738 1.00 89.19 343 GLU A N 1
ATOM 2783 C CA . GLU A 1 343 ? 21.384 -2.898 -38.524 1.00 89.19 343 GLU A CA 1
ATOM 2784 C C . GLU A 1 343 ? 20.810 -3.121 -37.118 1.00 89.19 343 GLU A C 1
ATOM 2786 O O . GLU A 1 343 ? 19.800 -3.814 -36.964 1.00 89.19 343 GLU A O 1
ATOM 2791 N N . MET A 1 344 ? 21.394 -2.487 -36.096 1.00 89.50 344 MET A N 1
ATOM 2792 C CA . MET A 1 344 ? 20.875 -2.524 -34.727 1.00 89.50 344 MET A CA 1
ATOM 2793 C C . MET A 1 344 ? 19.466 -1.931 -34.661 1.00 89.50 344 MET A C 1
ATOM 2795 O O . MET A 1 344 ? 18.546 -2.580 -34.162 1.00 89.50 344 MET A O 1
ATOM 2799 N N . ARG A 1 345 ? 19.271 -0.737 -35.234 1.00 92.19 345 ARG A N 1
ATOM 2800 C CA . ARG A 1 345 ? 17.966 -0.073 -35.308 1.00 92.19 345 ARG A CA 1
ATOM 2801 C C . ARG A 1 345 ? 16.923 -0.964 -35.982 1.00 92.19 345 ARG A C 1
ATOM 2803 O O . ARG A 1 345 ? 15.813 -1.094 -35.471 1.00 92.19 345 ARG A O 1
ATOM 2810 N N . ASN A 1 346 ? 17.264 -1.590 -37.108 1.00 92.06 346 ASN A N 1
ATOM 2811 C CA . ASN A 1 346 ? 16.356 -2.491 -37.820 1.00 92.06 346 ASN A CA 1
ATOM 2812 C C . ASN A 1 346 ? 16.010 -3.734 -36.994 1.00 92.06 346 ASN A C 1
ATOM 2814 O O . ASN A 1 346 ? 14.852 -4.147 -36.973 1.00 92.06 346 ASN A O 1
ATOM 2818 N N . THR A 1 347 ? 16.981 -4.287 -36.268 1.00 93.31 347 THR A N 1
ATOM 2819 C CA . THR A 1 347 ? 16.755 -5.435 -35.383 1.00 93.31 347 THR A CA 1
ATOM 2820 C C . THR A 1 347 ? 15.816 -5.068 -34.228 1.00 93.31 347 THR A C 1
ATOM 2822 O O . THR A 1 347 ? 14.880 -5.806 -33.931 1.00 93.31 347 THR A O 1
ATOM 2825 N N . ILE A 1 348 ? 16.002 -3.896 -33.616 1.00 94.75 348 ILE A N 1
ATOM 2826 C CA . ILE A 1 348 ? 15.120 -3.399 -32.551 1.00 94.75 348 ILE A CA 1
ATOM 2827 C C . ILE A 1 348 ? 13.698 -3.164 -33.086 1.00 94.75 348 ILE A C 1
ATOM 2829 O O . ILE A 1 348 ? 12.728 -3.550 -32.437 1.00 94.75 348 ILE A O 1
ATOM 2833 N N . LYS A 1 349 ? 13.547 -2.598 -34.294 1.00 94.19 349 LYS A N 1
ATOM 2834 C CA . LYS A 1 349 ? 12.227 -2.459 -34.942 1.00 94.19 349 LYS A CA 1
ATOM 2835 C C . LYS A 1 349 ? 11.539 -3.811 -35.133 1.00 94.19 349 LYS A C 1
ATOM 2837 O O . LYS A 1 349 ? 10.349 -3.927 -34.856 1.00 94.19 349 LYS A O 1
ATOM 2842 N N . GLN A 1 350 ? 12.284 -4.822 -35.584 1.00 94.12 350 GLN A N 1
ATOM 2843 C CA . GLN A 1 350 ? 11.761 -6.180 -35.746 1.00 94.12 350 GLN A CA 1
ATOM 2844 C C . GLN A 1 350 ? 11.328 -6.785 -34.409 1.00 94.12 350 GLN A C 1
ATOM 2846 O O . GLN A 1 350 ? 10.248 -7.365 -34.339 1.00 94.12 350 GLN A O 1
ATOM 2851 N N . TYR A 1 351 ? 12.123 -6.596 -33.353 1.00 95.94 351 TYR A N 1
ATOM 2852 C CA . TYR A 1 351 ? 11.779 -7.036 -32.003 1.00 95.94 351 TYR A CA 1
ATOM 2853 C C . TYR A 1 351 ? 10.440 -6.453 -31.538 1.00 95.94 351 TYR A C 1
ATOM 2855 O O . TYR A 1 351 ? 9.544 -7.221 -31.202 1.00 95.94 351 TYR A O 1
ATOM 2863 N N . PHE A 1 352 ? 10.259 -5.128 -31.599 1.00 95.88 352 PHE A N 1
ATOM 2864 C CA . PHE A 1 352 ? 8.990 -4.511 -31.197 1.00 95.88 352 PHE A CA 1
ATOM 2865 C C . PHE A 1 352 ? 7.823 -4.991 -32.063 1.00 95.88 352 PHE A C 1
ATOM 2867 O O . PHE A 1 352 ? 6.772 -5.314 -31.528 1.00 95.88 352 PHE A O 1
ATOM 2874 N N . SER A 1 353 ? 8.019 -5.142 -33.378 1.00 92.69 353 SER A N 1
ATOM 2875 C CA . SER A 1 353 ? 6.968 -5.647 -34.274 1.00 92.69 353 SER A CA 1
ATOM 2876 C C . SER A 1 353 ? 6.552 -7.103 -34.023 1.00 92.69 353 SER A C 1
ATOM 2878 O O . SER A 1 353 ? 5.510 -7.521 -34.521 1.00 92.69 353 SER A O 1
ATOM 2880 N N . ALA A 1 354 ? 7.372 -7.875 -33.305 1.00 93.25 354 ALA A N 1
ATOM 2881 C CA . ALA A 1 354 ? 7.098 -9.268 -32.966 1.00 93.25 354 ALA A CA 1
ATOM 2882 C C . ALA A 1 354 ? 6.374 -9.431 -31.619 1.00 93.25 354 ALA A C 1
ATOM 2884 O O . ALA A 1 354 ? 5.873 -10.519 -31.339 1.00 93.25 354 ALA A O 1
ATOM 2885 N N . LEU A 1 355 ? 6.330 -8.382 -30.790 1.00 93.56 355 LEU A N 1
ATOM 2886 C CA . LEU A 1 355 ? 5.564 -8.383 -29.547 1.00 93.56 355 LEU A CA 1
ATOM 2887 C C . LEU A 1 355 ? 4.065 -8.344 -29.853 1.00 93.56 355 LEU A C 1
ATOM 2889 O O . LEU A 1 355 ? 3.641 -7.781 -30.865 1.00 93.56 355 LEU A O 1
ATOM 2893 N N . ARG A 1 356 ? 3.252 -8.900 -28.949 1.00 91.25 356 ARG A N 1
ATOM 2894 C CA . ARG A 1 356 ? 1.790 -8.764 -28.985 1.00 91.25 356 ARG A CA 1
ATOM 2895 C C . ARG A 1 356 ? 1.391 -7.298 -29.059 1.00 91.25 356 ARG A C 1
ATOM 2897 O O . ARG A 1 356 ? 0.451 -6.956 -29.769 1.00 91.25 356 ARG A O 1
ATOM 2904 N N . GLU A 1 357 ? 2.122 -6.461 -28.332 1.00 94.44 357 GLU A N 1
ATOM 2905 C CA . GLU A 1 357 ? 1.922 -5.030 -28.297 1.00 94.44 357 GLU A CA 1
ATOM 2906 C C . GLU A 1 357 ? 3.269 -4.313 -28.143 1.00 94.44 357 GLU A C 1
ATOM 2908 O O . GLU A 1 357 ? 4.056 -4.603 -27.242 1.00 94.44 357 GLU A O 1
ATOM 2913 N N . SER A 1 358 ? 3.556 -3.369 -29.038 1.00 95.38 358 SER A N 1
ATOM 2914 C CA . SER A 1 358 ? 4.835 -2.653 -29.082 1.00 95.38 358 SER A CA 1
ATOM 2915 C C . SER A 1 358 ? 4.913 -1.580 -27.995 1.00 95.38 358 SER A C 1
ATOM 2917 O O . SER A 1 358 ? 4.895 -0.393 -28.303 1.00 95.38 358 SER A O 1
ATOM 2919 N N . ILE A 1 359 ? 4.959 -1.958 -26.722 1.00 96.12 359 ILE A N 1
ATOM 2920 C CA . ILE A 1 359 ? 5.044 -1.026 -25.587 1.00 96.12 359 ILE A CA 1
ATOM 2921 C C . ILE A 1 359 ? 6.372 -1.156 -24.851 1.00 96.12 359 ILE A C 1
ATOM 2923 O O . ILE A 1 359 ? 7.013 -2.204 -24.876 1.00 96.12 359 ILE A O 1
ATOM 2927 N N . THR A 1 360 ? 6.794 -0.066 -24.216 1.00 96.25 360 THR A N 1
ATOM 2928 C CA . THR A 1 360 ? 8.008 -0.037 -23.399 1.00 96.25 360 THR A CA 1
ATOM 2929 C C . THR A 1 360 ? 7.936 1.057 -22.342 1.00 96.25 360 THR A C 1
ATOM 2931 O O . THR A 1 360 ? 7.249 2.065 -22.527 1.00 96.25 360 THR A O 1
ATOM 2934 N N . HIS A 1 361 ? 8.690 0.874 -21.264 1.00 96.31 361 HIS A N 1
ATOM 2935 C CA . HIS A 1 361 ? 8.981 1.868 -20.240 1.00 96.31 361 HIS A CA 1
ATOM 2936 C C . HIS A 1 361 ? 10.458 2.306 -20.311 1.00 96.31 361 HIS A C 1
ATOM 2938 O O . HIS A 1 361 ? 11.322 1.568 -20.792 1.00 96.31 361 HIS A O 1
ATOM 2944 N N . LYS A 1 362 ? 10.766 3.512 -19.832 1.00 93.56 362 LYS A N 1
ATOM 2945 C CA . LYS A 1 362 ? 12.126 3.975 -19.550 1.00 93.56 362 LYS A CA 1
ATOM 2946 C C . LYS A 1 362 ? 12.765 3.021 -18.541 1.00 93.56 362 LYS A C 1
ATOM 2948 O O . LYS A 1 362 ? 12.114 2.552 -17.620 1.00 93.56 362 LYS A O 1
ATOM 2953 N N . ASP A 1 363 ? 14.038 2.720 -18.710 1.00 92.25 363 ASP A N 1
ATOM 2954 C CA . ASP A 1 363 ? 14.802 1.785 -17.882 1.00 92.25 363 ASP A CA 1
ATOM 2955 C C . ASP A 1 363 ? 14.424 0.304 -18.037 1.00 92.25 363 ASP A C 1
ATOM 2957 O O . ASP A 1 363 ? 15.078 -0.541 -17.422 1.00 92.25 363 ASP A O 1
ATOM 2961 N N . ASP A 1 364 ? 13.468 -0.040 -18.911 1.00 95.75 364 ASP A N 1
ATOM 2962 C CA . ASP A 1 364 ? 13.233 -1.436 -19.274 1.00 95.75 364 ASP A CA 1
ATOM 2963 C C . ASP A 1 364 ? 14.461 -2.032 -19.954 1.00 95.75 364 ASP A C 1
ATOM 2965 O O . ASP A 1 364 ? 15.117 -1.415 -20.802 1.00 95.75 364 ASP A O 1
ATOM 2969 N N . ILE A 1 365 ? 14.729 -3.287 -19.613 1.00 94.94 365 ILE A N 1
ATOM 2970 C CA . ILE A 1 365 ? 15.754 -4.106 -20.232 1.00 94.94 365 ILE A CA 1
ATOM 2971 C C . ILE A 1 365 ? 15.069 -5.197 -21.050 1.00 94.94 365 ILE A C 1
ATOM 2973 O O . ILE A 1 365 ? 14.053 -5.767 -20.651 1.00 94.94 365 ILE A O 1
ATOM 2977 N N . PHE A 1 366 ? 15.651 -5.524 -22.198 1.00 95.62 366 PHE A N 1
ATOM 2978 C CA . PHE A 1 366 ? 15.254 -6.673 -23.003 1.00 95.62 366 PHE A CA 1
ATOM 2979 C C . PHE A 1 366 ? 16.470 -7.306 -23.676 1.00 95.62 366 PHE A C 1
ATOM 2981 O O . PHE A 1 366 ? 17.584 -6.783 -23.634 1.00 95.62 366 PHE A O 1
ATOM 2988 N N . THR A 1 367 ? 16.284 -8.488 -24.256 1.00 93.50 367 THR A N 1
ATOM 2989 C CA . THR A 1 367 ? 17.363 -9.241 -24.900 1.00 93.50 367 THR A CA 1
ATOM 2990 C C . THR A 1 367 ? 16.953 -9.650 -26.304 1.00 93.50 367 THR A C 1
ATOM 2992 O O . THR A 1 367 ? 15.852 -10.162 -26.499 1.00 93.50 367 THR A O 1
ATOM 2995 N N . ILE A 1 368 ? 17.841 -9.433 -27.275 1.00 93.25 368 ILE A N 1
ATOM 2996 C CA . ILE A 1 368 ? 17.668 -9.881 -28.659 1.00 93.25 368 ILE A CA 1
ATOM 2997 C C . ILE A 1 368 ? 18.836 -10.791 -29.032 1.00 93.25 368 ILE A C 1
ATOM 2999 O O . ILE A 1 368 ? 19.995 -10.438 -28.817 1.00 93.25 368 ILE A O 1
ATOM 3003 N N . CYS A 1 369 ? 18.535 -11.938 -29.639 1.00 89.75 369 CYS A N 1
ATOM 3004 C CA . CYS A 1 369 ? 19.554 -12.810 -30.210 1.00 89.75 369 CYS A CA 1
ATOM 3005 C C . CYS A 1 369 ? 19.968 -12.297 -31.599 1.00 89.75 369 CYS A C 1
ATOM 3007 O O . CYS A 1 369 ? 19.159 -12.281 -32.527 1.00 89.75 369 CYS A O 1
ATOM 3009 N N . ILE A 1 370 ? 21.230 -11.896 -31.756 1.00 86.50 370 ILE A N 1
ATOM 3010 C CA . ILE A 1 370 ? 21.823 -11.469 -33.028 1.00 86.50 370 ILE A CA 1
ATOM 3011 C C . ILE A 1 370 ? 23.011 -12.376 -33.333 1.00 86.50 370 ILE A C 1
ATOM 3013 O O . ILE A 1 370 ? 23.943 -12.469 -32.537 1.00 86.50 370 ILE A O 1
ATOM 3017 N N . ASN A 1 371 ? 23.017 -13.034 -34.497 1.00 83.19 371 ASN A N 1
ATOM 3018 C CA . ASN A 1 371 ? 24.125 -13.894 -34.934 1.00 83.19 371 ASN A CA 1
ATOM 3019 C C . ASN A 1 371 ? 24.588 -14.874 -33.837 1.00 83.19 371 ASN A C 1
ATOM 3021 O O . ASN A 1 371 ? 25.782 -14.964 -33.558 1.00 83.19 371 ASN A O 1
ATOM 3025 N N . THR A 1 372 ? 23.647 -15.577 -33.191 1.00 83.56 372 THR A N 1
ATOM 3026 C CA . THR A 1 372 ? 23.866 -16.530 -32.074 1.00 83.56 372 THR A CA 1
ATOM 3027 C C . THR A 1 372 ? 24.324 -15.930 -30.739 1.00 83.56 372 THR A C 1
ATOM 3029 O O . THR A 1 372 ? 24.602 -16.675 -29.803 1.00 83.56 372 THR A O 1
ATOM 3032 N N . HIS A 1 373 ? 24.372 -14.601 -30.624 1.00 87.69 373 HIS A N 1
ATOM 3033 C CA . HIS A 1 373 ? 24.734 -13.900 -29.397 1.00 87.69 373 HIS A CA 1
ATOM 3034 C C . HIS A 1 373 ? 23.529 -13.166 -28.816 1.00 87.69 373 HIS A C 1
ATOM 3036 O O . HIS A 1 373 ? 22.856 -12.415 -29.517 1.00 87.69 373 HIS A O 1
ATOM 3042 N N . ASP A 1 374 ? 23.303 -13.337 -27.519 1.00 89.75 374 ASP A N 1
ATOM 3043 C CA . ASP A 1 374 ? 22.282 -12.59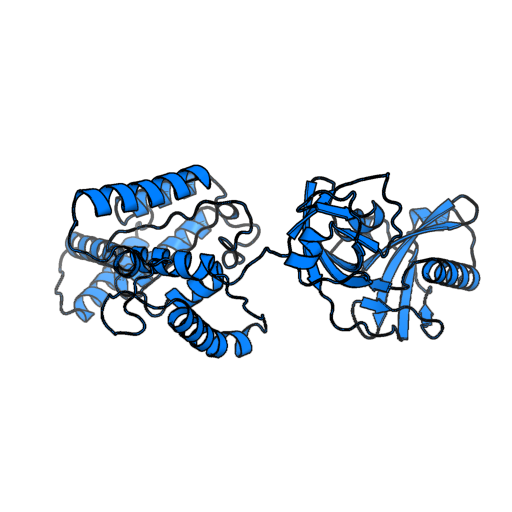7 -26.787 1.00 89.75 374 ASP A CA 1
ATOM 3044 C C . ASP A 1 374 ? 22.806 -11.210 -26.417 1.00 89.75 374 ASP A C 1
ATOM 3046 O O . ASP A 1 374 ? 23.803 -11.070 -25.697 1.00 89.75 374 ASP A O 1
ATOM 3050 N N . ILE A 1 375 ? 22.128 -10.187 -26.930 1.00 91.69 375 ILE A N 1
ATOM 3051 C CA . ILE A 1 375 ? 22.462 -8.786 -26.702 1.00 91.69 375 ILE A CA 1
ATOM 3052 C C . ILE A 1 375 ? 21.419 -8.172 -25.798 1.00 91.69 375 ILE A C 1
ATOM 3054 O O . ILE A 1 375 ? 20.225 -8.209 -26.096 1.00 91.69 375 ILE A O 1
ATOM 3058 N N . VAL A 1 376 ? 21.893 -7.606 -24.695 1.00 93.06 376 VAL A N 1
ATOM 3059 C CA . VAL A 1 376 ? 21.054 -6.955 -23.697 1.00 93.06 376 VAL A CA 1
ATOM 3060 C C . VAL A 1 376 ? 20.978 -5.476 -24.039 1.00 93.06 376 VAL A C 1
ATOM 3062 O O . VAL A 1 376 ? 22.006 -4.814 -24.177 1.00 93.06 376 VAL A O 1
ATOM 3065 N N . PHE A 1 377 ? 19.760 -4.971 -24.170 1.00 94.88 377 PHE A N 1
ATOM 3066 C CA . PHE A 1 377 ? 19.460 -3.574 -24.441 1.00 94.88 377 PHE A CA 1
ATOM 3067 C C . PHE A 1 377 ? 18.725 -2.970 -23.254 1.00 94.88 377 PHE A C 1
ATOM 3069 O O . PHE A 1 377 ? 17.896 -3.646 -22.647 1.00 94.88 377 PHE A O 1
ATOM 3076 N N . LYS A 1 378 ? 18.996 -1.698 -22.962 1.00 95.31 378 LYS A N 1
ATOM 3077 C CA . LYS A 1 378 ? 18.226 -0.900 -22.002 1.00 95.31 378 LYS A CA 1
ATOM 3078 C C . LYS A 1 378 ? 17.631 0.309 -22.709 1.00 95.31 378 LYS A C 1
ATOM 3080 O O . LYS A 1 378 ? 18.299 0.965 -23.516 1.00 95.31 378 LYS A O 1
ATOM 3085 N N . VAL A 1 379 ? 16.376 0.601 -22.397 1.00 96.25 379 VAL A N 1
ATOM 3086 C CA . VAL A 1 379 ? 15.696 1.818 -22.831 1.00 96.25 379 VAL A CA 1
ATOM 3087 C C . VAL A 1 379 ? 16.154 2.955 -21.931 1.00 96.25 379 VAL A C 1
ATOM 3089 O O . VAL A 1 379 ? 15.847 2.989 -20.750 1.00 96.25 379 VAL A O 1
ATOM 3092 N N . ILE A 1 380 ? 16.933 3.877 -22.476 1.00 95.31 380 ILE A N 1
ATOM 3093 C CA . ILE A 1 380 ? 17.490 5.008 -21.727 1.00 95.31 380 ILE A CA 1
ATOM 3094 C C . ILE A 1 380 ? 16.475 6.139 -21.600 1.00 95.31 380 ILE A C 1
ATOM 3096 O O . ILE A 1 380 ? 16.428 6.836 -20.589 1.00 95.31 380 ILE A O 1
ATOM 3100 N N . GLU A 1 381 ? 15.682 6.343 -22.646 1.00 94.38 381 GLU A N 1
ATOM 3101 C CA . GLU A 1 381 ? 14.786 7.486 -22.747 1.00 94.38 381 GLU A CA 1
ATOM 3102 C C . GLU A 1 381 ? 13.572 7.139 -23.600 1.00 94.38 381 GLU A C 1
ATOM 3104 O O . GLU A 1 381 ? 13.683 6.428 -24.604 1.00 94.38 381 GLU A O 1
ATOM 3109 N N . THR A 1 382 ? 12.432 7.696 -23.212 1.00 95.31 382 THR A N 1
ATOM 3110 C CA . THR A 1 382 ? 11.162 7.649 -23.930 1.00 95.31 382 THR A CA 1
ATOM 3111 C C . THR A 1 382 ? 10.561 9.060 -23.921 1.00 95.31 382 THR A C 1
ATOM 3113 O O . THR A 1 382 ? 10.497 9.702 -22.876 1.00 95.31 382 THR A O 1
ATOM 3116 N N . ASP A 1 383 ? 10.130 9.559 -25.080 1.00 90.88 383 ASP A N 1
ATOM 3117 C CA . ASP A 1 383 ? 9.509 10.886 -25.242 1.00 90.88 383 ASP A CA 1
ATOM 3118 C C . ASP A 1 383 ? 8.109 10.730 -25.862 1.00 90.88 383 ASP A C 1
ATOM 3120 O O . ASP A 1 383 ? 7.978 10.020 -26.871 1.00 90.88 383 ASP A O 1
ATOM 3124 N N . PRO A 1 384 ? 7.042 11.361 -25.317 1.00 89.81 384 PRO A N 1
ATOM 3125 C CA . PRO A 1 384 ? 7.017 12.399 -24.266 1.00 89.81 384 PRO A CA 1
ATOM 3126 C C . PRO A 1 384 ? 6.747 11.920 -22.834 1.00 89.81 384 PRO A C 1
ATOM 3128 O O . PRO A 1 384 ? 6.605 12.737 -21.927 1.00 89.81 384 PRO A O 1
ATOM 3131 N N . SER A 1 385 ? 6.608 10.617 -22.629 1.00 89.81 385 SER A N 1
ATOM 3132 C CA . SER A 1 385 ? 6.269 10.012 -21.338 1.00 89.81 385 SER A CA 1
ATOM 3133 C C . SER A 1 385 ? 7.300 8.949 -20.983 1.00 89.81 385 SER A C 1
ATOM 3135 O O . SER A 1 385 ? 7.958 8.422 -21.877 1.00 89.81 385 SER A O 1
ATOM 3137 N N . LEU A 1 386 ? 7.395 8.584 -19.701 1.00 88.69 386 LEU A N 1
ATOM 3138 C CA . LEU A 1 386 ? 8.237 7.486 -19.201 1.00 88.69 386 LEU A CA 1
ATOM 3139 C C . LEU A 1 386 ? 7.876 6.123 -19.798 1.00 88.69 386 LEU A C 1
ATOM 3141 O O . LEU A 1 386 ? 8.655 5.189 -19.709 1.00 88.69 386 LEU A O 1
ATOM 3145 N N . TYR A 1 387 ? 6.709 5.997 -20.416 1.00 93.88 387 TYR A N 1
ATOM 3146 C CA . TYR A 1 387 ? 6.303 4.810 -21.147 1.00 93.88 387 TYR A CA 1
ATOM 3147 C C . TYR A 1 387 ? 5.439 5.183 -22.338 1.00 93.88 387 TYR A C 1
ATOM 3149 O O . TYR A 1 387 ? 4.802 6.241 -22.365 1.00 93.88 387 TYR A O 1
ATOM 3157 N N . GLY A 1 388 ? 5.365 4.281 -23.307 1.00 92.75 388 GLY A N 1
ATOM 3158 C CA . GLY A 1 388 ? 4.490 4.473 -24.447 1.00 92.75 388 GLY A CA 1
ATOM 3159 C C . GLY A 1 388 ? 4.537 3.340 -25.454 1.00 92.75 388 GLY A C 1
ATOM 3160 O O . GLY A 1 388 ? 5.204 2.322 -25.263 1.00 92.75 388 GLY A O 1
ATOM 3161 N N . ARG A 1 389 ? 3.786 3.545 -26.534 1.00 96.19 389 ARG A N 1
ATOM 3162 C CA . ARG A 1 389 ? 3.720 2.640 -27.676 1.00 96.19 389 ARG A CA 1
ATOM 3163 C C . ARG A 1 389 ? 4.744 3.045 -28.730 1.00 96.19 389 ARG A C 1
ATOM 3165 O O . ARG A 1 389 ? 4.733 4.175 -29.212 1.00 96.19 389 ARG A O 1
ATOM 3172 N N . VAL A 1 390 ? 5.580 2.100 -29.126 1.00 96.38 390 VAL A N 1
ATOM 3173 C CA . VAL A 1 390 ? 6.519 2.194 -30.239 1.00 96.38 390 VAL A CA 1
ATOM 3174 C C . VAL A 1 390 ? 5.775 1.881 -31.537 1.00 96.38 390 VAL A C 1
ATOM 3176 O O . VAL A 1 390 ? 5.317 0.761 -31.759 1.00 96.38 390 VAL A O 1
ATOM 3179 N N . THR A 1 391 ? 5.646 2.876 -32.406 1.00 93.88 391 THR A N 1
ATOM 3180 C CA . THR A 1 391 ? 4.994 2.760 -33.716 1.00 93.88 391 THR A CA 1
ATOM 3181 C C . THR A 1 391 ? 6.028 2.813 -34.842 1.00 93.88 391 THR A C 1
ATOM 3183 O O . THR A 1 391 ? 7.235 2.910 -34.611 1.00 93.88 391 THR A O 1
ATOM 3186 N N . GLN A 1 392 ? 5.573 2.741 -36.096 1.00 89.75 392 GLN A N 1
ATOM 3187 C CA . GLN A 1 392 ? 6.460 2.878 -37.258 1.00 89.75 392 GLN A CA 1
ATOM 3188 C C . GLN A 1 392 ? 7.087 4.279 -37.363 1.00 89.75 392 GLN A C 1
ATOM 3190 O O . GLN A 1 392 ? 8.188 4.406 -37.905 1.00 89.75 392 GLN A O 1
ATOM 3195 N N . ASP A 1 393 ? 6.410 5.289 -36.809 1.00 92.38 393 ASP A N 1
ATOM 3196 C CA . ASP A 1 393 ? 6.835 6.690 -36.808 1.00 92.38 393 ASP A CA 1
ATOM 3197 C C . ASP A 1 393 ? 7.773 7.028 -35.637 1.00 92.38 393 ASP A C 1
ATOM 3199 O O . ASP A 1 393 ? 8.420 8.078 -35.645 1.00 92.38 393 ASP A O 1
ATOM 3203 N N . THR A 1 394 ? 7.897 6.140 -34.643 1.00 95.94 394 THR A N 1
ATOM 3204 C CA . THR A 1 394 ? 8.810 6.328 -33.513 1.00 95.94 394 THR A CA 1
ATOM 3205 C C . THR A 1 394 ? 10.266 6.336 -33.983 1.00 95.94 394 THR A C 1
ATOM 3207 O O . THR A 1 394 ? 10.770 5.389 -34.600 1.00 95.94 394 THR A O 1
ATOM 3210 N N . VAL A 1 395 ? 10.991 7.398 -33.632 1.00 95.81 395 VAL A N 1
ATOM 3211 C CA . VAL A 1 395 ? 12.425 7.520 -33.898 1.00 95.81 395 VAL A CA 1
ATOM 3212 C C . VAL A 1 395 ? 13.203 6.685 -32.883 1.00 95.81 395 VAL A C 1
ATOM 3214 O O . VAL A 1 395 ? 13.266 7.019 -31.704 1.00 95.81 395 VAL A O 1
ATOM 3217 N N . ILE A 1 396 ? 13.833 5.603 -33.347 1.00 96.12 396 ILE A N 1
ATOM 3218 C CA . ILE A 1 396 ? 14.710 4.768 -32.515 1.00 96.12 396 ILE A CA 1
ATOM 3219 C C . ILE A 1 396 ? 16.149 5.282 -32.627 1.00 96.12 396 ILE A C 1
ATOM 3221 O O . ILE A 1 396 ? 16.802 5.138 -33.671 1.00 96.12 396 ILE A O 1
ATOM 3225 N N . ASN A 1 397 ? 16.631 5.893 -31.547 1.00 94.94 397 ASN A N 1
ATOM 3226 C CA . ASN A 1 397 ? 17.992 6.391 -31.418 1.00 94.94 397 ASN A CA 1
ATOM 3227 C C . ASN A 1 397 ? 18.885 5.351 -30.723 1.00 94.94 397 ASN A C 1
ATOM 3229 O O . ASN A 1 397 ? 18.654 5.002 -29.567 1.00 94.94 397 ASN A O 1
ATOM 3233 N N . CYS A 1 398 ? 19.916 4.891 -31.431 1.00 92.12 398 CYS A N 1
ATOM 3234 C CA . CYS A 1 398 ? 20.905 3.930 -30.936 1.00 92.12 398 CYS A CA 1
ATOM 3235 C C . CYS A 1 398 ? 22.302 4.553 -30.774 1.00 92.12 398 CYS A C 1
ATOM 3237 O O . CYS A 1 398 ? 23.283 3.832 -30.630 1.00 92.12 398 CYS A O 1
ATOM 3239 N N . GLU A 1 399 ? 22.417 5.882 -30.854 1.00 87.56 399 GLU A N 1
ATOM 3240 C CA . GLU A 1 399 ? 23.694 6.584 -30.738 1.00 87.56 399 GLU A CA 1
ATOM 3241 C C . GLU A 1 399 ? 24.072 6.828 -29.272 1.00 87.56 399 GLU A C 1
ATOM 3243 O O . GLU A 1 399 ? 23.292 7.366 -28.475 1.00 87.56 399 GLU A O 1
ATOM 3248 N N . GLY A 1 400 ? 25.304 6.461 -28.928 1.00 86.62 400 GLY A N 1
ATOM 3249 C CA . GLY A 1 400 ? 25.879 6.619 -27.597 1.00 86.62 400 GLY A CA 1
ATOM 3250 C C . GLY A 1 400 ? 26.881 5.513 -27.286 1.00 86.62 400 GLY A C 1
ATOM 3251 O O . GLY A 1 400 ? 26.978 4.527 -28.018 1.00 86.62 400 GLY A O 1
ATOM 3252 N N . ASP A 1 401 ? 27.618 5.687 -26.194 1.00 88.12 401 ASP A N 1
ATOM 3253 C CA . ASP A 1 401 ? 28.486 4.636 -25.674 1.00 88.12 401 ASP A CA 1
ATOM 3254 C C . ASP A 1 401 ? 27.640 3.506 -25.057 1.00 88.12 401 ASP A C 1
ATOM 3256 O O . ASP A 1 401 ? 26.598 3.788 -24.453 1.00 88.12 401 ASP A O 1
ATOM 3260 N N . PRO A 1 402 ? 28.045 2.230 -25.197 1.00 90.19 402 PRO A N 1
ATOM 3261 C CA . PRO A 1 402 ? 27.363 1.125 -24.536 1.00 90.19 402 PRO A CA 1
ATOM 3262 C C . PRO A 1 402 ? 27.335 1.306 -23.015 1.00 90.19 402 PRO A C 1
ATOM 3264 O O . PRO A 1 402 ? 28.260 1.850 -22.418 1.00 90.19 402 PRO A O 1
ATOM 3267 N N . ILE A 1 403 ? 26.277 0.807 -22.386 1.00 92.38 403 ILE A N 1
ATOM 3268 C CA . ILE A 1 403 ? 26.051 0.961 -20.947 1.00 92.38 403 ILE A CA 1
ATOM 3269 C C . ILE A 1 403 ? 26.921 -0.045 -20.193 1.00 92.38 403 ILE A C 1
ATOM 3271 O O . ILE A 1 403 ? 26.983 -1.219 -20.580 1.00 92.38 403 ILE A O 1
ATOM 3275 N N . LYS A 1 404 ? 27.552 0.367 -19.091 1.00 89.06 404 LYS A N 1
ATOM 3276 C CA . LYS A 1 404 ? 28.261 -0.585 -18.227 1.00 89.06 404 LYS A CA 1
ATOM 3277 C C . LYS A 1 404 ? 27.275 -1.547 -17.582 1.00 89.06 404 LYS A C 1
ATOM 3279 O O . LYS A 1 404 ? 26.197 -1.156 -17.153 1.00 89.06 404 LYS A O 1
ATOM 3284 N N . ASP A 1 405 ? 27.664 -2.808 -17.442 1.00 83.12 405 ASP A N 1
ATOM 3285 C CA . ASP A 1 405 ? 26.792 -3.827 -16.850 1.00 83.12 405 ASP A CA 1
ATOM 3286 C C . ASP A 1 405 ? 26.395 -3.521 -15.390 1.00 83.12 405 ASP A C 1
ATOM 3288 O O . ASP A 1 405 ? 25.336 -3.948 -14.937 1.00 83.12 405 ASP A O 1
ATOM 3292 N N . GLU A 1 406 ? 27.205 -2.747 -14.665 1.00 80.00 406 GLU A N 1
ATOM 3293 C CA . GLU A 1 406 ? 26.904 -2.266 -13.307 1.00 80.00 406 GLU A CA 1
ATOM 3294 C C . GLU A 1 406 ? 25.746 -1.245 -13.306 1.00 80.00 406 GLU A C 1
ATOM 3296 O O . GLU A 1 406 ? 24.865 -1.297 -12.452 1.00 80.00 406 GLU A O 1
ATOM 3301 N N . GLU A 1 407 ? 25.658 -0.413 -14.347 1.00 76.94 407 GLU A N 1
ATOM 3302 C CA . GLU A 1 407 ? 24.669 0.666 -14.507 1.00 76.94 407 GLU A CA 1
ATOM 3303 C C . GLU A 1 407 ? 23.296 0.153 -15.011 1.00 76.94 407 GLU A C 1
ATOM 3305 O O . GLU A 1 407 ? 22.333 0.911 -15.171 1.00 76.94 407 GLU A O 1
ATOM 3310 N N . LEU A 1 408 ? 23.164 -1.157 -15.267 1.00 72.44 408 LEU A N 1
ATOM 3311 C CA . LEU A 1 408 ? 21.902 -1.768 -15.704 1.00 72.44 408 LEU A CA 1
ATOM 3312 C C . LEU A 1 408 ? 20.796 -1.602 -14.659 1.00 72.44 408 LEU A C 1
ATOM 3314 O O . LEU A 1 408 ? 19.673 -1.242 -15.013 1.00 72.44 408 LEU A O 1
ATOM 3318 N N . TYR A 1 409 ? 21.123 -1.840 -13.388 1.00 66.00 409 TYR A N 1
ATOM 3319 C CA . TYR A 1 409 ? 20.147 -1.911 -12.296 1.00 66.00 409 TYR A CA 1
ATOM 3320 C C . TYR A 1 409 ? 20.305 -0.811 -11.245 1.00 66.00 409 TYR A C 1
ATOM 3322 O O . TYR A 1 409 ? 19.475 -0.747 -10.332 1.00 66.00 409 TYR A O 1
ATOM 3330 N N . GLU A 1 410 ? 21.333 0.030 -11.365 1.00 58.41 410 GLU A N 1
ATOM 3331 C CA . GLU A 1 410 ? 21.532 1.194 -10.504 1.00 58.41 410 GLU A CA 1
ATOM 3332 C C . GLU A 1 410 ? 20.454 2.248 -10.773 1.00 58.41 410 GLU A C 1
ATOM 3334 O O . GLU A 1 410 ? 20.239 2.659 -11.912 1.00 58.41 410 GLU A O 1
ATOM 3339 N N . GLU A 1 411 ? 19.724 2.580 -9.709 1.00 48.94 411 GLU A N 1
ATOM 3340 C CA . GLU A 1 411 ? 19.051 3.850 -9.396 1.00 48.94 411 GLU A CA 1
ATOM 3341 C C . GLU A 1 411 ? 18.641 3.805 -7.918 1.00 48.94 411 GLU A C 1
ATOM 3343 O O . GLU A 1 411 ? 18.019 2.793 -7.502 1.00 48.94 411 GLU A O 1
#

Foldseek 3Di:
DPDPVVVVVVLVVVVVVCVVPPVPDDCCVVVPPPFAWDCPPPVDIDTDDQVVLVVVVVVVQVVPCCVPPNDDFDDDSVLSVVLRVVVVQQQDFLGDDDDDDDPFLLLCVPVPPDPPDDDPVNVLVVVLVVLLCQLLVVDQDDDRDDPVNCPDPVNVVQVVCCSVQVDGPPSQDDPRLVVSLVSLCVSCVVVVHHDDDSVSSVVSSSVSSRGRHDCPPVSNVVSVSNRPGPDLQKAFEAEDPVDDADQAEKEDAPVSCVSQVHDQQFKKWKAAPPRFIKIHGYHHDNVDDPRHMYDDPQNCVSRVHDGGGMIGIGTDPDFDEWQEWEKEWAPVQVVVDDDDPVRVVVQVVVSLVPHPFNKIFALRWDWDQDPNTIIIMGTHDTPPDRMHGYDPNYHYHHDDDHHYPVRSPDD